Protein AF-0000000069448405 (afdb_homodimer)

Sequence (664 aa):
MTLSTKIITVFGATGRQGSSVVRSLVQNPTFHVRAITRNPSSSKAKELASLGAELVKADGFNRQELQHAFSGSWGAFVNTNSEDPELLSKGLNDADLGSNIIEYAALSGVQHLVYSSGLAITEMTNGAVQCPGLDLKIQVERQAYTTKSFKSVTPIVAAWFMENWLEPDYADLFGGWPTFPDSEGYLTYKTPFWGGKEDFPWISMKDDFGDLVHGVFVNPLRWNRRLIQGSSDIVSSAEVVNTFVSVTGKKARYEVLADPNDMNTKGEYWREQERDVFVYSQFRDGEYFGNGPTEIQTAAALKKAAFKAKGGKGRETLITVREFMEREFAKVMTLSTKIITVFGATGRQGSSVVRSLVQNPTFHVRAITRNPSSSKAKELASLGAELVKADGFNRQELQHAFSGSWGAFVNTNSEDPELLSKGLNDADLGSNIIEYAALSGVQHLVYSSGLAITEMTNGAVQCPGLDLKIQVERQAYTTKSFKSVTPIVAAWFMENWLEPDYADLFGGWPTFPDSEGYLTYKTPFWGGKEDFPWISMKDDFGDLVHGVFVNPLRWNRRLIQGSSDIVSSAEVVNTFVSVTGKKARYEVLADPNDMNTKGEYWREQERDVFVYSQFRDGEYFGNGPTEIQTAAALKKAAFKAKGGKGRETLITVREFMEREFAKV

Structure (mmCIF, N/CA/C/O backbone):
data_AF-0000000069448405-model_v1
#
loop_
_entity.id
_entity.type
_entity.pdbx_description
1 polymer 'Contig An15c0180, genomic contig'
#
loop_
_atom_site.group_PDB
_atom_site.id
_atom_site.type_symbol
_atom_site.label_atom_id
_atom_site.label_alt_id
_atom_site.label_comp_id
_atom_site.label_asym_id
_atom_site.label_entity_id
_atom_site.label_seq_id
_atom_site.pdbx_PDB_ins_code
_atom_site.Cartn_x
_atom_site.Cartn_y
_atom_site.Cartn_z
_atom_site.occupancy
_atom_site.B_iso_or_equiv
_atom_site.auth_seq_id
_atom_site.auth_comp_id
_atom_site.auth_asym_id
_atom_site.auth_atom_id
_atom_site.pdbx_PDB_model_num
ATOM 1 N N . MET A 1 1 ? -36.469 -17.125 -1.478 1 33.19 1 MET A N 1
ATOM 2 C CA . MET A 1 1 ? -36 -16.281 -2.559 1 33.19 1 MET A CA 1
ATOM 3 C C . MET A 1 1 ? -34.75 -16.875 -3.203 1 33.19 1 MET A C 1
ATOM 5 O O . MET A 1 1 ? -33.781 -17.188 -2.514 1 33.19 1 MET A O 1
ATOM 9 N N . THR A 1 2 ? -34.719 -17.734 -4.168 1 43.72 2 THR A N 1
ATOM 10 C CA . THR A 1 2 ? -33.719 -18.578 -4.754 1 43.72 2 THR A CA 1
ATOM 11 C C . THR A 1 2 ? -32.406 -17.812 -4.965 1 43.72 2 THR A C 1
ATOM 13 O O . THR A 1 2 ? -32.406 -16.781 -5.652 1 43.72 2 THR A O 1
ATOM 16 N N . LEU A 1 3 ? -31.562 -17.625 -4.027 1 55.03 3 LEU A N 1
ATOM 17 C CA . LEU A 1 3 ? -30.375 -16.766 -4.062 1 55.03 3 LEU A CA 1
ATOM 18 C C . LEU A 1 3 ? -29.656 -16.891 -5.402 1 55.03 3 LEU A C 1
ATOM 20 O O . LEU A 1 3 ? -29.359 -18 -5.852 1 55.03 3 LEU A O 1
ATOM 24 N N . SER A 1 4 ? -29.859 -16 -6.414 1 74 4 SER A N 1
ATOM 25 C CA . SER A 1 4 ? -29.344 -15.977 -7.773 1 74 4 SER A CA 1
ATOM 26 C C . SER A 1 4 ? -27.844 -16.266 -7.797 1 74 4 SER A C 1
ATOM 28 O O . SER A 1 4 ? -27.078 -15.656 -7.047 1 74 4 SER A O 1
ATOM 30 N N . THR A 1 5 ? -27.391 -17.438 -8.273 1 91.56 5 THR A N 1
ATOM 31 C CA . THR A 1 5 ? -26.016 -17.906 -8.43 1 91.56 5 THR A CA 1
ATOM 32 C C . THR A 1 5 ? -25.219 -16.953 -9.305 1 91.56 5 THR A C 1
ATOM 34 O O . THR A 1 5 ? -25.688 -16.547 -10.367 1 91.56 5 THR A O 1
ATOM 37 N N . LYS A 1 6 ? -24.172 -16.422 -8.797 1 97.25 6 LYS A N 1
ATOM 38 C CA . LYS A 1 6 ? -23.281 -15.523 -9.523 1 97.25 6 LYS A CA 1
ATOM 39 C C . LYS A 1 6 ? -22.25 -16.312 -10.336 1 97.25 6 LYS A C 1
ATOM 41 O O . LYS A 1 6 ? -21.609 -17.234 -9.812 1 97.25 6 LYS A O 1
ATOM 46 N N . ILE A 1 7 ? -22.109 -15.969 -11.578 1 98.56 7 ILE A N 1
ATOM 47 C CA . ILE A 1 7 ? -21.141 -16.641 -12.43 1 98.56 7 ILE A CA 1
ATOM 48 C C . ILE A 1 7 ? -19.781 -15.961 -12.289 1 98.56 7 ILE A C 1
ATOM 50 O O . ILE A 1 7 ? -19.672 -14.75 -12.453 1 98.56 7 ILE A O 1
ATOM 54 N N . ILE A 1 8 ? -18.766 -16.734 -11.945 1 98.88 8 ILE A N 1
ATOM 55 C CA . ILE A 1 8 ? -17.391 -16.25 -11.953 1 98.88 8 ILE A CA 1
ATOM 56 C C . ILE A 1 8 ? -16.594 -16.969 -13.031 1 98.88 8 ILE A C 1
ATOM 58 O O . ILE A 1 8 ? -16.516 -18.203 -13.039 1 98.88 8 ILE A O 1
ATOM 62 N N . THR A 1 9 ? -16.047 -16.234 -13.922 1 98.88 9 THR A N 1
ATOM 63 C CA . THR A 1 9 ? -15.25 -16.781 -15.023 1 98.88 9 THR A CA 1
ATOM 64 C C . THR A 1 9 ? -13.758 -16.672 -14.719 1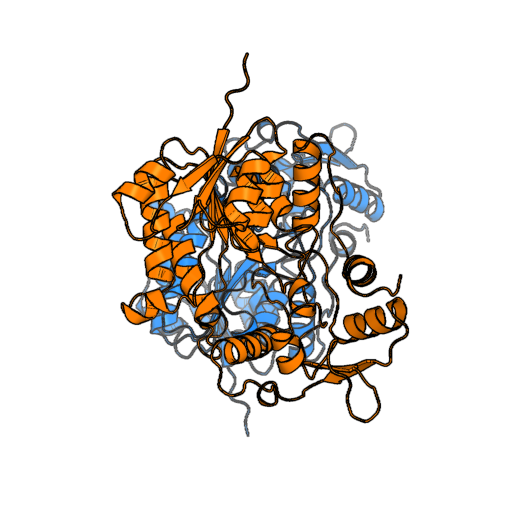 98.88 9 THR A C 1
ATOM 66 O O . THR A 1 9 ? -13.281 -15.609 -14.32 1 98.88 9 THR A O 1
ATOM 69 N N . VAL A 1 10 ? -13.078 -17.766 -14.875 1 98.75 10 VAL A N 1
ATOM 70 C CA . VAL A 1 10 ? -11.641 -17.828 -14.609 1 98.75 10 VAL A CA 1
ATOM 71 C C . VAL A 1 10 ? -10.883 -18 -15.922 1 98.75 10 VAL A C 1
ATOM 73 O O . VAL A 1 10 ? -10.969 -19.031 -16.562 1 98.75 10 VAL A O 1
ATOM 76 N N . PHE A 1 11 ? -10.156 -17 -16.312 1 97.62 11 PHE A N 1
ATOM 77 C CA . PHE A 1 11 ? -9.273 -17.078 -17.469 1 97.62 11 PHE A CA 1
ATOM 78 C C . PHE A 1 11 ? -7.883 -17.547 -17.062 1 97.62 11 PHE A C 1
ATOM 80 O O . PHE A 1 11 ? -7.281 -17 -16.141 1 97.62 11 PHE A O 1
ATOM 87 N N . GLY A 1 12 ? -7.328 -18.438 -17.75 1 93.81 12 GLY A N 1
ATOM 88 C CA . GLY A 1 12 ? -6.117 -19.125 -17.312 1 93.81 12 GLY A CA 1
ATOM 89 C C . GLY A 1 12 ? -6.379 -20.219 -16.297 1 93.81 12 GLY A C 1
ATOM 90 O O . GLY A 1 12 ? -5.582 -20.422 -15.383 1 93.81 12 GLY A O 1
ATOM 91 N N . ALA A 1 13 ? -7.414 -20.953 -16.438 1 95.69 13 ALA A N 1
ATOM 92 C CA . ALA A 1 13 ? -7.988 -21.828 -15.414 1 95.69 13 ALA A CA 1
ATOM 93 C C . ALA A 1 13 ? -7.117 -23.062 -15.188 1 95.69 13 ALA A C 1
ATOM 95 O O . ALA A 1 13 ? -7.121 -23.641 -14.102 1 95.69 13 ALA A O 1
ATOM 96 N N . THR A 1 14 ? -6.398 -23.438 -16.141 1 94.38 14 THR A N 1
ATOM 97 C CA . THR A 1 14 ? -5.664 -24.688 -16 1 94.38 14 THR A CA 1
ATOM 98 C C . THR A 1 14 ? -4.25 -24.438 -15.484 1 94.38 14 THR A C 1
ATOM 100 O O . THR A 1 14 ? -3.514 -25.375 -15.18 1 94.38 14 THR A O 1
ATOM 103 N N . GLY A 1 15 ? -3.863 -23.125 -15.43 1 93.5 15 GLY A N 1
ATOM 104 C CA . GLY A 1 15 ? -2.594 -22.797 -14.805 1 93.5 15 GLY A CA 1
ATOM 105 C C . GLY A 1 15 ? -2.605 -22.969 -13.305 1 93.5 15 GLY A C 1
ATOM 106 O O . GLY A 1 15 ? -3.643 -23.281 -12.719 1 93.5 15 GLY A O 1
ATOM 107 N N . ARG A 1 16 ? -1.48 -22.766 -12.664 1 94.69 16 ARG A N 1
ATOM 108 C CA . ARG A 1 16 ? -1.348 -22.938 -11.219 1 94.69 16 ARG A CA 1
ATOM 109 C C . ARG A 1 16 ? -2.289 -22 -10.469 1 94.69 16 ARG A C 1
ATOM 111 O O . ARG A 1 16 ? -3.029 -22.438 -9.586 1 94.69 16 ARG A O 1
ATOM 118 N N . GLN A 1 17 ? -2.256 -20.719 -10.859 1 97.44 17 GLN A N 1
ATOM 119 C CA . GLN A 1 17 ? -3.121 -19.75 -10.188 1 97.44 17 GLN A CA 1
ATOM 120 C C . GLN A 1 17 ? -4.59 -20.016 -10.508 1 97.44 17 GLN A C 1
ATOM 122 O O . GLN A 1 17 ? -5.418 -20.141 -9.602 1 97.44 17 GLN A O 1
ATOM 127 N N . GLY A 1 18 ? -4.859 -20.203 -11.789 1 97.62 18 GLY A N 1
ATOM 128 C CA . GLY A 1 18 ? -6.238 -20.375 -12.211 1 97.62 18 GLY A CA 1
ATOM 129 C C . GLY A 1 18 ? -6.891 -21.609 -11.633 1 97.62 18 GLY A C 1
ATOM 130 O O . GLY A 1 18 ? -8.039 -21.562 -11.18 1 97.62 18 GLY A O 1
ATOM 131 N N . SER A 1 19 ? -6.176 -22.719 -11.672 1 97.88 19 SER A N 1
ATOM 132 C CA . SER A 1 19 ? -6.746 -23.953 -11.133 1 97.88 19 SER A CA 1
ATOM 133 C C . SER A 1 19 ? -7.004 -23.844 -9.641 1 97.88 19 SER A C 1
ATOM 135 O O . SER A 1 19 ? -7.988 -24.375 -9.133 1 97.88 19 SER A O 1
ATOM 137 N N . SER A 1 20 ? -6.078 -23.156 -8.922 1 98.44 20 SER A N 1
ATOM 138 C CA . SER A 1 20 ? -6.273 -22.891 -7.5 1 98.44 20 SER A CA 1
ATOM 139 C C . SER A 1 20 ? -7.555 -22.109 -7.258 1 98.44 20 SER A C 1
ATOM 141 O O . SER A 1 20 ? -8.32 -22.422 -6.344 1 98.44 20 SER A O 1
ATOM 143 N N . VAL A 1 21 ? -7.801 -21.109 -8.094 1 98.88 21 VAL A N 1
ATOM 144 C CA . VAL A 1 21 ? -8.977 -20.25 -7.977 1 98.88 21 VAL A CA 1
ATOM 145 C C . VAL A 1 21 ? -10.242 -21.062 -8.25 1 98.88 21 VAL A C 1
ATOM 147 O O . VAL A 1 21 ? -11.203 -21 -7.48 1 98.88 21 VAL A O 1
ATOM 150 N N . VAL A 1 22 ? -10.227 -21.875 -9.289 1 98.75 22 VAL A N 1
ATOM 151 C CA . VAL A 1 22 ? -11.383 -22.688 -9.641 1 98.75 22 VAL A CA 1
ATOM 152 C C . VAL A 1 22 ? -11.703 -23.641 -8.492 1 98.75 22 VAL A C 1
ATOM 154 O O . VAL A 1 22 ? -12.859 -23.75 -8.062 1 98.75 22 VAL A O 1
ATOM 157 N N . ARG A 1 23 ? -10.703 -24.281 -7.977 1 98.5 23 ARG A N 1
ATOM 158 C CA . ARG A 1 23 ? -10.891 -25.281 -6.93 1 98.5 23 ARG A CA 1
ATOM 159 C C . ARG A 1 23 ? -11.516 -24.672 -5.688 1 98.5 23 ARG A C 1
ATOM 161 O O . ARG A 1 23 ? -12.305 -25.312 -4.992 1 98.5 23 ARG A O 1
ATOM 168 N N . SER A 1 24 ? -11.148 -23.453 -5.387 1 98.75 24 SER A N 1
ATOM 169 C CA . SER A 1 24 ? -11.719 -22.781 -4.227 1 98.75 24 SER A CA 1
ATOM 170 C C . SER A 1 24 ? -13.156 -22.344 -4.488 1 98.75 24 SER A C 1
ATOM 172 O O . SER A 1 24 ? -14.047 -22.641 -3.691 1 98.75 24 SER A O 1
ATOM 174 N N . LEU A 1 25 ? -13.422 -21.734 -5.641 1 98.75 25 LEU A N 1
ATOM 175 C CA . LEU A 1 25 ? -14.695 -21.094 -5.949 1 98.75 25 LEU A CA 1
ATOM 176 C C . LEU A 1 25 ? -15.805 -22.125 -6.121 1 98.75 25 LEU A C 1
ATOM 178 O O . LEU A 1 25 ? -16.953 -21.875 -5.77 1 98.75 25 LEU A O 1
ATOM 182 N N . VAL A 1 26 ? -15.5 -23.344 -6.633 1 98.38 26 VAL A N 1
ATOM 183 C CA . VAL A 1 26 ? -16.516 -24.344 -6.922 1 98.38 26 VAL A CA 1
ATOM 184 C C . VAL A 1 26 ? -17.109 -24.859 -5.617 1 98.38 26 VAL A C 1
ATOM 186 O O . VAL A 1 26 ? -18.172 -25.484 -5.621 1 98.38 26 VAL A O 1
ATOM 189 N N . GLN A 1 27 ? -16.453 -24.578 -4.527 1 98 27 GLN A N 1
ATOM 190 C CA . GLN A 1 27 ? -16.922 -25.062 -3.234 1 98 27 GLN A CA 1
ATOM 191 C C . GLN A 1 27 ? -17.938 -24.094 -2.635 1 98 27 GLN A C 1
ATOM 193 O O . GLN A 1 27 ? -18.516 -24.375 -1.578 1 98 27 GLN A O 1
ATOM 198 N N . ASN A 1 28 ? -18.141 -22.938 -3.193 1 97.38 28 ASN A N 1
ATOM 199 C CA . ASN A 1 28 ? -19.109 -21.938 -2.768 1 97.38 28 ASN A CA 1
ATOM 200 C C . ASN A 1 28 ? -20.438 -22.109 -3.49 1 97.38 28 ASN A C 1
ATOM 202 O O . ASN A 1 28 ? -20.531 -21.922 -4.703 1 97.38 28 ASN A O 1
ATOM 206 N N . PRO A 1 29 ? -21.516 -22.453 -2.859 1 94.81 29 PRO A N 1
ATOM 207 C CA . PRO A 1 29 ? -22.781 -22.75 -3.514 1 94.81 29 PRO A CA 1
ATOM 208 C C . PRO A 1 29 ? -23.406 -21.516 -4.16 1 94.81 29 PRO A C 1
ATOM 210 O O . PRO A 1 29 ? -24.344 -21.641 -4.965 1 94.81 29 PRO A O 1
ATOM 213 N N . THR A 1 30 ? -22.891 -20.375 -3.809 1 96.5 30 THR A N 1
ATOM 214 C CA . THR A 1 30 ? -23.469 -19.156 -4.371 1 96.5 30 THR A CA 1
ATOM 215 C C . THR A 1 30 ? -22.797 -18.797 -5.691 1 96.5 30 THR A C 1
ATOM 217 O O . THR A 1 30 ? -23.188 -17.844 -6.355 1 96.5 30 THR A O 1
ATOM 220 N N . PHE A 1 31 ? -21.797 -19.609 -6.102 1 98.25 31 PHE A N 1
ATOM 221 C CA . PHE A 1 31 ? -21.078 -19.312 -7.332 1 98.25 31 PHE A CA 1
ATOM 222 C C . PHE A 1 31 ? -21.25 -20.438 -8.344 1 98.25 31 PHE A C 1
ATOM 224 O O . PHE A 1 31 ? -21.297 -21.609 -7.973 1 98.25 31 PHE A O 1
ATOM 231 N N . HIS A 1 32 ? -21.391 -20.094 -9.547 1 98.38 32 HIS A N 1
ATOM 232 C CA . HIS A 1 32 ? -21.172 -20.953 -10.703 1 98.38 32 HIS A CA 1
ATOM 233 C C . HIS A 1 32 ? -19.859 -20.609 -11.398 1 98.38 32 HIS A C 1
ATOM 235 O O . HIS A 1 32 ? -19.688 -19.484 -11.875 1 98.38 32 HIS A O 1
ATOM 241 N N . VAL A 1 33 ? -18.969 -21.578 -11.477 1 98.75 33 VAL A N 1
ATOM 242 C CA . VAL A 1 33 ? -17.625 -21.281 -11.945 1 98.75 33 VAL A CA 1
ATOM 243 C C . VAL A 1 33 ? -17.484 -21.703 -13.406 1 98.75 33 VAL A C 1
ATOM 245 O O . VAL A 1 33 ? -17.781 -22.844 -13.758 1 98.75 33 VAL A O 1
ATOM 248 N N . ARG A 1 34 ? -17.094 -20.828 -14.211 1 98.56 34 ARG A N 1
ATOM 249 C CA . ARG A 1 34 ? -16.75 -21.062 -15.609 1 98.56 34 ARG A CA 1
ATOM 250 C C . ARG A 1 34 ? -15.242 -21 -15.82 1 98.56 34 ARG A C 1
ATOM 252 O O . ARG A 1 34 ? -14.609 -19.984 -15.547 1 98.56 34 ARG A O 1
AT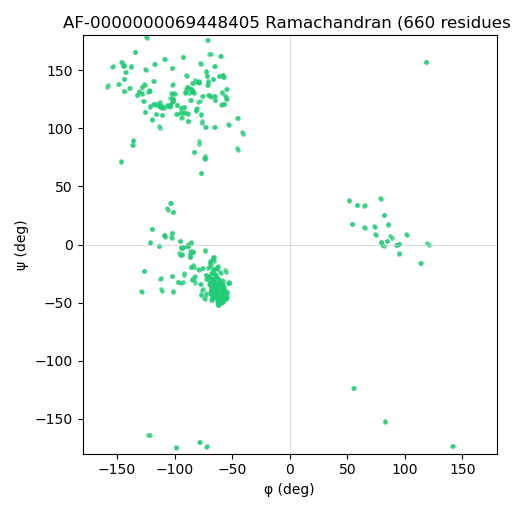OM 259 N N . ALA A 1 35 ? -14.664 -22.047 -16.266 1 98.31 35 ALA A N 1
ATOM 260 C CA . ALA A 1 35 ? -13.227 -22.141 -16.5 1 98.31 35 ALA A CA 1
ATOM 261 C C . ALA A 1 35 ? -12.914 -22.047 -17.984 1 98.31 35 ALA A C 1
ATOM 263 O O . ALA A 1 35 ? -13.352 -22.875 -18.781 1 98.31 35 ALA A O 1
ATOM 264 N N . ILE A 1 36 ? -12.156 -21.031 -18.328 1 96.81 36 ILE A N 1
ATOM 265 C CA . ILE A 1 36 ? -11.75 -20.844 -19.719 1 96.81 36 ILE A CA 1
ATOM 266 C C . ILE A 1 36 ? -10.422 -21.562 -19.969 1 96.81 36 ILE A C 1
ATOM 268 O O . ILE A 1 36 ? -9.477 -21.422 -19.203 1 96.81 36 ILE A O 1
ATOM 272 N N . THR A 1 37 ? -10.375 -22.297 -20.953 1 91.44 37 THR A N 1
ATOM 273 C CA . THR A 1 37 ? -9.172 -23.016 -21.375 1 91.44 37 THR A CA 1
ATOM 274 C C . THR A 1 37 ? -9.086 -23.078 -22.891 1 91.44 37 THR A C 1
ATOM 276 O O . THR A 1 37 ? -10.094 -22.938 -23.594 1 91.44 37 THR A O 1
ATOM 279 N N . ARG A 1 38 ? -7.918 -23.188 -23.453 1 85.88 38 ARG A N 1
ATOM 280 C CA . ARG A 1 38 ? -7.703 -23.359 -24.875 1 85.88 38 ARG A CA 1
ATOM 281 C C . ARG A 1 38 ? -7.949 -24.812 -25.297 1 85.88 38 ARG A C 1
ATOM 283 O O . ARG A 1 38 ? -8.234 -25.078 -26.469 1 85.88 38 ARG A O 1
ATOM 290 N N . ASN A 1 39 ? -7.844 -25.734 -24.234 1 89.19 39 ASN A N 1
ATOM 291 C CA . ASN A 1 39 ? -7.98 -27.156 -24.5 1 89.19 39 ASN A CA 1
ATOM 292 C C . ASN A 1 39 ? -8.859 -27.844 -23.453 1 89.19 39 ASN A C 1
ATOM 294 O O . ASN A 1 39 ? -8.352 -28.469 -22.516 1 89.19 39 ASN A O 1
ATOM 298 N N . PRO A 1 40 ? -10.117 -27.891 -23.688 1 91.38 40 PRO A N 1
ATOM 299 C CA . PRO A 1 40 ? -11.039 -28.484 -22.719 1 91.38 40 PRO A CA 1
ATOM 300 C C . PRO A 1 40 ? -10.836 -30 -22.562 1 91.38 40 PRO A C 1
ATOM 302 O O . PRO A 1 40 ? -11.336 -30.594 -21.594 1 91.38 40 PRO A O 1
ATOM 305 N N . SER A 1 41 ? -10.078 -30.594 -23.438 1 92.25 41 SER A N 1
ATOM 306 C CA . SER A 1 41 ? -9.898 -32.031 -23.391 1 92.25 41 SER A CA 1
ATOM 307 C C . SER A 1 41 ? -8.656 -32.406 -22.609 1 92.25 41 SER A C 1
ATOM 309 O O . SER A 1 41 ? -8.391 -33.594 -22.391 1 92.25 41 SER A O 1
ATOM 311 N N . SER A 1 42 ? -7.941 -31.453 -22.172 1 93.62 42 SER A N 1
ATOM 312 C CA . SER A 1 42 ? -6.746 -31.75 -21.391 1 93.62 42 SER A CA 1
ATOM 313 C C . SER A 1 42 ? -7.109 -32.406 -20.062 1 93.62 42 SER A C 1
ATOM 315 O O . SER A 1 42 ? -8.227 -32.219 -19.562 1 93.62 42 SER A O 1
ATOM 317 N N . SER A 1 43 ? -6.234 -33.188 -19.484 1 95.25 43 SER A N 1
ATOM 318 C CA . SER A 1 43 ? -6.441 -33.844 -18.203 1 95.25 43 SER A CA 1
ATOM 319 C C . SER A 1 43 ? -6.746 -32.812 -17.109 1 95.25 43 SER A C 1
ATOM 321 O O . SER A 1 43 ? -7.637 -33.031 -16.281 1 95.25 43 SER A O 1
ATOM 323 N N . LYS A 1 44 ? -6.062 -31.719 -17.156 1 94.25 44 LYS A N 1
ATOM 324 C CA . LYS A 1 44 ? -6.281 -30.688 -16.141 1 94.25 44 LYS A CA 1
ATOM 325 C C . LYS A 1 44 ? -7.68 -30.078 -16.281 1 94.25 44 LYS A C 1
ATOM 327 O O . LYS A 1 44 ? -8.352 -29.859 -15.273 1 94.25 44 LYS A O 1
ATOM 332 N N . ALA A 1 45 ? -8.047 -29.812 -17.438 1 95.56 45 ALA A N 1
ATOM 333 C CA . ALA A 1 45 ? -9.375 -29.266 -17.688 1 95.56 45 ALA A CA 1
ATOM 334 C C . ALA A 1 45 ? -10.469 -30.219 -17.203 1 95.56 45 ALA A C 1
ATOM 336 O O . ALA A 1 45 ? -11.438 -29.797 -16.562 1 95.56 45 ALA A O 1
ATOM 337 N N . LYS A 1 46 ? -10.281 -31.453 -17.469 1 96.19 46 LYS A N 1
ATOM 338 C CA . LYS A 1 46 ? -11.258 -32.469 -17.078 1 96.19 46 LYS A CA 1
ATOM 339 C C . LYS A 1 46 ? -11.352 -32.594 -15.562 1 96.19 46 LYS A C 1
ATOM 341 O O . LYS A 1 46 ? -12.43 -32.812 -15.016 1 96.19 46 LYS A O 1
ATOM 346 N N . GLU A 1 47 ? -10.219 -32.469 -14.961 1 96.88 47 GLU A N 1
ATOM 347 C CA . GLU A 1 47 ? -10.211 -32.469 -13.508 1 96.88 47 GLU A CA 1
ATOM 348 C C . GLU A 1 47 ? -11.062 -31.328 -12.945 1 96.88 47 GLU A C 1
ATOM 350 O O . GLU A 1 47 ? -11.844 -31.531 -12.016 1 96.88 47 GLU A O 1
ATOM 355 N N . LEU A 1 48 ? -10.906 -30.156 -13.508 1 97.44 48 LEU A N 1
ATOM 356 C CA . LEU A 1 48 ? -11.68 -29.016 -13.047 1 97.44 48 LEU A CA 1
ATOM 357 C C . LEU A 1 48 ? -13.172 -29.219 -13.305 1 97.44 48 LEU A C 1
ATOM 359 O O . LEU A 1 48 ? -14 -28.859 -12.469 1 97.44 48 LEU A O 1
ATOM 363 N N . ALA A 1 49 ? -13.477 -29.844 -14.406 1 97.25 49 ALA A N 1
ATOM 364 C CA . ALA A 1 49 ? -14.867 -30.156 -14.719 1 97.25 49 ALA A CA 1
ATOM 365 C C . ALA A 1 49 ? -15.453 -31.141 -13.703 1 97.25 49 ALA A C 1
ATOM 367 O O . ALA A 1 49 ? -16.609 -31 -13.305 1 97.25 49 ALA A O 1
ATOM 368 N N . SER A 1 50 ? -14.656 -32.062 -13.352 1 97.69 50 SER A N 1
ATOM 369 C CA . SER A 1 50 ? -15.125 -33.094 -12.398 1 97.69 50 SER A CA 1
ATOM 370 C C . SER A 1 50 ? -15.406 -32.469 -11.039 1 97.69 50 SER A C 1
ATOM 372 O O . SER A 1 50 ? -16.188 -33.031 -10.25 1 97.69 50 SER A O 1
ATOM 374 N N . LEU A 1 51 ? -14.812 -31.328 -10.805 1 97.12 51 LEU A N 1
ATOM 375 C CA . LEU A 1 51 ? -15.031 -30.625 -9.539 1 97.12 51 LEU A CA 1
ATOM 376 C C . LEU A 1 51 ? -16.266 -29.734 -9.617 1 97.12 51 LEU A C 1
ATOM 378 O O . LEU A 1 51 ? -16.672 -29.156 -8.609 1 97.12 51 LEU A O 1
ATOM 382 N N . GLY A 1 52 ? -16.828 -29.547 -10.836 1 97.19 52 GLY A N 1
ATOM 383 C CA . GLY A 1 52 ? -18.062 -28.812 -10.961 1 97.19 52 GLY A CA 1
ATOM 384 C C . GLY A 1 52 ? -17.938 -27.562 -11.828 1 97.19 52 GLY A C 1
ATOM 385 O O . GLY A 1 52 ? -18.922 -26.844 -12.039 1 97.19 52 GLY A O 1
ATOM 386 N N . ALA A 1 53 ? -16.797 -27.297 -12.367 1 98.25 53 ALA A N 1
ATOM 387 C CA . ALA A 1 53 ? -16.609 -26.125 -13.203 1 98.25 53 ALA A CA 1
ATOM 388 C C . ALA A 1 53 ? -17.156 -26.359 -14.609 1 98.25 53 ALA A C 1
ATOM 390 O O . ALA A 1 53 ? -17.016 -27.453 -15.164 1 98.25 53 ALA A O 1
ATOM 391 N N . GLU A 1 54 ? -17.766 -25.344 -15.109 1 98.12 54 GLU A N 1
ATOM 392 C CA . GLU A 1 54 ? -18.125 -25.328 -16.531 1 98.12 54 GLU A CA 1
ATOM 393 C C . GLU A 1 54 ? -16.906 -25 -17.391 1 98.12 54 GLU A C 1
ATOM 395 O O . GLU A 1 54 ? -16.281 -23.953 -17.219 1 98.12 54 GLU A O 1
ATOM 400 N N . LEU A 1 55 ? -16.609 -25.875 -18.312 1 97.69 55 LEU A N 1
ATOM 401 C CA . LEU A 1 55 ? -15.484 -25.609 -19.203 1 97.69 55 LEU A CA 1
ATOM 402 C C . LEU A 1 55 ? -15.953 -24.875 -20.453 1 97.69 55 LEU A C 1
ATOM 404 O O . LEU A 1 55 ? -16.953 -25.25 -21.062 1 97.69 55 LEU A O 1
ATOM 408 N N . VAL A 1 56 ? -15.281 -23.844 -20.766 1 97.12 56 VAL A N 1
ATOM 409 C CA . VAL A 1 56 ? -15.555 -23.094 -21.984 1 97.12 56 VAL A CA 1
ATOM 410 C C . VAL A 1 56 ? -14.25 -22.844 -22.75 1 97.12 56 VAL A C 1
ATOM 412 O O . VAL A 1 56 ? -13.242 -22.469 -22.156 1 97.12 56 VAL A O 1
ATOM 415 N N . LYS A 1 57 ? -14.266 -23.109 -23.969 1 95.38 57 LYS A N 1
ATOM 416 C CA . LYS A 1 57 ? -13.102 -22.859 -24.812 1 95.38 57 LYS A CA 1
ATOM 417 C C . LYS A 1 57 ? -13.07 -21.406 -25.297 1 95.38 57 LYS A C 1
ATOM 419 O O . LYS A 1 57 ? -14.086 -20.891 -25.75 1 95.38 57 LYS A O 1
ATOM 424 N N . ALA A 1 58 ? -11.922 -20.797 -25.156 1 93.69 58 ALA A N 1
ATOM 425 C CA . ALA A 1 58 ? -11.727 -19.469 -25.734 1 93.69 58 ALA A CA 1
ATOM 426 C C . ALA A 1 58 ? -10.25 -19.156 -25.938 1 93.69 58 ALA A C 1
ATOM 428 O O . ALA A 1 58 ? -9.43 -19.469 -25.062 1 93.69 58 ALA A O 1
ATOM 429 N N . ASP A 1 59 ? -9.992 -18.609 -27.109 1 89.19 59 ASP A N 1
ATOM 430 C CA . ASP A 1 59 ? -8.688 -18.016 -27.375 1 89.19 59 ASP A CA 1
ATOM 431 C C . ASP A 1 59 ? -8.648 -16.547 -26.953 1 89.19 59 ASP A C 1
ATOM 433 O O . ASP A 1 59 ? -9.578 -15.797 -27.234 1 89.19 59 ASP A O 1
ATOM 437 N N . GLY A 1 60 ? -7.613 -16.141 -26.312 1 88.88 60 GLY A N 1
ATOM 438 C CA . GLY A 1 60 ? -7.492 -14.805 -25.734 1 88.88 60 GLY A CA 1
ATOM 439 C C . GLY A 1 60 ? -7.453 -13.711 -26.781 1 88.88 60 GLY A C 1
ATOM 440 O O . GLY A 1 60 ? -7.605 -12.531 -26.469 1 88.88 60 GLY A O 1
ATOM 441 N N . PHE A 1 61 ? -7.312 -14.062 -28.016 1 89.62 61 PHE A N 1
ATOM 442 C CA . PHE A 1 61 ? -7.27 -13.07 -29.078 1 89.62 61 PHE A CA 1
ATOM 443 C C . PHE A 1 61 ? -8.492 -13.188 -29.984 1 89.62 61 PHE A C 1
ATOM 445 O O . PHE A 1 61 ? -8.641 -12.422 -30.938 1 89.62 61 PHE A O 1
ATOM 452 N N . ASN A 1 62 ? -9.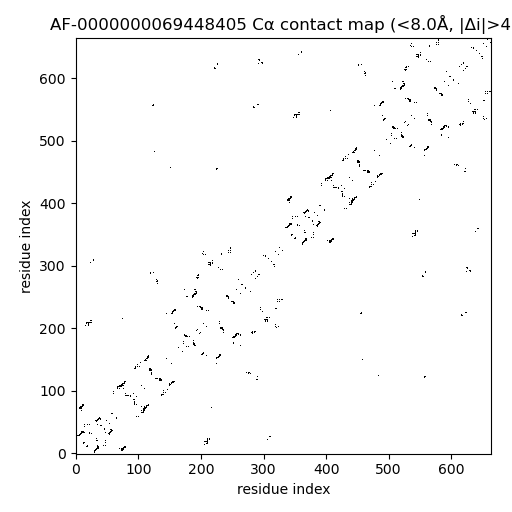328 -14.141 -29.672 1 91.81 62 ASN A N 1
ATOM 453 C CA . ASN A 1 62 ? -10.57 -14.281 -30.422 1 91.81 62 ASN A CA 1
ATOM 454 C C . ASN A 1 62 ? -11.727 -13.555 -29.75 1 91.81 62 ASN A C 1
ATOM 456 O O . ASN A 1 62 ? -12.289 -14.047 -28.766 1 91.81 62 ASN A O 1
ATOM 460 N N . ARG A 1 63 ? -12.062 -12.57 -30.375 1 93.31 63 ARG A N 1
ATOM 461 C CA . ARG A 1 63 ? -13.062 -11.672 -29.797 1 93.31 63 ARG A CA 1
ATOM 462 C C . ARG A 1 63 ? -14.375 -12.406 -29.547 1 93.31 63 ARG A C 1
ATOM 464 O O . ARG A 1 63 ? -14.945 -12.312 -28.453 1 93.31 63 ARG A O 1
ATOM 471 N N . GLN A 1 64 ? -14.867 -13.07 -30.484 1 95 64 GLN A N 1
ATOM 472 C CA . GLN A 1 64 ? -16.156 -13.742 -30.375 1 95 64 GLN A CA 1
ATOM 473 C C . GLN A 1 64 ? -16.125 -14.812 -29.281 1 95 64 GLN A C 1
ATOM 475 O O . GLN A 1 64 ? -17.078 -14.938 -28.516 1 95 64 GLN A O 1
ATOM 480 N N . GLU A 1 65 ? -15.094 -15.516 -29.25 1 95.56 65 GLU A N 1
ATOM 481 C CA . GLU A 1 65 ? -14.953 -16.562 -28.234 1 95.56 65 GLU A CA 1
ATOM 482 C C . GLU A 1 65 ? -14.883 -15.953 -26.844 1 95.56 65 GLU A C 1
ATOM 484 O O . GLU A 1 65 ? -15.5 -16.469 -25.906 1 95.56 65 GLU A O 1
ATOM 489 N N . LEU A 1 66 ? -14.18 -14.906 -26.734 1 96.12 66 LEU A N 1
ATOM 490 C CA . LEU A 1 66 ? -14.055 -14.242 -25.438 1 96.12 66 LEU A CA 1
ATOM 491 C C . LEU A 1 66 ? -15.398 -13.68 -24.984 1 96.12 66 LEU A C 1
ATOM 493 O O . LEU A 1 66 ? -15.773 -13.82 -23.812 1 96.12 66 LEU A O 1
ATOM 497 N N . GLN A 1 67 ? -16.094 -13.055 -25.859 1 96.5 67 GLN A N 1
ATOM 498 C CA . GLN A 1 67 ? -17.391 -12.508 -25.516 1 96.5 67 GLN A CA 1
ATOM 499 C C . GLN A 1 67 ? -18.344 -13.609 -25.062 1 96.5 67 GLN A C 1
ATOM 501 O O . GLN A 1 67 ? -19.078 -13.438 -24.078 1 96.5 67 GLN A O 1
ATOM 506 N N . HIS A 1 68 ? -18.281 -14.688 -25.781 1 96.62 68 HIS A N 1
ATOM 507 C CA . HIS A 1 68 ? -19.109 -15.828 -25.391 1 96.62 68 HIS A CA 1
ATOM 508 C C . HIS A 1 68 ? -18.688 -16.359 -24.016 1 96.62 68 HIS A C 1
ATOM 510 O O . HIS A 1 68 ? -19.531 -16.656 -23.172 1 96.62 68 HIS A O 1
ATOM 516 N N . ALA A 1 69 ? -17.438 -16.469 -23.812 1 97.19 69 ALA A N 1
ATOM 517 C CA . ALA A 1 69 ? -16.906 -17.047 -22.578 1 97.19 69 ALA A CA 1
ATOM 518 C C . ALA A 1 69 ? -17.234 -16.172 -21.375 1 97.19 69 ALA A C 1
ATOM 520 O O . ALA A 1 69 ? -17.469 -16.688 -20.281 1 97.19 69 ALA A O 1
ATOM 521 N N . PHE A 1 70 ? -17.297 -14.883 -21.531 1 98.06 70 PHE A N 1
ATOM 522 C CA . PHE A 1 70 ? -17.5 -13.969 -20.422 1 98.06 70 PHE A CA 1
ATOM 523 C C . PHE A 1 70 ? -18.984 -13.609 -20.281 1 98.06 70 PHE A C 1
ATOM 525 O O . PHE A 1 70 ? -19.375 -12.938 -19.328 1 98.06 70 PHE A O 1
ATOM 532 N N . SER A 1 71 ? -19.781 -14.008 -21.234 1 97.44 71 SER A N 1
ATOM 533 C CA . SER A 1 71 ? -21.188 -13.609 -21.25 1 97.44 71 SER A CA 1
ATOM 534 C C . SER A 1 71 ? -21.891 -13.992 -19.953 1 97.44 71 SER A C 1
ATOM 536 O O . SER A 1 71 ? -21.797 -15.141 -19.5 1 97.44 71 SER A O 1
ATOM 538 N N . GLY A 1 72 ? -22.531 -12.977 -19.344 1 96.94 72 GLY A N 1
ATOM 539 C CA . GLY A 1 72 ? -23.328 -13.219 -18.141 1 96.94 72 GLY A CA 1
ATOM 540 C C . GLY A 1 72 ? -22.484 -13.281 -16.875 1 96.94 72 GLY A C 1
ATOM 541 O O . GLY A 1 72 ? -23.031 -13.438 -15.781 1 96.94 72 GLY A O 1
ATOM 542 N N . SER A 1 73 ? -21.203 -13.148 -16.953 1 98.25 73 SER A N 1
ATOM 543 C CA . SER A 1 73 ? -20.328 -13.258 -15.797 1 98.25 73 SER A CA 1
ATOM 544 C C . SER A 1 73 ? -20.5 -12.07 -14.852 1 98.25 73 SER A C 1
ATOM 546 O O . SER A 1 73 ? -20.484 -10.914 -15.297 1 98.25 73 SER A O 1
ATOM 548 N N . TRP A 1 74 ? -20.703 -12.406 -13.602 1 98.5 74 TRP A N 1
ATOM 549 C CA . TRP A 1 74 ? -20.719 -11.398 -12.539 1 98.5 74 TRP A CA 1
ATOM 550 C C . TRP A 1 74 ? -19.312 -10.969 -12.18 1 98.5 74 TRP A C 1
ATOM 552 O O . TRP A 1 74 ? -19.031 -9.773 -12.031 1 98.5 74 TRP A O 1
ATOM 562 N N . GLY A 1 75 ? -18.422 -11.891 -12.07 1 98.75 75 GLY A N 1
ATOM 563 C CA . GLY A 1 75 ? -17.016 -11.656 -11.766 1 98.75 75 GLY A CA 1
ATOM 564 C C . GLY A 1 75 ? -16.078 -12.445 -12.664 1 98.75 75 GLY A C 1
ATOM 565 O O . GLY A 1 75 ? -16.5 -13.391 -13.328 1 98.75 75 GLY A O 1
ATOM 566 N N . ALA A 1 76 ? -14.789 -12.055 -12.641 1 98.88 76 ALA A N 1
ATOM 567 C CA . ALA A 1 76 ? -13.766 -12.758 -13.414 1 98.88 76 ALA A CA 1
ATOM 568 C C . ALA A 1 76 ? -12.414 -12.703 -12.711 1 98.88 76 ALA A C 1
ATOM 570 O O . ALA A 1 76 ? -12.062 -11.688 -12.102 1 98.88 76 ALA A O 1
ATOM 571 N N . PHE A 1 77 ? -11.742 -13.797 -12.719 1 98.88 77 PHE A N 1
ATOM 572 C CA . PHE A 1 77 ? -10.312 -13.828 -12.445 1 98.88 77 PHE A CA 1
ATOM 573 C C . PHE A 1 77 ? -9.516 -13.992 -13.734 1 98.88 77 PHE A C 1
ATOM 575 O O . PHE A 1 77 ? -9.828 -14.867 -14.555 1 98.88 77 PHE A O 1
ATOM 582 N N . VAL A 1 78 ? -8.5 -13.102 -13.898 1 98.31 78 VAL A N 1
ATOM 583 C CA . VAL A 1 78 ? -7.703 -13.156 -15.125 1 98.31 78 VAL A CA 1
ATOM 584 C C . VAL A 1 78 ? -6.219 -13.258 -14.773 1 98.31 78 VAL A C 1
ATOM 586 O O . VAL A 1 78 ? -5.703 -12.453 -14 1 98.31 78 VAL A O 1
ATOM 589 N N . ASN A 1 79 ? -5.629 -14.234 -15.258 1 96.31 79 ASN A N 1
ATOM 590 C CA . ASN A 1 79 ? -4.18 -14.398 -15.227 1 96.31 79 ASN A CA 1
ATOM 591 C C . ASN A 1 79 ? -3.635 -14.797 -16.594 1 96.31 79 ASN A C 1
ATOM 593 O O . ASN A 1 79 ? -4.188 -15.68 -17.25 1 96.31 79 ASN A O 1
ATOM 597 N N . THR A 1 80 ? -2.635 -14.023 -17 1 90.44 80 THR A N 1
ATOM 598 C CA . THR A 1 80 ? -1.95 -14.367 -18.25 1 90.44 80 THR A CA 1
ATOM 599 C C . THR A 1 80 ? -0.482 -14.688 -17.984 1 90.44 80 THR A C 1
ATOM 601 O O . THR A 1 80 ? 0.054 -14.352 -16.922 1 90.44 80 THR A O 1
ATOM 604 N N . ASN A 1 81 ? 0.08 -15.453 -18.859 1 77.31 81 ASN A N 1
ATOM 605 C CA . ASN A 1 81 ? 1.491 -15.805 -18.75 1 77.31 81 ASN A CA 1
ATOM 606 C C . ASN A 1 81 ? 2.346 -15.023 -19.734 1 77.31 81 ASN A C 1
ATOM 608 O O . ASN A 1 81 ? 2.1 -15.078 -20.938 1 77.31 81 ASN A O 1
ATOM 612 N N . SER A 1 82 ? 3.242 -14.289 -19.281 1 63.97 82 SER A N 1
ATOM 613 C CA . SER A 1 82 ? 4.07 -13.391 -20.078 1 63.97 82 SER A CA 1
ATOM 614 C C . SER A 1 82 ? 4.957 -14.156 -21.047 1 63.97 82 SER A C 1
ATOM 616 O O . SER A 1 82 ? 5.391 -13.617 -22.062 1 63.97 82 SER A O 1
ATOM 618 N N . GLU A 1 83 ? 5.258 -15.32 -20.766 1 65.38 83 GLU A N 1
ATOM 619 C CA . GLU A 1 83 ? 6.297 -15.977 -21.562 1 65.38 83 GLU A CA 1
ATOM 620 C C . GLU A 1 83 ? 5.691 -16.969 -22.547 1 65.38 83 GLU A C 1
ATOM 622 O O . GLU A 1 83 ? 6.359 -17.922 -22.969 1 65.38 83 GLU A O 1
ATOM 627 N N . ASP A 1 84 ? 4.656 -16.547 -22.953 1 65.81 84 ASP A N 1
ATOM 628 C CA . ASP A 1 84 ? 4.082 -17.469 -23.938 1 65.81 84 ASP A CA 1
ATOM 629 C C . ASP A 1 84 ? 4.809 -17.344 -25.281 1 65.81 84 ASP A C 1
ATOM 631 O O . ASP A 1 84 ? 4.75 -16.312 -25.938 1 65.81 84 ASP A O 1
ATOM 635 N N . PRO A 1 85 ? 5.629 -18.344 -25.594 1 64.31 85 PRO A N 1
ATOM 636 C CA . PRO A 1 85 ? 6.395 -18.297 -26.844 1 64.31 85 PRO A CA 1
ATOM 637 C C . PRO A 1 85 ? 5.52 -18.062 -28.062 1 64.31 85 PRO A C 1
ATOM 639 O O . PRO A 1 85 ? 5.957 -17.438 -29.031 1 64.31 85 PRO A O 1
ATOM 642 N N . GLU A 1 86 ? 4.359 -18.562 -28 1 66.38 86 GLU A N 1
ATOM 643 C CA . GLU A 1 86 ? 3.459 -18.375 -29.141 1 66.38 86 GLU A CA 1
ATOM 644 C C . GLU A 1 86 ? 3.123 -16.906 -29.344 1 66.38 86 GLU A C 1
ATOM 646 O O . GLU A 1 86 ? 3.018 -16.438 -30.484 1 66.38 86 GLU A O 1
ATOM 651 N N . LEU A 1 87 ? 2.988 -16.234 -28.266 1 71.56 87 LEU A N 1
ATOM 652 C CA . LEU A 1 87 ? 2.689 -14.805 -28.328 1 71.56 87 LEU A CA 1
ATOM 653 C C . LEU A 1 87 ? 3.869 -14.023 -28.906 1 71.56 87 LEU A C 1
ATOM 655 O O . LEU A 1 87 ? 3.691 -13.172 -29.781 1 71.56 87 LEU A O 1
ATOM 659 N N . LEU A 1 88 ? 4.953 -14.43 -28.516 1 68.56 88 LEU A N 1
ATOM 660 C CA . LEU A 1 88 ? 6.164 -13.734 -28.938 1 68.56 88 LEU A CA 1
ATOM 661 C C . LEU A 1 88 ? 6.387 -13.906 -30.438 1 68.56 88 LEU A C 1
ATOM 663 O O . LEU A 1 88 ? 6.848 -12.984 -31.109 1 68.56 88 LEU A O 1
ATOM 667 N N . SER A 1 89 ? 6.086 -15.102 -30.891 1 71.25 89 SER A N 1
ATOM 668 C CA . SER A 1 89 ? 6.281 -15.391 -32.312 1 71.25 89 SER A CA 1
ATOM 669 C C . SER A 1 89 ? 5.398 -14.508 -33.188 1 71.25 89 SER A C 1
ATOM 671 O O . SER A 1 89 ? 5.699 -14.289 -34.344 1 71.25 89 SER A O 1
ATOM 673 N N . LYS A 1 90 ? 4.379 -13.945 -32.594 1 78.62 90 LYS A N 1
ATOM 674 C CA . LYS A 1 90 ? 3.441 -13.102 -33.344 1 78.62 90 LYS A CA 1
ATOM 675 C C . LYS A 1 90 ? 3.705 -11.625 -33.062 1 78.62 90 LYS A C 1
ATOM 677 O O . LYS A 1 90 ? 2.906 -10.766 -33.438 1 78.62 90 LYS A O 1
ATOM 682 N N . GLY A 1 91 ? 4.766 -11.391 -32.344 1 77.44 91 GLY A N 1
ATOM 683 C CA . GLY A 1 91 ? 5.105 -10.016 -32 1 77.44 91 GLY A CA 1
ATOM 684 C C . GLY A 1 91 ? 4.195 -9.414 -30.953 1 77.44 91 GLY A C 1
ATOM 685 O O . GLY A 1 91 ? 4.074 -8.195 -30.859 1 77.44 91 GLY A O 1
ATOM 686 N N . LEU A 1 92 ? 3.506 -10.203 -30.312 1 82.19 92 LEU A N 1
ATOM 687 C CA . LEU A 1 92 ? 2.604 -9.797 -29.25 1 82.19 92 LEU A CA 1
ATOM 688 C C . LEU A 1 92 ? 3.215 -10.086 -27.875 1 82.19 92 LEU A C 1
ATOM 690 O O . LEU A 1 92 ? 4.141 -10.891 -27.766 1 82.19 92 LEU A O 1
ATOM 694 N N . ASN A 1 93 ? 2.73 -9.219 -26.953 1 83.69 93 ASN A N 1
ATOM 695 C CA . ASN A 1 93 ? 3.227 -9.461 -25.609 1 83.69 93 ASN A CA 1
ATOM 696 C C . ASN A 1 93 ? 2.082 -9.656 -24.609 1 83.69 93 ASN A C 1
ATOM 698 O O . ASN A 1 93 ? 0.915 -9.695 -25 1 83.69 93 ASN A O 1
ATOM 702 N N . ASP A 1 94 ? 2.441 -9.898 -23.406 1 85.19 94 ASP A N 1
ATOM 703 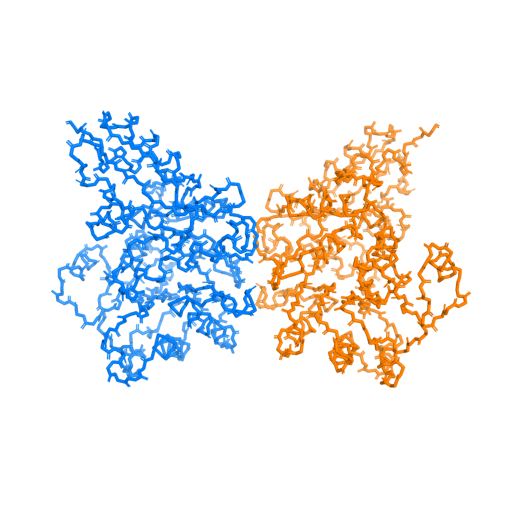C CA . ASP A 1 94 ? 1.488 -10.195 -22.344 1 85.19 94 ASP A CA 1
ATOM 704 C C . ASP A 1 94 ? 0.509 -9.047 -22.156 1 85.19 94 ASP A C 1
ATOM 706 O O . ASP A 1 94 ? -0.663 -9.266 -21.828 1 85.19 94 ASP A O 1
ATOM 710 N N . ALA A 1 95 ? 0.942 -7.871 -22.344 1 90.44 95 ALA A N 1
ATOM 711 C CA . ALA A 1 95 ? 0.064 -6.715 -22.203 1 90.44 95 ALA A CA 1
ATOM 712 C C . ALA A 1 95 ? -1.001 -6.699 -23.297 1 90.44 95 ALA A C 1
ATOM 714 O O . ALA A 1 95 ? -2.15 -6.324 -23.047 1 90.44 95 ALA A O 1
ATOM 715 N N . ASP A 1 96 ? -0.621 -7.09 -24.438 1 91 96 ASP A N 1
ATOM 716 C CA . ASP A 1 96 ? -1.581 -7.172 -25.531 1 91 96 ASP A CA 1
ATOM 717 C C . ASP A 1 96 ? -2.688 -8.18 -25.219 1 91 96 ASP A C 1
ATOM 719 O O . ASP A 1 96 ? -3.871 -7.875 -25.375 1 91 96 ASP A O 1
ATOM 723 N N . LEU A 1 97 ? -2.24 -9.312 -24.828 1 92 97 LEU A N 1
ATOM 724 C CA . LEU A 1 97 ? -3.193 -10.367 -24.5 1 92 97 LEU A CA 1
ATOM 725 C C . LEU A 1 97 ? -4.09 -9.945 -23.328 1 92 97 LEU A C 1
ATOM 727 O O . LEU A 1 97 ? -5.316 -10.008 -23.438 1 92 97 LEU A O 1
ATOM 731 N N . GLY A 1 98 ? -3.471 -9.516 -22.234 1 94.06 98 GLY A N 1
ATOM 732 C CA . GLY A 1 98 ? -4.227 -9.094 -21.078 1 94.06 98 GLY A CA 1
ATOM 733 C C . GLY A 1 98 ? -5.207 -7.973 -21.375 1 94.06 98 GLY A C 1
ATOM 734 O O . GLY A 1 98 ? -6.352 -8.008 -20.922 1 94.06 98 GLY A O 1
ATOM 735 N N . SER A 1 99 ? -4.746 -7.012 -22.156 1 94 99 SER A N 1
ATOM 736 C CA . SER A 1 99 ? -5.586 -5.875 -22.516 1 94 99 SER A CA 1
ATOM 737 C C . SER A 1 99 ? -6.809 -6.32 -23.312 1 94 99 SER A C 1
ATOM 739 O O . SER A 1 99 ? -7.914 -5.82 -23.094 1 94 99 SER A O 1
ATOM 741 N N . ASN A 1 100 ? -6.52 -7.191 -24.188 1 93.75 100 ASN A N 1
ATOM 742 C CA . ASN A 1 100 ? -7.617 -7.727 -24.984 1 93.75 100 ASN A CA 1
ATOM 743 C C . ASN A 1 100 ? -8.641 -8.461 -24.125 1 93.75 100 ASN A C 1
ATOM 745 O O . ASN A 1 100 ? -9.844 -8.242 -24.266 1 93.75 100 ASN A O 1
ATOM 749 N N . ILE A 1 101 ? -8.203 -9.273 -23.266 1 96.25 101 ILE A N 1
ATOM 750 C CA . ILE A 1 101 ? -9.07 -10.055 -22.406 1 96.25 101 ILE A CA 1
ATOM 751 C C . ILE A 1 101 ? -9.883 -9.117 -21.516 1 96.25 101 ILE A C 1
ATOM 753 O O . ILE A 1 101 ? -11.102 -9.289 -21.375 1 96.25 101 ILE A O 1
ATOM 757 N N . ILE A 1 102 ? -9.219 -8.125 -20.969 1 96.56 102 ILE A N 1
ATOM 758 C CA . ILE A 1 102 ? -9.875 -7.172 -20.078 1 96.56 102 ILE A CA 1
ATOM 759 C C . ILE A 1 102 ? -10.945 -6.402 -20.859 1 96.56 102 ILE A C 1
ATOM 761 O O . ILE A 1 102 ? -12.047 -6.18 -20.344 1 96.56 102 ILE A O 1
ATOM 765 N N . GLU A 1 103 ? -10.625 -6.012 -22 1 96.12 103 GLU A N 1
ATOM 766 C CA . GLU A 1 103 ? -11.57 -5.285 -22.844 1 96.12 103 GLU A CA 1
ATOM 767 C C . GLU A 1 103 ? -12.844 -6.094 -23.078 1 96.12 103 GLU A C 1
ATOM 769 O O . GLU A 1 103 ? -13.953 -5.59 -22.891 1 96.12 103 GLU A O 1
ATOM 774 N N . TYR A 1 104 ? -12.695 -7.324 -23.391 1 96.5 104 TYR A N 1
ATOM 775 C CA . TYR A 1 104 ? -13.867 -8.117 -23.766 1 96.5 104 TYR A CA 1
ATOM 776 C C . TYR A 1 104 ? -14.586 -8.633 -22.531 1 96.5 104 TYR A C 1
ATOM 778 O O . TYR A 1 104 ? -15.797 -8.875 -22.562 1 96.5 104 TYR A O 1
ATOM 786 N N . ALA A 1 105 ? -13.836 -8.836 -21.391 1 97.5 105 ALA A N 1
ATOM 787 C CA . ALA A 1 105 ? -14.531 -9.062 -20.125 1 97.5 105 ALA A CA 1
ATOM 788 C C . ALA A 1 105 ? -15.469 -7.906 -19.797 1 97.5 105 ALA A C 1
ATOM 790 O O . ALA A 1 105 ? -16.641 -8.125 -19.438 1 97.5 105 ALA A O 1
ATOM 791 N N . ALA A 1 106 ? -15 -6.711 -20.016 1 97.38 106 ALA A N 1
ATOM 792 C CA . ALA A 1 106 ? -15.773 -5.504 -19.734 1 97.38 106 ALA A CA 1
ATOM 793 C C . ALA A 1 106 ? -16.969 -5.391 -20.672 1 97.38 106 ALA A C 1
ATOM 795 O O . ALA A 1 106 ? -18.094 -5.148 -20.234 1 97.38 106 ALA A O 1
ATOM 796 N N . LEU A 1 107 ? -16.75 -5.613 -21.906 1 96.62 107 LEU A N 1
ATOM 797 C CA . LEU A 1 107 ? -17.797 -5.508 -22.906 1 96.62 107 LEU A CA 1
ATOM 798 C C . LEU A 1 107 ? -18.875 -6.551 -22.672 1 96.62 107 LEU A C 1
ATOM 800 O O . LEU A 1 107 ? -20.031 -6.34 -23.047 1 96.62 107 LEU A O 1
ATOM 804 N N . SER A 1 108 ? -18.484 -7.633 -22.078 1 97.31 108 SER A N 1
ATOM 805 C CA . SER A 1 108 ? -19.422 -8.719 -21.828 1 97.31 108 SER A CA 1
ATOM 806 C C . SER A 1 108 ? -20.203 -8.508 -20.531 1 97.31 108 SER A C 1
ATOM 808 O O . SER A 1 108 ? -21.047 -9.32 -20.156 1 97.31 108 SER A O 1
ATOM 810 N N . GLY A 1 109 ? -19.828 -7.422 -19.766 1 97.06 109 GLY A N 1
ATOM 811 C CA . GLY A 1 109 ? -20.641 -7.035 -18.625 1 97.06 109 GLY A CA 1
ATOM 812 C C . GLY A 1 109 ? -20.062 -7.484 -17.297 1 97.06 109 GLY A C 1
ATOM 813 O O . GLY A 1 109 ? -20.734 -7.414 -16.266 1 97.06 109 GLY A O 1
ATOM 814 N N . VAL A 1 110 ? -18.875 -8 -17.266 1 98.5 110 VAL A N 1
ATOM 815 C CA . VAL A 1 110 ? -18.234 -8.367 -16.016 1 98.5 110 VAL A CA 1
ATOM 816 C C . VAL A 1 110 ? -18.219 -7.16 -15.078 1 98.5 110 VAL A C 1
ATOM 818 O O . VAL A 1 110 ? -17.812 -6.062 -15.484 1 98.5 110 VAL A O 1
ATOM 821 N N . GLN A 1 111 ? -18.578 -7.355 -13.828 1 98.44 111 GLN A N 1
ATOM 822 C CA . GLN A 1 111 ? -18.688 -6.25 -12.883 1 98.44 111 GLN A CA 1
ATOM 823 C C . GLN A 1 111 ? -17.453 -6.191 -11.969 1 98.44 111 GLN A C 1
ATOM 825 O O . GLN A 1 111 ? -16.984 -5.105 -11.633 1 98.44 111 GLN A O 1
ATOM 830 N N . HIS A 1 112 ? -16.984 -7.336 -11.523 1 98.81 112 HIS A N 1
ATOM 831 C CA . HIS A 1 112 ? -15.898 -7.418 -10.555 1 98.81 112 HIS A CA 1
ATOM 832 C C . HIS A 1 112 ? -14.719 -8.211 -11.109 1 98.81 112 HIS A C 1
ATOM 834 O O . HIS A 1 112 ? -14.852 -9.391 -11.422 1 98.81 112 HIS A O 1
ATOM 840 N N . LEU A 1 113 ? -13.578 -7.559 -11.211 1 98.88 113 LEU A N 1
ATOM 841 C CA . LEU A 1 113 ? -12.375 -8.164 -11.773 1 98.88 113 LEU A CA 1
ATOM 842 C C . LEU A 1 113 ? -11.305 -8.352 -10.703 1 98.88 113 LEU A C 1
ATOM 844 O O . LEU A 1 113 ? -10.961 -7.406 -9.992 1 98.88 113 LEU A O 1
ATOM 848 N N . VAL A 1 114 ? -10.922 -9.547 -10.469 1 98.94 114 VAL A N 1
ATOM 849 C CA . VAL A 1 114 ? -9.656 -9.812 -9.781 1 98.94 114 VAL A CA 1
ATOM 850 C C . VAL A 1 114 ? -8.57 -10.133 -10.805 1 98.94 114 VAL A C 1
ATOM 852 O O . VAL A 1 114 ? -8.719 -11.062 -11.609 1 98.94 114 VAL A O 1
ATOM 855 N N . TYR A 1 115 ? -7.52 -9.375 -10.844 1 98.69 115 TYR A N 1
ATOM 856 C CA . TYR A 1 115 ? -6.469 -9.516 -11.844 1 98.69 115 TYR A CA 1
ATOM 857 C C . TYR A 1 115 ? -5.148 -9.906 -11.203 1 98.69 115 TYR A C 1
ATOM 859 O O . TYR A 1 115 ? -4.691 -9.258 -10.258 1 98.69 115 TYR A O 1
ATOM 867 N N . SER A 1 116 ? -4.602 -11.078 -11.617 1 98.25 116 SER A N 1
ATOM 868 C CA . SER A 1 116 ? -3.225 -11.383 -11.242 1 98.25 116 SER A CA 1
ATOM 869 C C . SER A 1 116 ? -2.246 -10.398 -11.883 1 98.25 116 SER A C 1
ATOM 871 O O . SER A 1 116 ? -1.847 -10.57 -13.031 1 98.25 116 SER A O 1
ATOM 873 N N . SER A 1 117 ? -1.822 -9.477 -11.125 1 97.38 117 SER A N 1
ATOM 874 C CA . SER A 1 117 ? -1.132 -8.297 -11.641 1 97.38 117 SER A CA 1
ATOM 875 C C . SER A 1 117 ? 0.381 -8.445 -11.516 1 97.38 117 SER A C 1
ATOM 877 O O . SER A 1 117 ? 0.899 -9.562 -11.445 1 97.38 117 SER A O 1
ATOM 879 N N . GLY A 1 118 ? 1.094 -7.41 -11.828 1 95.75 118 GLY A N 1
ATOM 880 C CA . GLY A 1 118 ? 2.537 -7.297 -11.695 1 95.75 118 GLY A CA 1
ATOM 881 C C . GLY A 1 118 ? 2.967 -6.125 -10.828 1 95.75 118 GLY A C 1
ATOM 882 O O . GLY A 1 118 ? 2.217 -5.691 -9.953 1 95.75 118 GLY A O 1
ATOM 883 N N . LEU A 1 119 ? 4.125 -5.801 -10.93 1 96.38 119 LEU A N 1
ATOM 884 C CA . LEU A 1 119 ? 4.738 -4.68 -10.227 1 96.38 119 LEU A CA 1
ATOM 885 C C . LEU A 1 119 ? 5.434 -3.738 -11.203 1 96.38 119 LEU A C 1
ATOM 887 O O . LEU A 1 119 ? 6.07 -4.188 -12.156 1 96.38 119 LEU A O 1
ATOM 891 N N . ALA A 1 120 ? 5.277 -2.459 -10.992 1 96.06 120 ALA A N 1
ATOM 892 C CA . ALA A 1 120 ? 5.91 -1.467 -11.852 1 96.06 120 ALA A CA 1
ATOM 893 C C . ALA A 1 120 ? 7.395 -1.32 -11.523 1 96.06 120 ALA A C 1
ATOM 895 O O . ALA A 1 120 ? 7.855 -0.226 -11.195 1 96.06 120 ALA A O 1
ATOM 896 N N . ILE A 1 121 ? 8.094 -2.371 -11.68 1 97.31 121 ILE A N 1
ATOM 897 C CA . ILE A 1 121 ? 9.477 -2.471 -11.227 1 97.31 121 ILE A CA 1
ATOM 898 C C . ILE A 1 121 ? 10.328 -1.401 -11.906 1 97.31 121 ILE A C 1
ATOM 900 O O . ILE A 1 121 ? 11.086 -0.685 -11.242 1 97.31 121 ILE A O 1
ATOM 904 N N . THR A 1 122 ? 10.188 -1.266 -13.227 1 96.56 122 THR A N 1
ATOM 905 C CA . THR A 1 122 ? 10.961 -0.279 -13.969 1 96.56 122 THR A CA 1
ATOM 906 C C . THR A 1 122 ? 10.672 1.131 -13.461 1 96.56 122 THR A C 1
ATOM 908 O O . THR A 1 122 ? 11.594 1.907 -13.211 1 96.56 122 THR A O 1
ATOM 911 N N . GLU A 1 123 ? 9.438 1.453 -13.227 1 95.88 123 GLU A N 1
ATOM 912 C CA . GLU A 1 123 ? 9.047 2.773 -12.75 1 95.88 123 GLU A CA 1
ATOM 913 C C . GLU A 1 123 ? 9.523 3.01 -11.32 1 95.88 123 GLU A C 1
ATOM 915 O O . GLU A 1 123 ? 10.031 4.086 -11 1 95.88 123 GLU A O 1
ATOM 920 N N . MET A 1 124 ? 9.367 1.97 -10.469 1 96.75 124 MET A N 1
ATOM 921 C CA . MET A 1 124 ? 9.68 2.098 -9.047 1 96.75 124 MET A CA 1
ATOM 922 C C . MET A 1 124 ? 11.18 2.297 -8.844 1 96.75 124 MET A C 1
ATOM 924 O O . MET A 1 124 ? 11.594 2.908 -7.855 1 96.75 124 MET A O 1
ATOM 928 N N . THR A 1 125 ? 12.008 1.869 -9.789 1 96.69 125 THR A N 1
ATOM 929 C CA . THR A 1 125 ? 13.453 1.938 -9.641 1 96.69 125 THR A CA 1
ATOM 930 C C . THR A 1 125 ? 14.047 3 -10.562 1 96.69 125 THR A C 1
ATOM 932 O O . THR A 1 125 ? 15.266 3.078 -10.727 1 96.69 125 THR A O 1
ATOM 935 N N . ASN A 1 126 ? 13.156 3.758 -11.172 1 95.25 126 ASN A N 1
ATOM 936 C CA . ASN A 1 126 ? 13.578 4.77 -12.141 1 95.25 126 ASN A CA 1
ATOM 937 C C . ASN A 1 126 ? 14.508 4.18 -13.195 1 95.25 126 ASN A C 1
ATOM 939 O O . ASN A 1 126 ? 15.547 4.758 -13.508 1 95.25 126 ASN A O 1
ATOM 943 N N . GLY A 1 127 ? 14.188 2.893 -13.625 1 95.31 127 GLY A N 1
ATOM 944 C CA . GLY A 1 127 ? 14.859 2.254 -14.75 1 95.31 127 GLY A CA 1
ATOM 945 C C . GLY A 1 127 ? 16.062 1.416 -14.328 1 95.31 127 GLY A C 1
ATOM 946 O O . GLY A 1 127 ? 16.672 0.741 -15.156 1 95.31 127 GLY A O 1
ATOM 947 N N . ALA A 1 128 ? 16.422 1.319 -13.07 1 95.94 128 ALA A N 1
ATOM 948 C CA . ALA A 1 128 ? 17.594 0.582 -12.617 1 95.94 128 ALA A CA 1
ATOM 949 C C . ALA A 1 128 ? 17.391 -0.922 -12.781 1 95.94 128 ALA A C 1
ATOM 951 O O . ALA A 1 128 ? 18.359 -1.658 -13.016 1 95.94 128 ALA A O 1
ATOM 952 N N . VAL A 1 129 ? 16.188 -1.394 -12.617 1 96.56 129 VAL A N 1
ATOM 953 C CA . VAL A 1 129 ? 15.836 -2.799 -12.789 1 96.56 129 VAL A CA 1
ATOM 954 C C . VAL A 1 129 ? 14.641 -2.92 -13.734 1 96.56 129 VAL A C 1
ATOM 956 O O . VAL A 1 129 ? 13.703 -2.117 -13.672 1 96.56 129 VAL A O 1
ATOM 959 N N . GLN A 1 130 ? 14.727 -3.846 -14.641 1 94.62 130 GLN A N 1
ATOM 960 C CA . GLN A 1 130 ? 13.617 -4.168 -15.523 1 94.62 130 GLN A CA 1
ATOM 961 C C . GLN A 1 130 ? 13.211 -5.633 -15.391 1 94.62 130 GLN A C 1
ATOM 963 O O . GLN A 1 130 ? 14.07 -6.512 -15.297 1 94.62 130 GLN A O 1
ATOM 968 N N . CYS A 1 131 ? 12 -5.84 -15.258 1 93.81 131 CYS A N 1
ATOM 969 C CA . CYS A 1 131 ? 11.414 -7.176 -15.242 1 93.81 131 CYS A CA 1
ATOM 970 C C . CYS A 1 131 ? 10.141 -7.227 -16.094 1 93.81 131 CYS A C 1
ATOM 972 O O . CYS A 1 131 ? 9.039 -7.105 -15.562 1 93.81 131 CYS A O 1
ATOM 974 N N . PRO A 1 132 ? 10.258 -7.441 -17.344 1 90.25 132 PRO A N 1
ATOM 975 C CA . PRO A 1 132 ? 9.133 -7.332 -18.266 1 90.25 132 PRO A CA 1
ATOM 976 C C . PRO A 1 132 ? 7.941 -8.195 -17.859 1 90.25 132 PRO A C 1
ATOM 978 O O . PRO A 1 132 ? 6.789 -7.785 -18.016 1 90.25 132 PRO A O 1
ATOM 981 N N . GLY A 1 133 ? 8.18 -9.414 -17.391 1 88.38 133 GLY A N 1
ATOM 982 C CA . GLY A 1 133 ? 7.098 -10.289 -16.969 1 88.38 133 GLY A CA 1
ATOM 983 C C . GLY A 1 133 ? 6.16 -9.633 -15.969 1 88.38 133 GLY A C 1
ATOM 984 O O . GLY A 1 133 ? 4.949 -9.875 -15.992 1 88.38 133 GLY A O 1
ATOM 985 N N . LEU A 1 134 ? 6.672 -8.75 -15.102 1 93 134 LEU A N 1
ATOM 986 C CA . LEU A 1 134 ? 5.875 -8.055 -14.094 1 93 134 LEU A CA 1
ATOM 987 C C . LEU A 1 134 ? 5.48 -6.664 -14.586 1 93 134 LEU A C 1
ATOM 989 O O . LEU A 1 134 ? 4.344 -6.227 -14.367 1 93 134 LEU A O 1
ATOM 993 N N . ASP A 1 135 ? 6.312 -6.027 -15.375 1 94.69 135 ASP A N 1
ATOM 994 C CA . ASP A 1 135 ? 6.094 -4.664 -15.844 1 94.69 135 ASP A CA 1
ATOM 995 C C . ASP A 1 135 ? 4.902 -4.598 -16.797 1 94.69 135 ASP A C 1
ATOM 997 O O . ASP A 1 135 ? 4.148 -3.621 -16.797 1 94.69 135 ASP A O 1
ATOM 1001 N N . LEU A 1 136 ? 4.762 -5.617 -17.609 1 93.25 136 LEU A N 1
ATOM 1002 C CA . LEU A 1 136 ? 3.709 -5.598 -18.609 1 93.25 136 LEU A CA 1
ATOM 1003 C C . LEU A 1 136 ? 2.338 -5.777 -17.969 1 93.25 136 LEU A C 1
ATOM 1005 O O . LEU A 1 136 ? 1.341 -5.246 -18.469 1 93.25 136 LEU A O 1
ATOM 1009 N N . LYS A 1 137 ? 2.258 -6.461 -16.875 1 95.75 137 LYS A N 1
ATOM 1010 C CA . LYS A 1 137 ? 0.983 -6.707 -16.203 1 95.75 137 LYS A CA 1
ATOM 1011 C C . LYS A 1 137 ? 0.427 -5.426 -15.586 1 95.75 137 LYS A C 1
ATOM 1013 O O . LYS A 1 137 ? -0.79 -5.258 -15.484 1 95.75 137 LYS A O 1
ATOM 1018 N N . ILE A 1 138 ? 1.33 -4.508 -15.234 1 95.62 138 ILE A N 1
ATOM 1019 C CA . ILE A 1 138 ? 0.902 -3.24 -14.648 1 95.62 138 ILE A CA 1
ATOM 1020 C C . ILE A 1 138 ? 0.132 -2.426 -15.68 1 95.62 138 ILE A C 1
ATOM 1022 O O . ILE A 1 138 ? -0.823 -1.724 -15.344 1 95.62 138 ILE A O 1
ATOM 1026 N N . GLN A 1 139 ? 0.494 -2.547 -16.891 1 94.06 139 GLN A N 1
ATOM 1027 C CA . GLN A 1 139 ? -0.211 -1.844 -17.953 1 94.06 139 GLN A CA 1
ATOM 1028 C C . GLN A 1 139 ? -1.654 -2.326 -18.078 1 94.06 139 GLN A C 1
ATOM 1030 O O . GLN A 1 139 ? -2.572 -1.519 -18.234 1 94.06 139 GLN A O 1
ATOM 1035 N N . VAL A 1 140 ? -1.795 -3.598 -17.969 1 96.25 140 VAL A N 1
ATOM 1036 C CA . VAL A 1 140 ? -3.121 -4.203 -18.047 1 96.25 140 VAL A CA 1
ATOM 1037 C C . VAL A 1 140 ? -3.959 -3.768 -16.844 1 96.25 140 VAL A C 1
ATOM 1039 O O . VAL A 1 140 ? -5.133 -3.42 -16.984 1 96.25 140 VAL A O 1
ATOM 1042 N N . GLU A 1 141 ? -3.371 -3.779 -15.703 1 97.5 141 GLU A N 1
ATOM 1043 C CA . GLU A 1 141 ? -4.043 -3.312 -14.492 1 97.5 141 GLU A CA 1
ATOM 1044 C C . GLU A 1 141 ? -4.547 -1.883 -14.656 1 97.5 141 GLU A C 1
ATOM 1046 O O . GLU A 1 141 ? -5.695 -1.582 -14.328 1 97.5 141 GLU A O 1
ATOM 1051 N N . ARG A 1 142 ? -3.701 -1.019 -15.172 1 95.81 142 ARG A N 1
ATOM 1052 C CA . ARG A 1 142 ? -4.039 0.391 -15.344 1 95.81 142 ARG A CA 1
ATOM 1053 C C . ARG A 1 142 ? -5.168 0.564 -16.344 1 95.81 142 ARG A C 1
ATOM 1055 O O . ARG A 1 142 ? -6.047 1.41 -16.172 1 95.81 142 ARG A O 1
ATOM 1062 N N . GLN A 1 143 ? -5.133 -0.219 -17.344 1 96.5 143 GLN A N 1
ATOM 1063 C CA . GLN A 1 143 ? -6.246 -0.215 -18.297 1 96.5 143 GLN A CA 1
ATOM 1064 C C . GLN A 1 143 ? -7.547 -0.618 -17.609 1 96.5 143 GLN A C 1
ATOM 1066 O O . GLN A 1 143 ? -8.586 0.011 -17.812 1 96.5 143 GLN A O 1
ATOM 1071 N N . ALA A 1 144 ? -7.488 -1.627 -16.812 1 97.94 144 ALA A N 1
ATOM 1072 C CA . ALA A 1 144 ? -8.68 -2.098 -16.109 1 97.94 144 ALA A CA 1
ATOM 1073 C C . ALA A 1 144 ? -9.258 -0.997 -15.227 1 97.94 144 ALA A C 1
ATOM 1075 O O . ALA A 1 144 ? -10.477 -0.852 -15.125 1 97.94 144 ALA A O 1
ATOM 1076 N N . TYR A 1 145 ? -8.438 -0.174 -14.641 1 96.38 145 TYR A N 1
ATOM 1077 C CA . TYR A 1 145 ? -8.867 0.903 -13.758 1 96.38 145 TYR A CA 1
ATOM 1078 C C . TYR A 1 145 ? -9.656 1.956 -14.523 1 96.38 145 TYR A C 1
ATOM 1080 O O . TYR A 1 145 ? -10.523 2.629 -13.953 1 96.38 145 TYR A O 1
ATOM 1088 N N . THR A 1 146 ? -9.328 2.09 -15.758 1 94.44 146 THR A N 1
ATOM 1089 C CA . THR A 1 146 ? -9.961 3.154 -16.531 1 94.44 146 THR A CA 1
ATOM 1090 C C . THR A 1 146 ? -11.188 2.631 -17.266 1 94.44 146 THR A C 1
ATOM 1092 O O . THR A 1 146 ? -11.844 3.379 -17.984 1 94.44 146 THR A O 1
ATOM 1095 N N . THR A 1 147 ? -11.422 1.348 -17.125 1 94.12 147 THR A N 1
ATOM 1096 C CA . THR A 1 147 ? -12.602 0.738 -17.734 1 94.12 147 THR A CA 1
ATOM 1097 C C . THR A 1 147 ? -13.828 0.961 -16.859 1 94.12 147 THR A C 1
ATOM 1099 O O . THR A 1 147 ? -13.93 0.401 -15.758 1 94.12 147 THR A O 1
ATOM 1102 N N . LYS A 1 148 ? -14.805 1.666 -17.25 1 88.62 148 LYS A N 1
ATOM 1103 C CA . LYS A 1 148 ? -15.914 2.154 -16.438 1 88.62 148 LYS A CA 1
ATOM 1104 C C . LYS A 1 148 ? -16.906 1.034 -16.125 1 88.62 148 LYS A C 1
ATOM 1106 O O . LYS A 1 148 ? -17.688 1.141 -15.188 1 88.62 148 LYS A O 1
ATOM 1111 N N . SER A 1 149 ? -16.859 -0.013 -16.938 1 93.81 149 SER A N 1
ATOM 1112 C CA . SER A 1 149 ? -17.828 -1.086 -16.766 1 93.81 149 SER A CA 1
ATOM 1113 C C . SER A 1 149 ? -17.562 -1.869 -15.477 1 93.81 149 SER A C 1
ATOM 1115 O O . SER A 1 149 ? -18.469 -2.451 -14.891 1 93.81 149 SER A O 1
ATOM 1117 N N . PHE A 1 150 ? -16.375 -1.938 -15.031 1 97.81 150 PHE A N 1
ATOM 1118 C CA . PHE A 1 150 ? -16.047 -2.654 -13.805 1 97.81 150 PHE A CA 1
ATOM 1119 C C . PHE A 1 150 ? -16.469 -1.852 -12.578 1 97.81 150 PHE A C 1
ATOM 1121 O O . PHE A 1 150 ? -16.141 -0.668 -12.461 1 97.81 150 PHE A O 1
ATOM 1128 N N . LYS A 1 151 ? -17.188 -2.488 -11.734 1 97.94 151 LYS A N 1
ATOM 1129 C CA . LYS A 1 151 ? -17.516 -1.887 -10.445 1 97.94 151 LYS A CA 1
ATOM 1130 C C . LYS A 1 151 ? -16.328 -1.975 -9.484 1 97.94 151 LYS A C 1
ATOM 1132 O O . LYS A 1 151 ? -16.156 -1.113 -8.617 1 97.94 151 LYS A O 1
ATOM 1137 N N . SER A 1 152 ? -15.562 -3.031 -9.586 1 98.5 152 SER A N 1
ATOM 1138 C CA . SER A 1 152 ? -14.336 -3.17 -8.805 1 98.5 152 SER A CA 1
ATOM 1139 C C . SER A 1 152 ? -13.242 -3.865 -9.609 1 98.5 152 SER A C 1
ATOM 1141 O O . SER A 1 152 ? -13.531 -4.73 -10.445 1 98.5 152 SER A O 1
ATOM 1143 N N . VAL A 1 153 ? -12.055 -3.453 -9.461 1 98.75 153 VAL A N 1
ATOM 1144 C CA . VAL A 1 153 ? -10.828 -4.066 -9.961 1 98.75 153 VAL A CA 1
ATOM 1145 C C . VAL A 1 153 ? -9.852 -4.285 -8.812 1 98.75 153 VAL A C 1
ATOM 1147 O O . VAL A 1 153 ? -9.383 -3.326 -8.195 1 98.75 153 VAL A O 1
ATOM 1150 N N . THR A 1 154 ? -9.586 -5.535 -8.516 1 98.81 154 THR A N 1
ATOM 1151 C CA . THR A 1 154 ? -8.672 -5.852 -7.426 1 98.81 154 THR A CA 1
ATOM 1152 C C . THR A 1 154 ? -7.434 -6.57 -7.953 1 98.81 154 THR A C 1
ATOM 1154 O O . THR A 1 154 ? -7.527 -7.695 -8.453 1 98.81 154 THR A O 1
ATOM 1157 N N . PRO A 1 155 ? -6.316 -5.891 -7.867 1 98.75 155 PRO A N 1
ATOM 1158 C CA . PRO A 1 155 ? -5.074 -6.578 -8.234 1 98.75 155 PRO A CA 1
ATOM 1159 C C . PRO A 1 155 ? -4.559 -7.492 -7.121 1 98.75 155 PRO A C 1
ATOM 1161 O O . PRO A 1 155 ? -4.672 -7.16 -5.941 1 98.75 155 PRO A O 1
ATOM 1164 N N . ILE A 1 156 ? -4.07 -8.625 -7.496 1 98.88 156 ILE A N 1
ATOM 1165 C CA . ILE A 1 156 ? -3.373 -9.523 -6.586 1 98.88 156 ILE A CA 1
ATOM 1166 C C . ILE A 1 156 ? -2.021 -9.922 -7.176 1 98.88 156 ILE A C 1
ATOM 1168 O O . ILE A 1 156 ? -1.922 -10.211 -8.367 1 98.88 156 ILE A O 1
ATOM 1172 N N . VAL A 1 157 ? -0.978 -9.797 -6.414 1 98.56 157 VAL A N 1
ATOM 1173 C CA . VAL A 1 157 ? 0.354 -10.25 -6.805 1 98.56 157 VAL A CA 1
ATOM 1174 C C . VAL A 1 157 ? 0.769 -11.445 -5.953 1 98.56 157 VAL A C 1
ATOM 1176 O O . VAL A 1 157 ? 0.843 -11.344 -4.727 1 98.56 157 VAL A O 1
ATOM 1179 N N . ALA A 1 158 ? 0.991 -12.523 -6.59 1 98.38 158 ALA A N 1
ATOM 1180 C CA . ALA A 1 158 ? 1.416 -13.734 -5.887 1 98.38 158 ALA A CA 1
ATOM 1181 C C . ALA A 1 158 ? 2.854 -13.602 -5.391 1 98.38 158 ALA A C 1
ATOM 1183 O O . ALA A 1 158 ? 3.713 -13.062 -6.094 1 98.38 158 ALA A O 1
ATOM 1184 N N . ALA A 1 159 ? 3.07 -14.055 -4.164 1 98.56 159 ALA A N 1
ATOM 1185 C CA . ALA A 1 159 ? 4.434 -14.195 -3.66 1 98.56 159 ALA A CA 1
ATOM 1186 C C . ALA A 1 159 ? 5.141 -15.375 -4.32 1 98.56 159 ALA A C 1
ATOM 1188 O O . ALA A 1 159 ? 4.676 -15.898 -5.336 1 98.56 159 ALA A O 1
ATOM 1189 N N . TRP A 1 160 ? 6.34 -15.68 -3.859 1 98.12 160 TRP A N 1
ATOM 1190 C CA . TRP A 1 160 ? 7.105 -16.797 -4.406 1 98.12 160 TRP A CA 1
ATOM 1191 C C . TRP A 1 160 ? 6.414 -18.125 -4.129 1 98.12 160 TRP A C 1
ATOM 1193 O O . TRP A 1 160 ? 6.078 -18.422 -2.98 1 98.12 160 TRP A O 1
ATOM 1203 N N . PHE A 1 161 ? 6.219 -18.906 -5.172 1 98.56 161 PHE A N 1
ATOM 1204 C CA . PHE A 1 161 ? 5.496 -20.172 -5.023 1 98.56 161 PHE A CA 1
ATOM 1205 C C . PHE A 1 161 ? 6.305 -21.172 -4.211 1 98.56 161 PHE A C 1
ATOM 1207 O O . PHE A 1 161 ? 7.449 -21.484 -4.559 1 98.56 161 PHE A O 1
ATOM 1214 N N . MET A 1 162 ? 5.703 -21.688 -3.223 1 98.62 162 MET A N 1
ATOM 1215 C CA . MET A 1 162 ? 6.336 -22.797 -2.51 1 98.62 162 MET A CA 1
ATOM 1216 C C . MET A 1 162 ? 6.543 -23.984 -3.436 1 98.62 162 MET A C 1
ATOM 1218 O O . MET A 1 162 ? 7.543 -24.703 -3.32 1 98.62 162 MET A O 1
ATOM 1222 N N . GLU A 1 163 ? 5.676 -24.141 -4.379 1 98.19 163 GLU A N 1
ATOM 1223 C CA . GLU A 1 163 ? 5.699 -25.25 -5.32 1 98.19 163 GLU A CA 1
ATOM 1224 C C . GLU A 1 163 ? 6.961 -25.219 -6.18 1 98.19 163 GLU A C 1
ATOM 1226 O O . GLU A 1 163 ? 7.324 -26.234 -6.793 1 98.19 163 GLU A O 1
ATOM 1231 N N . ASN A 1 164 ? 7.609 -24.062 -6.262 1 97.19 164 ASN A N 1
ATOM 1232 C CA . ASN A 1 164 ? 8.867 -23.984 -7.004 1 97.19 164 ASN A CA 1
ATOM 1233 C C . ASN A 1 164 ? 9.922 -24.922 -6.414 1 97.19 164 ASN A C 1
ATOM 1235 O O . ASN A 1 164 ? 10.812 -25.375 -7.129 1 97.19 164 ASN A O 1
ATOM 1239 N N . TRP A 1 165 ? 9.82 -25.266 -5.145 1 97.38 165 TRP A N 1
ATOM 1240 C CA . TRP A 1 165 ? 10.773 -26.156 -4.492 1 97.38 165 TRP A CA 1
ATOM 1241 C C . TRP A 1 165 ? 10.664 -27.578 -5.039 1 97.38 165 TRP A C 1
ATOM 1243 O O . TRP A 1 165 ? 11.562 -28.406 -4.836 1 97.38 165 TRP A O 1
ATOM 1253 N N . LEU A 1 166 ? 9.555 -27.875 -5.707 1 97.25 166 LEU A N 1
ATOM 1254 C CA . LEU A 1 166 ? 9.312 -29.203 -6.238 1 97.25 166 LEU A CA 1
ATOM 1255 C C . LEU A 1 166 ? 9.789 -29.312 -7.684 1 97.25 166 LEU A C 1
ATOM 1257 O O . LEU A 1 166 ? 9.703 -30.375 -8.297 1 97.25 166 LEU A O 1
ATOM 1261 N N . GLU A 1 167 ? 10.297 -28.234 -8.242 1 96.62 167 GLU A N 1
ATOM 1262 C CA . GLU A 1 167 ? 10.688 -28.172 -9.648 1 96.62 167 GLU A CA 1
ATOM 1263 C C . GLU A 1 167 ? 12.195 -28.281 -9.805 1 96.62 167 GLU A C 1
ATOM 1265 O O . GLU A 1 167 ? 12.945 -27.438 -9.32 1 96.62 167 GLU A O 1
ATOM 1270 N N . PRO A 1 168 ? 12.688 -29.266 -10.57 1 96.25 168 PRO A N 1
ATOM 1271 C CA . PRO A 1 168 ? 14.125 -29.469 -10.727 1 96.25 168 PRO A CA 1
ATOM 1272 C C . PRO A 1 168 ? 14.836 -28.25 -11.312 1 96.25 168 PRO A C 1
ATOM 1274 O O . PRO A 1 168 ? 15.984 -27.969 -10.961 1 96.25 168 PRO A O 1
ATOM 1277 N N . ASP A 1 169 ? 14.211 -27.531 -12.188 1 95.69 169 ASP A N 1
ATOM 1278 C CA . ASP A 1 169 ? 14.836 -26.375 -12.805 1 95.69 169 ASP A CA 1
ATOM 1279 C C . ASP A 1 169 ? 15.102 -25.281 -11.773 1 95.69 169 ASP A C 1
ATOM 1281 O O . ASP A 1 169 ? 16.109 -24.578 -11.844 1 95.69 169 ASP A O 1
ATOM 1285 N N . TYR A 1 170 ? 14.141 -25.141 -10.914 1 96.69 170 TYR A N 1
ATOM 1286 C CA . TYR A 1 170 ? 14.352 -24.172 -9.844 1 96.69 170 TYR A CA 1
ATOM 1287 C C . TYR A 1 170 ? 15.445 -24.641 -8.891 1 96.69 170 TYR A C 1
ATOM 1289 O O . TYR A 1 170 ? 16.25 -23.828 -8.422 1 96.69 170 TYR A O 1
ATOM 1297 N N . ALA A 1 171 ? 15.453 -25.906 -8.578 1 96.75 171 ALA A N 1
ATOM 1298 C CA . ALA A 1 171 ? 16.547 -26.453 -7.77 1 96.75 171 ALA A CA 1
ATOM 1299 C C . ALA A 1 171 ? 17.891 -26.156 -8.406 1 96.75 171 ALA A C 1
ATOM 1301 O O . ALA A 1 171 ? 18.844 -25.75 -7.719 1 96.75 171 ALA A O 1
ATOM 1302 N N . ASP A 1 172 ? 17.969 -26.328 -9.664 1 96.44 172 ASP A N 1
ATOM 1303 C CA . ASP A 1 172 ? 19.203 -26.078 -10.391 1 96.44 172 ASP A CA 1
ATOM 1304 C C . ASP A 1 172 ? 19.594 -24.594 -10.297 1 96.44 172 ASP A C 1
ATOM 1306 O O . ASP A 1 172 ? 20.75 -24.266 -10.078 1 96.44 172 ASP A O 1
ATOM 1310 N N . LEU A 1 173 ? 18.641 -23.703 -10.445 1 97.06 173 LEU A N 1
ATOM 1311 C CA . LEU A 1 173 ? 18.875 -22.266 -10.398 1 97.06 173 LEU A CA 1
ATOM 1312 C C . LEU A 1 173 ? 19.422 -21.844 -9.031 1 97.06 173 LEU A C 1
ATOM 1314 O O . LEU A 1 173 ? 20.281 -20.969 -8.938 1 97.06 173 LEU A O 1
ATOM 1318 N N . PHE A 1 174 ? 18.906 -22.516 -8.008 1 97.06 174 PHE A N 1
ATOM 1319 C CA . PHE A 1 174 ? 19.203 -22.047 -6.652 1 97.06 174 PHE A CA 1
ATOM 1320 C C . PHE A 1 174 ? 20.203 -22.969 -5.969 1 97.06 174 PHE A C 1
ATOM 1322 O O . PHE A 1 174 ? 20.156 -23.156 -4.75 1 97.06 174 PHE A O 1
ATOM 1329 N N . GLY A 1 175 ? 21.078 -23.594 -6.723 1 94.94 175 GLY A N 1
ATOM 1330 C CA . GLY A 1 175 ? 22.25 -24.266 -6.176 1 94.94 175 GLY A CA 1
ATOM 1331 C C . GLY A 1 175 ? 22.031 -25.75 -5.938 1 94.94 175 GLY A C 1
ATOM 1332 O O . GLY A 1 175 ? 22.906 -26.438 -5.406 1 94.94 175 GLY A O 1
ATOM 1333 N N . GLY A 1 176 ? 20.875 -26.25 -6.246 1 95.44 176 GLY A N 1
ATOM 1334 C CA . GLY A 1 176 ? 20.625 -27.688 -6.203 1 95.44 176 GLY A CA 1
ATOM 1335 C C . GLY A 1 176 ? 19.625 -28.094 -5.141 1 95.44 176 GLY A C 1
ATOM 1336 O O . GLY A 1 176 ? 19.078 -29.203 -5.176 1 95.44 176 GLY A O 1
ATOM 1337 N N . TRP A 1 177 ? 19.375 -27.156 -4.18 1 95.44 177 TRP A N 1
ATOM 1338 C CA . TRP A 1 177 ? 18.406 -27.422 -3.123 1 95.44 177 TRP A CA 1
ATOM 1339 C C . TRP A 1 177 ? 16.984 -27.406 -3.678 1 95.44 177 TRP A C 1
ATOM 1341 O O . TRP A 1 177 ? 16.656 -26.609 -4.551 1 95.44 177 TRP A O 1
ATOM 1351 N N . PRO A 1 178 ? 16.141 -28.312 -3.242 1 96 178 PRO A N 1
ATOM 1352 C CA . PRO A 1 178 ? 16.375 -29.391 -2.287 1 96 178 PRO A CA 1
ATOM 1353 C C . PRO A 1 178 ? 16.562 -30.75 -2.965 1 96 178 PRO A C 1
ATOM 1355 O O . PRO A 1 178 ? 16.234 -31.797 -2.379 1 96 178 PRO A O 1
ATOM 1358 N N . THR A 1 179 ? 17.047 -30.828 -4.211 1 94.12 179 THR A N 1
ATOM 1359 C CA . THR A 1 179 ? 16.953 -32.031 -5.023 1 94.12 179 THR A CA 1
ATOM 1360 C C . THR A 1 179 ? 18.328 -32.656 -5.246 1 94.12 179 THR A C 1
ATOM 1362 O O . THR A 1 179 ? 18.5 -33.875 -5.203 1 94.12 179 THR A O 1
ATOM 1365 N N . PHE A 1 180 ? 19.312 -31.812 -5.434 1 95.25 180 PHE A N 1
ATOM 1366 C CA . PHE A 1 180 ? 20.594 -32.281 -5.91 1 95.25 180 PHE A CA 1
ATOM 1367 C C . PHE A 1 180 ? 21.672 -32.125 -4.84 1 95.25 180 PHE A C 1
ATOM 1369 O O . PHE A 1 180 ? 22.25 -31.031 -4.715 1 95.25 180 PHE A O 1
ATOM 1376 N N . PRO A 1 181 ? 21.984 -33.125 -4.188 1 94 181 PRO A N 1
ATOM 1377 C CA . PRO A 1 181 ? 23.094 -33 -3.236 1 94 181 PRO A CA 1
ATOM 1378 C C . PRO A 1 181 ? 24.453 -32.906 -3.924 1 94 181 PRO A C 1
ATOM 1380 O O . PRO A 1 181 ? 24.625 -33.406 -5.039 1 94 181 PRO A O 1
ATOM 1383 N N . ASP A 1 182 ? 25.344 -32.219 -3.314 1 91.44 182 ASP A N 1
ATOM 1384 C CA . ASP A 1 182 ? 26.703 -32.188 -3.844 1 91.44 182 ASP A CA 1
ATOM 1385 C C . ASP A 1 182 ? 27.469 -33.438 -3.473 1 91.44 182 ASP A C 1
ATOM 1387 O O . ASP A 1 182 ? 26.875 -34.438 -3.02 1 91.44 182 ASP A O 1
ATOM 1391 N N . SER A 1 183 ? 28.844 -33.312 -3.781 1 92.12 183 SER A N 1
ATOM 1392 C CA . SER A 1 183 ? 29.656 -34.5 -3.586 1 92.12 183 SER A CA 1
ATOM 1393 C C . SER A 1 183 ? 29.766 -34.875 -2.107 1 92.12 183 SER A C 1
ATOM 1395 O O . SER A 1 183 ? 30.031 -36.031 -1.765 1 92.12 183 SER A O 1
ATOM 1397 N N . GLU A 1 184 ? 29.531 -33.906 -1.241 1 93.31 184 GLU A N 1
ATOM 1398 C CA . GLU A 1 184 ? 29.594 -34.156 0.199 1 93.31 184 GLU A CA 1
ATOM 1399 C C . GLU A 1 184 ? 28.203 -34.469 0.763 1 93.31 184 GLU A C 1
ATOM 1401 O O . GLU A 1 184 ? 28.047 -34.625 1.973 1 93.31 184 GLU A O 1
ATOM 1406 N N . GLY A 1 185 ? 27.219 -34.531 -0.089 1 94 185 GLY A N 1
ATOM 1407 C CA . GLY A 1 185 ? 25.875 -34.906 0.307 1 94 185 GLY A CA 1
ATOM 1408 C C . GLY A 1 185 ? 25.031 -33.719 0.751 1 94 185 GLY A C 1
ATOM 1409 O O . GLY A 1 185 ? 23.891 -33.906 1.18 1 94 185 GLY A O 1
ATOM 1410 N N . TYR A 1 186 ? 25.547 -32.5 0.631 1 96.19 186 TYR A N 1
ATOM 1411 C CA . TYR A 1 186 ? 24.797 -31.328 1.074 1 96.19 186 TYR A CA 1
ATOM 1412 C C . TYR A 1 186 ? 23.859 -30.844 -0.013 1 96.19 186 TYR A C 1
ATOM 1414 O O . TYR A 1 186 ? 24.219 -30.797 -1.191 1 96.19 186 TYR A O 1
ATOM 1422 N N . LEU A 1 187 ? 22.672 -30.594 0.426 1 97.5 187 LEU A N 1
ATOM 1423 C CA . LEU A 1 187 ? 21.734 -29.828 -0.384 1 97.5 187 LEU A CA 1
ATOM 1424 C C . LEU A 1 187 ? 21.891 -28.344 -0.116 1 97.5 187 LEU A C 1
ATOM 1426 O O . LEU A 1 187 ? 21.453 -27.844 0.932 1 97.5 187 LEU A O 1
ATOM 1430 N N . THR A 1 188 ? 22.484 -27.672 -1.096 1 97.62 188 THR A N 1
ATOM 1431 C CA . THR A 1 188 ? 22.828 -26.266 -0.87 1 97.62 188 THR A CA 1
ATOM 1432 C C . THR A 1 188 ? 21.812 -25.344 -1.529 1 97.62 188 THR A C 1
ATOM 1434 O O . THR A 1 188 ? 21.5 -25.516 -2.709 1 97.62 188 THR A O 1
ATOM 1437 N N . TYR A 1 189 ? 21.219 -24.469 -0.744 1 97.94 189 TYR A N 1
ATOM 1438 C CA . TYR A 1 189 ? 20.359 -23.422 -1.242 1 97.94 189 TYR A CA 1
ATOM 1439 C C . TYR A 1 189 ? 21.125 -22.109 -1.424 1 97.94 189 TYR A C 1
ATOM 1441 O O . TYR A 1 189 ? 21.625 -21.531 -0.451 1 97.94 189 TYR A O 1
ATOM 1449 N N . LYS A 1 190 ? 21.297 -21.656 -2.666 1 97.69 190 LYS A N 1
ATOM 1450 C CA . LYS A 1 190 ? 22.031 -20.438 -2.973 1 97.69 190 LYS A CA 1
ATOM 1451 C C . LYS A 1 190 ? 21.109 -19.328 -3.453 1 97.69 190 LYS A C 1
ATOM 1453 O O . LYS A 1 190 ? 20.438 -19.469 -4.473 1 97.69 190 LYS A O 1
ATOM 1458 N N . THR A 1 191 ? 21 -18.234 -2.791 1 97.5 191 THR A N 1
ATOM 1459 C CA . THR A 1 191 ? 20.219 -17.078 -3.221 1 97.5 191 THR A CA 1
ATOM 1460 C C . THR A 1 191 ? 20.922 -15.789 -2.836 1 97.5 191 THR A C 1
ATOM 1462 O O . THR A 1 191 ? 21.672 -15.742 -1.852 1 97.5 191 THR A O 1
ATOM 1465 N N . PRO A 1 192 ? 20.781 -14.703 -3.627 1 98.19 192 PRO A N 1
ATOM 1466 C CA . PRO A 1 192 ? 21.141 -13.391 -3.08 1 98.19 192 PRO A CA 1
ATOM 1467 C C . PRO A 1 192 ? 20.297 -13.023 -1.853 1 98.19 192 PRO A C 1
ATOM 1469 O O . PRO A 1 192 ? 19.281 -13.664 -1.575 1 98.19 192 PRO A O 1
ATOM 1472 N N . PHE A 1 193 ? 20.812 -12.055 -1.122 1 97.81 193 PHE A N 1
ATOM 1473 C CA . PHE A 1 193 ? 19.969 -11.492 -0.073 1 97.81 193 PHE A CA 1
ATOM 1474 C C . PHE A 1 193 ? 18.672 -10.953 -0.658 1 97.81 193 PHE A C 1
ATOM 1476 O O . PHE A 1 193 ? 18.656 -10.469 -1.792 1 97.81 193 PHE A O 1
ATOM 1483 N N . TRP A 1 194 ? 17.641 -11.109 0.101 1 97.88 194 TRP A N 1
ATOM 1484 C CA . TRP A 1 194 ? 16.344 -10.547 -0.295 1 97.88 194 TRP A CA 1
ATOM 1485 C C . TRP A 1 194 ? 16.328 -9.039 -0.07 1 97.88 194 TRP A C 1
ATOM 1487 O O . TRP A 1 194 ? 15.797 -8.289 -0.898 1 97.88 194 TRP A O 1
ATOM 1497 N N . GLY A 1 195 ? 16.922 -8.555 1.012 1 97.12 195 GLY A N 1
ATOM 1498 C CA . GLY A 1 195 ? 16.969 -7.148 1.39 1 97.12 195 GLY A CA 1
ATOM 1499 C C . GLY A 1 195 ? 16.297 -6.863 2.721 1 97.12 195 GLY A C 1
ATOM 1500 O O . GLY A 1 195 ? 15.477 -7.656 3.186 1 97.12 195 GLY A O 1
ATOM 1501 N N . GLY A 1 196 ? 16.734 -5.734 3.295 1 96.06 196 GLY A N 1
ATOM 1502 C CA . GLY A 1 196 ? 16.125 -5.301 4.543 1 96.06 196 GLY A CA 1
ATOM 1503 C C . GLY A 1 196 ? 16.172 -6.359 5.633 1 96.06 196 GLY A C 1
ATOM 1504 O O . GLY A 1 196 ? 17.25 -6.879 5.941 1 96.06 196 GLY A O 1
ATOM 1505 N N . LYS A 1 197 ? 15.031 -6.727 6.168 1 96.06 197 LYS A N 1
ATOM 1506 C CA . LYS A 1 197 ? 14.922 -7.68 7.27 1 96.06 197 LYS A CA 1
ATOM 1507 C C . LYS A 1 197 ? 14.883 -9.117 6.75 1 96.06 197 LYS A C 1
ATOM 1509 O O . LYS A 1 197 ? 14.734 -10.055 7.527 1 96.06 197 LYS A O 1
ATOM 1514 N N . GLU A 1 198 ? 14.992 -9.305 5.484 1 98.12 198 GLU A N 1
ATOM 1515 C CA . GLU A 1 198 ? 14.898 -10.617 4.848 1 98.12 198 GLU A CA 1
ATOM 1516 C C . GLU A 1 198 ? 13.508 -11.219 5.023 1 98.12 198 GLU A C 1
ATOM 1518 O O . GLU A 1 198 ? 13.367 -12.414 5.277 1 98.12 198 GLU A O 1
ATOM 1523 N N . ASP A 1 199 ? 12.516 -10.32 5.043 1 98.19 199 ASP A N 1
ATOM 1524 C CA . ASP A 1 199 ? 11.117 -10.766 5.051 1 98.19 199 ASP A CA 1
ATOM 1525 C C . ASP A 1 199 ? 10.703 -11.297 3.684 1 98.19 199 ASP A C 1
ATOM 1527 O O . ASP A 1 199 ? 10 -10.625 2.936 1 98.19 199 ASP A O 1
ATOM 1531 N N . PHE A 1 200 ? 11.133 -12.469 3.373 1 98.62 200 PHE A N 1
ATOM 1532 C CA . PHE A 1 200 ? 10.891 -13.102 2.086 1 98.62 200 PHE A CA 1
ATOM 1533 C C . PHE A 1 200 ? 9.508 -13.742 2.051 1 98.62 200 PHE A C 1
ATOM 1535 O O . PHE A 1 200 ? 9.211 -14.648 2.832 1 98.62 200 PHE A O 1
ATOM 1542 N N . PRO A 1 201 ? 8.578 -13.25 1.138 1 98.81 201 PRO A N 1
ATOM 1543 C CA . PRO A 1 201 ? 7.199 -13.734 1.113 1 98.81 201 PRO A CA 1
ATOM 1544 C C . PRO A 1 201 ? 7.039 -15.016 0.293 1 98.81 201 PRO A C 1
ATOM 1546 O O . PRO A 1 201 ? 7.613 -15.133 -0.79 1 98.81 201 PRO A O 1
ATOM 1549 N N . TRP A 1 202 ? 6.234 -15.977 0.793 1 98.88 202 TRP A N 1
ATOM 1550 C CA . TRP A 1 202 ? 5.941 -17.25 0.145 1 98.88 202 TRP A CA 1
ATOM 1551 C C . TRP A 1 202 ? 4.438 -17.453 -0.005 1 98.88 202 TRP A C 1
ATOM 1553 O O . TRP A 1 202 ? 3.656 -16.969 0.814 1 98.88 202 TRP A O 1
ATOM 1563 N N . ILE A 1 203 ? 4.039 -18.172 -1.026 1 98.88 203 ILE A N 1
ATOM 1564 C CA . ILE A 1 203 ? 2.627 -18.484 -1.235 1 98.88 203 ILE A CA 1
ATOM 1565 C C . ILE A 1 203 ? 2.48 -19.938 -1.691 1 98.88 203 ILE A C 1
ATOM 1567 O O . ILE A 1 203 ? 3.275 -20.422 -2.498 1 98.88 203 ILE A O 1
ATOM 1571 N N . SER A 1 204 ? 1.561 -20.625 -1.122 1 98.81 204 SER A N 1
ATOM 1572 C CA . SER A 1 204 ? 1.136 -21.922 -1.656 1 98.81 204 SER A CA 1
ATOM 1573 C C . SER A 1 204 ? -0.036 -21.766 -2.619 1 98.81 204 SER A C 1
ATOM 1575 O O . SER A 1 204 ? -1.108 -21.297 -2.229 1 98.81 204 SER A O 1
ATOM 1577 N N . MET A 1 205 ? 0.182 -22.141 -3.818 1 98.19 205 MET A N 1
ATOM 1578 C CA . MET A 1 205 ? -0.89 -22.078 -4.809 1 98.19 205 MET A CA 1
ATOM 1579 C C . MET A 1 205 ? -1.995 -23.078 -4.488 1 98.19 205 MET A C 1
ATOM 1581 O O . MET A 1 205 ? -3.178 -22.719 -4.5 1 98.19 205 MET A O 1
ATOM 1585 N N . LYS A 1 206 ? -1.613 -24.172 -4.109 1 96.56 206 LYS A N 1
ATOM 1586 C CA . LYS A 1 206 ? -2.551 -25.266 -3.848 1 96.56 206 LYS A CA 1
ATOM 1587 C C . LYS A 1 206 ? -3.422 -24.953 -2.635 1 96.56 206 LYS A C 1
ATOM 1589 O O . LYS A 1 206 ? -4.629 -25.203 -2.652 1 96.56 206 LYS A O 1
ATOM 1594 N N . ASP A 1 207 ? -2.848 -24.344 -1.636 1 98.19 207 ASP A N 1
ATOM 1595 C CA . ASP A 1 207 ? -3.518 -24.297 -0.34 1 98.19 207 ASP A CA 1
ATOM 1596 C C . ASP A 1 207 ? -4.156 -22.938 -0.094 1 98.19 207 ASP A C 1
ATOM 1598 O O . ASP A 1 207 ? -5.102 -22.828 0.691 1 98.19 207 ASP A O 1
ATOM 1602 N N . ASP A 1 208 ? -3.557 -21.938 -0.726 1 98.88 208 ASP A N 1
ATOM 1603 C CA . ASP A 1 208 ? -3.936 -20.641 -0.176 1 98.88 208 ASP A CA 1
ATOM 1604 C C . ASP A 1 208 ? -4.395 -19.688 -1.28 1 98.88 208 ASP A C 1
ATOM 1606 O O . ASP A 1 208 ? -5.367 -18.953 -1.105 1 98.88 208 ASP A O 1
ATOM 1610 N N . PHE A 1 209 ? -3.75 -19.656 -2.449 1 98.88 209 PHE A N 1
ATOM 1611 C CA . PHE A 1 209 ? -3.928 -18.562 -3.408 1 98.88 209 PHE A CA 1
ATOM 1612 C C . PHE A 1 209 ? -5.383 -18.469 -3.855 1 98.88 209 PHE A C 1
ATOM 1614 O O . PHE A 1 209 ? -5.965 -17.391 -3.867 1 98.88 209 PHE A O 1
ATOM 1621 N N . GLY A 1 210 ? -6.004 -19.609 -4.234 1 98.88 210 GLY A N 1
ATOM 1622 C CA . GLY A 1 210 ? -7.391 -19.609 -4.672 1 98.88 210 GLY A CA 1
ATOM 1623 C C . GLY A 1 210 ? -8.344 -19.047 -3.635 1 98.88 210 GLY A C 1
ATOM 1624 O O . GLY A 1 210 ? -9.297 -18.344 -3.977 1 98.88 210 GLY A O 1
ATOM 1625 N N . ASP A 1 211 ? -8.055 -19.328 -2.387 1 98.94 211 ASP A N 1
ATOM 1626 C CA . ASP A 1 211 ? -8.891 -18.828 -1.298 1 98.94 211 ASP A CA 1
ATOM 1627 C C . ASP A 1 211 ? -8.773 -17.312 -1.163 1 98.94 211 ASP A C 1
ATOM 1629 O O . ASP A 1 211 ? -9.734 -16.641 -0.784 1 98.94 211 ASP A O 1
ATOM 1633 N N . LEU A 1 212 ? -7.602 -16.781 -1.42 1 98.94 212 LEU A N 1
ATOM 1634 C CA . LEU A 1 212 ? -7.457 -15.328 -1.37 1 98.94 212 LEU A CA 1
ATOM 1635 C C . LEU A 1 212 ? -8.344 -14.656 -2.414 1 98.94 212 LEU A C 1
ATOM 1637 O O . LEU A 1 212 ? -9.078 -13.719 -2.1 1 98.94 212 LEU A O 1
ATOM 1641 N N . VAL A 1 213 ? -8.297 -15.188 -3.662 1 98.94 213 VAL A N 1
ATOM 1642 C CA . VAL A 1 213 ? -9.125 -14.656 -4.738 1 98.94 213 VAL A CA 1
ATOM 1643 C C . VAL A 1 213 ? -10.602 -14.828 -4.383 1 98.94 213 VAL A C 1
ATOM 1645 O O . VAL A 1 213 ? -11.398 -13.898 -4.559 1 98.94 213 VAL A O 1
ATOM 1648 N N . HIS A 1 214 ? -10.961 -16.016 -3.861 1 98.94 214 HIS A N 1
ATOM 1649 C CA . HIS A 1 214 ? -12.312 -16.281 -3.387 1 98.94 214 HIS A CA 1
ATOM 1650 C C . HIS A 1 214 ? -12.758 -15.266 -2.35 1 98.94 214 HIS A C 1
ATOM 1652 O O . HIS A 1 214 ? -13.867 -14.727 -2.434 1 98.94 214 HIS A O 1
ATOM 1658 N N . GLY A 1 215 ? -11.875 -15 -1.386 1 98.94 215 GLY A N 1
ATOM 1659 C CA . GLY A 1 215 ? -12.18 -14.016 -0.353 1 98.94 215 GLY A CA 1
ATOM 1660 C C . GLY A 1 215 ? -12.477 -12.641 -0.907 1 98.94 215 GLY A C 1
ATOM 1661 O O . GLY A 1 215 ? -13.336 -11.922 -0.384 1 98.94 215 GLY A O 1
ATOM 1662 N N . VAL A 1 216 ? -11.781 -12.242 -1.952 1 98.94 216 VAL A N 1
ATOM 1663 C CA . VAL A 1 216 ? -12.031 -10.961 -2.594 1 98.94 216 VAL A CA 1
ATOM 1664 C C . VAL A 1 216 ? -13.445 -10.938 -3.172 1 98.94 216 VAL A C 1
ATOM 1666 O O . VAL A 1 216 ? -14.18 -9.961 -3.002 1 98.94 216 VAL A O 1
ATOM 1669 N N . PHE A 1 217 ? -13.898 -12.016 -3.812 1 98.88 217 PHE A N 1
ATOM 1670 C CA . PHE A 1 217 ? -15.203 -12.07 -4.469 1 98.88 217 PHE A CA 1
ATOM 1671 C C . PHE A 1 217 ? -16.328 -12.086 -3.438 1 98.88 217 PHE A C 1
ATOM 1673 O O . PHE A 1 217 ? -17.484 -11.797 -3.764 1 98.88 217 PHE A O 1
ATOM 1680 N N . VAL A 1 218 ? -16.016 -12.461 -2.156 1 98.56 218 VAL A N 1
ATOM 1681 C CA . VAL A 1 218 ? -17.031 -12.422 -1.101 1 98.56 218 VAL A CA 1
ATOM 1682 C C . VAL A 1 218 ? -17.484 -10.984 -0.869 1 98.56 218 VAL A C 1
ATOM 1684 O O . VAL A 1 218 ? -18.656 -10.727 -0.619 1 98.56 218 VAL A O 1
ATOM 1687 N N . ASN A 1 219 ? -16.625 -10.039 -0.961 1 97.94 219 ASN A N 1
ATOM 1688 C CA . ASN A 1 219 ? -16.906 -8.617 -0.803 1 97.94 219 ASN A CA 1
ATOM 1689 C C . ASN A 1 219 ? -16.016 -7.766 -1.714 1 97.94 219 ASN A C 1
ATOM 1691 O O . ASN A 1 219 ? -15.195 -6.984 -1.235 1 97.94 219 ASN A O 1
ATOM 1695 N N . PRO A 1 220 ? -16.312 -7.832 -3.01 1 98.44 220 PRO A N 1
ATOM 1696 C CA . PRO A 1 220 ? -15.359 -7.266 -3.973 1 98.44 220 PRO A CA 1
ATOM 1697 C C . PRO A 1 220 ? -15.211 -5.75 -3.83 1 98.44 220 PRO A C 1
ATOM 1699 O O . PRO A 1 220 ? -14.109 -5.219 -4.02 1 98.44 220 PRO A O 1
ATOM 1702 N N . LEU A 1 221 ? -16.234 -4.969 -3.459 1 97.81 221 LEU A N 1
ATOM 1703 C CA . LEU A 1 221 ? -16.141 -3.516 -3.363 1 97.81 221 LEU A CA 1
ATOM 1704 C C . LEU A 1 221 ? -15.188 -3.104 -2.248 1 97.81 221 LEU A C 1
ATOM 1706 O O . LEU A 1 221 ? -14.484 -2.1 -2.369 1 97.81 221 LEU A O 1
ATOM 1710 N N . ARG A 1 222 ? -15.07 -3.906 -1.202 1 97.31 222 ARG A N 1
ATOM 1711 C CA . ARG A 1 222 ? -14.156 -3.631 -0.094 1 97.31 222 ARG A CA 1
ATOM 1712 C C . ARG A 1 222 ? -12.711 -3.602 -0.569 1 97.31 222 ARG A C 1
ATOM 1714 O O . ARG A 1 222 ? -11.891 -2.848 -0.037 1 97.31 222 ARG A O 1
ATOM 1721 N N . TRP A 1 223 ? -12.484 -4.34 -1.576 1 98.25 223 TRP A N 1
ATOM 1722 C CA . TRP A 1 223 ? -11.102 -4.57 -1.971 1 98.25 223 TRP A CA 1
ATOM 1723 C C . TRP A 1 223 ? -10.766 -3.828 -3.262 1 98.25 223 TRP A C 1
ATOM 1725 O O . TRP A 1 223 ? -9.68 -3.982 -3.812 1 98.25 223 TRP A O 1
ATOM 1735 N N . ASN A 1 224 ? -11.719 -3.002 -3.725 1 98.31 224 ASN A N 1
ATOM 1736 C CA . ASN A 1 224 ? -11.531 -2.264 -4.969 1 98.31 224 ASN A CA 1
ATOM 1737 C C . ASN A 1 224 ? -10.25 -1.438 -4.938 1 98.31 224 ASN A C 1
ATOM 1739 O O . ASN A 1 224 ? -9.992 -0.715 -3.975 1 98.31 224 ASN A O 1
ATOM 1743 N N . ARG A 1 225 ? -9.375 -1.671 -5.969 1 97.38 225 ARG A N 1
ATOM 1744 C CA . ARG A 1 225 ? -8.141 -0.935 -6.242 1 97.38 225 ARG A CA 1
ATOM 1745 C C . ARG A 1 225 ? -7.125 -1.135 -5.125 1 97.38 225 ARG A C 1
ATOM 1747 O O . ARG A 1 225 ? -6.168 -0.365 -5 1 97.38 225 ARG A O 1
ATOM 1754 N N . ARG A 1 226 ? -7.328 -2.098 -4.277 1 97.56 226 ARG A N 1
ATOM 1755 C CA . ARG A 1 226 ? -6.426 -2.461 -3.189 1 97.56 226 ARG A CA 1
ATOM 1756 C C . ARG A 1 226 ? -5.539 -3.639 -3.582 1 97.56 226 ARG A C 1
ATOM 1758 O O . ARG A 1 226 ? -6.023 -4.762 -3.738 1 97.56 226 ARG A O 1
ATOM 1765 N N . LEU A 1 227 ? -4.227 -3.342 -3.715 1 98.06 227 LEU A N 1
ATOM 1766 C CA . LEU A 1 227 ? -3.303 -4.414 -4.066 1 98.06 227 LEU A CA 1
ATOM 1767 C C . LEU A 1 227 ? -3.238 -5.461 -2.959 1 98.06 227 LEU A C 1
ATOM 1769 O O . LEU A 1 227 ? -2.977 -5.133 -1.801 1 98.06 227 LEU A O 1
ATOM 1773 N N . ILE A 1 228 ? -3.502 -6.691 -3.311 1 98.81 228 ILE A N 1
ATOM 1774 C CA . ILE A 1 228 ? -3.418 -7.816 -2.387 1 98.81 228 ILE A CA 1
ATOM 1775 C C . ILE A 1 228 ? -2.047 -8.477 -2.504 1 98.81 228 ILE A C 1
ATOM 1777 O O . ILE A 1 228 ? -1.64 -8.891 -3.592 1 98.81 228 ILE A O 1
ATOM 1781 N N . GLN A 1 229 ? -1.264 -8.445 -1.377 1 98.88 229 GLN A N 1
ATOM 1782 C CA . GLN A 1 229 ? -0.066 -9.273 -1.301 1 98.88 229 GLN A CA 1
ATOM 1783 C C . GLN A 1 229 ? -0.426 -10.742 -1.11 1 98.88 229 GLN A C 1
ATOM 1785 O O . GLN A 1 229 ? -0.862 -11.148 -0.03 1 98.88 229 GLN A O 1
ATOM 1790 N N . GLY A 1 230 ? -0.373 -11.516 -2.189 1 98.81 230 GLY A N 1
ATOM 1791 C CA . GLY A 1 230 ? -0.694 -12.93 -2.111 1 98.81 230 GLY A CA 1
ATOM 1792 C C . GLY A 1 230 ? 0.386 -13.75 -1.433 1 98.81 230 GLY A C 1
ATOM 1793 O O . GLY A 1 230 ? 1.1 -14.516 -2.088 1 98.81 230 GLY A O 1
ATOM 1794 N N . SER A 1 231 ? 0.491 -13.641 -0.126 1 98.81 231 SER A N 1
ATOM 1795 C CA . SER A 1 231 ? 1.535 -14.273 0.674 1 98.81 231 SER A CA 1
ATOM 1796 C C . SER A 1 231 ? 0.938 -15.164 1.759 1 98.81 231 SER A C 1
ATOM 1798 O O . SER A 1 231 ? 0.038 -14.742 2.49 1 98.81 231 SER A O 1
ATOM 1800 N N . SER A 1 232 ? 1.436 -16.406 1.866 1 98.75 232 SER A N 1
ATOM 1801 C CA . SER A 1 232 ? 0.984 -17.344 2.885 1 98.75 232 SER A CA 1
ATOM 1802 C C . SER A 1 232 ? 1.859 -17.281 4.133 1 98.75 232 SER A C 1
ATOM 1804 O O . SER A 1 232 ? 1.396 -17.547 5.238 1 98.75 232 SER A O 1
ATOM 1806 N N . ASP A 1 233 ? 3.117 -17 3.918 1 98.81 233 ASP A N 1
ATOM 1807 C CA . ASP A 1 233 ? 4.105 -16.984 4.992 1 98.81 233 ASP A CA 1
ATOM 1808 C C . ASP A 1 233 ? 5.27 -16.062 4.656 1 98.81 233 ASP A C 1
ATOM 1810 O O . ASP A 1 233 ? 5.473 -15.711 3.49 1 98.81 233 ASP A O 1
ATOM 1814 N N . ILE A 1 234 ? 5.918 -15.531 5.621 1 98.88 234 ILE A N 1
ATOM 1815 C CA . ILE A 1 234 ? 7.113 -14.711 5.484 1 98.88 234 ILE A CA 1
ATOM 1816 C C . ILE A 1 234 ? 8.281 -15.367 6.223 1 98.88 234 ILE A C 1
ATOM 1818 O O . ILE A 1 234 ? 8.289 -15.414 7.457 1 98.88 234 ILE A O 1
ATOM 1822 N N . VAL A 1 235 ? 9.203 -15.898 5.48 1 98.69 235 VAL A N 1
ATOM 1823 C CA . VAL A 1 235 ? 10.32 -16.672 6.023 1 98.69 235 VAL A CA 1
ATOM 1824 C C . VAL A 1 235 ? 11.578 -16.406 5.199 1 98.69 235 VAL A C 1
ATOM 1826 O O . VAL A 1 235 ? 11.547 -16.516 3.969 1 98.69 235 VAL A O 1
ATOM 1829 N N . SER A 1 236 ? 12.664 -16.141 5.82 1 98.62 236 SER A N 1
ATOM 1830 C CA . SER A 1 236 ? 13.914 -15.883 5.102 1 98.62 236 SER A CA 1
ATOM 1831 C C . SER A 1 236 ? 14.445 -17.156 4.449 1 98.62 236 SER A C 1
ATOM 1833 O O . SER A 1 236 ? 14.055 -18.266 4.828 1 98.62 236 SER A O 1
ATOM 1835 N N . SER A 1 237 ? 15.359 -16.969 3.525 1 98.19 237 SER A N 1
ATOM 1836 C CA . SER A 1 237 ? 16 -18.109 2.879 1 98.19 237 SER A CA 1
ATOM 1837 C C . SER A 1 237 ? 16.734 -18.984 3.891 1 98.19 237 SER A C 1
ATOM 1839 O O . SER A 1 237 ? 16.688 -20.219 3.816 1 98.19 237 SER A O 1
ATOM 1841 N N . ALA A 1 238 ? 17.406 -18.375 4.82 1 98.31 238 ALA A N 1
ATOM 1842 C CA . ALA A 1 238 ? 18.109 -19.109 5.863 1 98.31 238 ALA A CA 1
ATOM 1843 C C . ALA A 1 238 ? 17.141 -19.953 6.688 1 98.31 238 ALA A C 1
ATOM 1845 O O . ALA A 1 238 ? 17.406 -21.125 6.973 1 98.31 238 ALA A O 1
ATOM 1846 N N . GLU A 1 239 ? 16.062 -19.359 7.105 1 98.56 239 GLU A N 1
ATOM 1847 C CA . GLU A 1 239 ? 15.078 -20.062 7.91 1 98.56 239 GLU A CA 1
ATOM 1848 C C . GLU A 1 239 ? 14.414 -21.188 7.109 1 98.56 239 GLU A C 1
ATOM 1850 O O . GLU A 1 239 ? 14.07 -22.234 7.664 1 98.56 239 GLU A O 1
ATOM 1855 N N . VAL A 1 240 ? 14.227 -20.984 5.785 1 98.5 240 VAL A N 1
ATOM 1856 C CA . VAL A 1 240 ? 13.695 -22.031 4.906 1 98.5 240 VAL A CA 1
ATOM 1857 C C . VAL A 1 240 ? 14.586 -23.266 4.969 1 98.5 240 VAL A C 1
ATOM 1859 O O . VAL A 1 240 ? 14.102 -24.391 5.137 1 98.5 240 VAL A O 1
ATOM 1862 N N . VAL A 1 241 ? 15.875 -23.062 4.859 1 98.31 241 VAL A N 1
ATOM 1863 C CA . VAL A 1 241 ? 16.812 -24.188 4.891 1 98.31 241 VAL A CA 1
ATOM 1864 C C . VAL A 1 241 ? 16.812 -24.828 6.273 1 98.31 241 VAL A C 1
ATOM 1866 O O . VAL A 1 241 ? 16.797 -26.062 6.395 1 98.31 241 VAL A O 1
ATOM 1869 N N . ASN A 1 242 ? 16.797 -23.969 7.305 1 98.5 242 ASN A N 1
ATOM 1870 C CA . ASN A 1 242 ? 16.734 -24.5 8.664 1 98.5 242 ASN A CA 1
ATOM 1871 C C . ASN A 1 242 ? 15.484 -25.344 8.875 1 98.5 242 ASN A C 1
ATOM 1873 O O . ASN A 1 242 ? 15.547 -26.406 9.5 1 98.5 242 ASN A O 1
ATOM 1877 N N . THR A 1 243 ? 14.398 -24.875 8.383 1 98.5 243 THR A N 1
ATOM 1878 C CA . THR A 1 243 ? 13.141 -25.625 8.469 1 98.5 243 THR A CA 1
ATOM 1879 C C . THR A 1 243 ? 13.25 -26.953 7.719 1 98.5 243 THR A C 1
ATOM 1881 O O . THR A 1 243 ? 12.82 -27.984 8.227 1 98.5 243 THR A O 1
ATOM 1884 N N . PHE A 1 244 ? 13.82 -26.938 6.574 1 98.25 244 PHE A N 1
ATOM 1885 C CA . PHE A 1 244 ? 14 -28.141 5.766 1 98.25 244 PHE A CA 1
ATOM 1886 C C . PHE A 1 244 ? 14.82 -29.188 6.52 1 98.25 244 PHE A C 1
ATOM 1888 O O . PHE A 1 244 ? 14.445 -30.359 6.559 1 98.25 244 PHE A O 1
ATOM 1895 N N . VAL A 1 245 ? 15.891 -28.719 7.109 1 97.88 245 VAL A N 1
ATOM 1896 C CA . VAL A 1 245 ? 16.75 -29.609 7.875 1 97.88 245 VAL A CA 1
ATOM 1897 C C . VAL A 1 245 ? 15.984 -30.203 9.047 1 97.88 245 VAL A C 1
ATOM 1899 O O . VAL A 1 245 ? 16.031 -31.406 9.289 1 97.88 245 VAL A O 1
ATOM 1902 N N . SER A 1 246 ? 15.305 -29.359 9.688 1 97.94 246 SER A N 1
ATOM 1903 C CA . SER A 1 246 ? 14.555 -29.781 10.867 1 97.94 246 SER A CA 1
ATOM 1904 C C . SER A 1 246 ? 13.484 -30.812 10.5 1 97.94 246 SER A C 1
ATOM 1906 O O . SER A 1 246 ? 13.242 -31.766 11.234 1 97.94 246 SER A O 1
ATOM 1908 N N . VAL A 1 247 ? 12.859 -30.672 9.352 1 98 247 VAL A N 1
ATOM 1909 C CA . VAL A 1 247 ? 11.727 -31.484 8.922 1 98 247 VAL A CA 1
ATOM 1910 C C . VAL A 1 247 ? 12.227 -32.781 8.32 1 98 247 VAL A C 1
ATOM 1912 O O . VAL A 1 247 ? 11.609 -33.844 8.508 1 98 247 VAL A O 1
ATOM 1915 N N . THR A 1 248 ? 13.383 -32.844 7.695 1 97.25 248 THR A N 1
ATOM 1916 C CA . THR A 1 248 ? 13.781 -33.969 6.883 1 97.25 248 THR A CA 1
ATOM 1917 C C . THR A 1 248 ? 14.945 -34.719 7.523 1 97.25 248 THR A C 1
ATOM 1919 O O . THR A 1 248 ? 15.18 -35.906 7.234 1 97.25 248 THR A O 1
ATOM 1922 N N . GLY A 1 249 ? 15.75 -33.969 8.25 1 96 249 GLY A N 1
ATOM 1923 C CA . GLY A 1 249 ? 17 -34.531 8.773 1 96 249 GLY A CA 1
ATOM 1924 C C . GLY A 1 249 ? 18.109 -34.594 7.746 1 96 249 GLY A C 1
ATOM 1925 O O . GLY A 1 249 ? 19.203 -35.031 8.039 1 96 249 GLY A O 1
ATOM 1926 N N . LYS A 1 250 ? 17.859 -34.125 6.594 1 96.38 250 LYS A N 1
ATOM 1927 C CA . LYS A 1 250 ? 18.859 -34.156 5.531 1 96.38 250 LYS A CA 1
ATOM 1928 C C . LYS A 1 250 ? 19.906 -33.062 5.73 1 96.38 250 LYS A C 1
ATOM 1930 O O . LYS A 1 250 ? 19.625 -32.031 6.344 1 96.38 250 LYS A O 1
ATOM 1935 N N . LYS A 1 251 ? 21.031 -33.344 5.172 1 96.44 251 LYS A N 1
ATOM 1936 C CA . LYS A 1 251 ? 22.094 -32.344 5.219 1 96.44 251 LYS A CA 1
ATOM 1937 C C . LYS A 1 251 ? 21.844 -31.234 4.215 1 96.44 251 LYS A C 1
ATOM 1939 O O . LYS A 1 251 ? 21.891 -31.453 3.004 1 96.44 251 LYS A O 1
ATOM 1944 N N . ALA A 1 252 ? 21.562 -30.047 4.707 1 97.94 252 ALA A N 1
ATOM 1945 C CA . ALA A 1 252 ? 21.359 -28.891 3.838 1 97.94 252 ALA A CA 1
ATOM 1946 C C . ALA A 1 252 ? 22.031 -27.641 4.41 1 97.94 252 ALA A C 1
ATOM 1948 O O . ALA A 1 252 ? 22.297 -27.578 5.613 1 97.94 252 ALA A O 1
ATOM 1949 N N . ARG A 1 253 ? 22.375 -26.75 3.564 1 97.81 253 ARG A N 1
ATOM 1950 C CA . ARG A 1 253 ? 22.984 -25.484 3.996 1 97.81 253 ARG A CA 1
ATOM 1951 C C . ARG A 1 253 ? 22.547 -24.328 3.105 1 97.81 253 ARG A C 1
ATOM 1953 O O . ARG A 1 253 ? 22.094 -24.547 1.98 1 9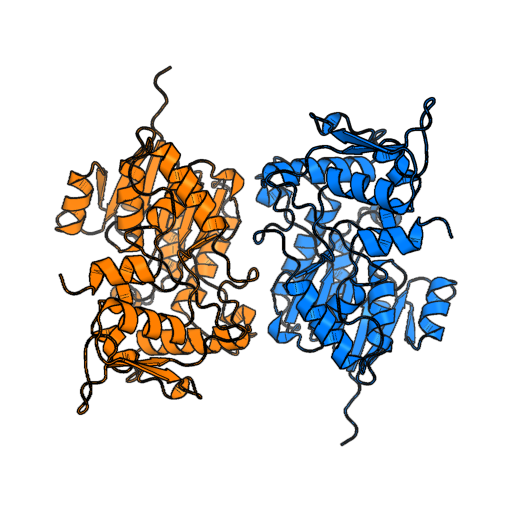7.81 253 ARG A O 1
ATOM 1960 N N . TYR A 1 254 ? 22.594 -23.203 3.678 1 98 254 TYR A N 1
ATOM 1961 C CA . TYR A 1 254 ? 22.281 -21.953 2.977 1 98 254 TYR A CA 1
ATOM 1962 C C . TYR A 1 254 ? 23.547 -21.188 2.637 1 98 254 TYR A C 1
ATOM 1964 O O . TYR A 1 254 ? 24.406 -20.984 3.5 1 98 254 TYR A O 1
ATOM 1972 N N . GLU A 1 255 ? 23.734 -20.844 1.419 1 97.38 255 GLU A N 1
ATOM 1973 C CA . GLU A 1 255 ? 24.828 -20 0.955 1 97.38 255 GLU A CA 1
ATOM 1974 C C . GLU A 1 255 ? 24.312 -18.703 0.322 1 97.38 255 GLU A C 1
ATOM 1976 O O . GLU A 1 255 ? 23.609 -18.75 -0.693 1 97.38 255 GLU A O 1
ATOM 1981 N N . VAL A 1 256 ? 24.703 -17.625 0.857 1 97.38 256 VAL A N 1
ATOM 1982 C CA . VAL A 1 256 ? 24.266 -16.344 0.329 1 97.38 256 VAL A CA 1
ATOM 1983 C C . VAL A 1 256 ? 25.188 -15.914 -0.813 1 97.38 256 VAL A C 1
ATOM 1985 O O . VAL A 1 256 ? 26.406 -16.062 -0.723 1 97.38 256 VAL A O 1
ATOM 1988 N N . LEU A 1 257 ? 24.578 -15.5 -1.843 1 97.69 257 LEU A N 1
ATOM 1989 C CA . LEU A 1 257 ? 25.312 -14.867 -2.936 1 97.69 257 LEU A CA 1
ATOM 1990 C C . LEU A 1 257 ? 25.422 -13.359 -2.723 1 97.69 257 LEU A C 1
ATOM 1992 O O . LEU A 1 257 ? 24.422 -12.648 -2.805 1 97.69 257 LEU A O 1
ATOM 1996 N N . ALA A 1 258 ? 26.594 -12.891 -2.498 1 95.62 258 ALA A N 1
ATOM 1997 C CA . ALA A 1 258 ? 26.797 -11.469 -2.244 1 95.62 258 ALA A CA 1
ATOM 1998 C C . ALA A 1 258 ? 26.391 -10.633 -3.453 1 95.62 258 ALA A C 1
ATOM 2000 O O . ALA A 1 258 ? 25.844 -9.531 -3.303 1 95.62 258 ALA A O 1
ATOM 2001 N N . ASP A 1 259 ? 26.625 -11.172 -4.602 1 96.56 259 ASP A N 1
ATOM 2002 C CA . ASP A 1 259 ? 26.25 -10.531 -5.867 1 96.56 259 ASP A CA 1
ATOM 2003 C C . ASP A 1 259 ? 25.156 -11.328 -6.582 1 96.56 259 ASP A C 1
ATOM 2005 O O . ASP A 1 259 ? 25.375 -12.469 -6.98 1 96.56 259 ASP A O 1
ATOM 2009 N N . PRO A 1 260 ? 24.031 -10.648 -6.762 1 96.88 260 PRO A N 1
ATOM 2010 C CA . PRO A 1 260 ? 22.969 -11.359 -7.477 1 96.88 260 PRO A CA 1
ATOM 2011 C C . PRO A 1 260 ? 23.406 -11.875 -8.844 1 96.88 260 PRO A C 1
ATOM 2013 O O . PRO A 1 260 ? 22.891 -12.883 -9.328 1 96.88 260 PRO A O 1
ATOM 2016 N N . ASN A 1 261 ? 24.422 -11.305 -9.422 1 95.5 261 ASN A N 1
ATOM 2017 C CA . ASN A 1 261 ? 24.891 -11.719 -10.734 1 95.5 261 ASN A CA 1
ATOM 2018 C C . ASN A 1 261 ? 25.625 -13.055 -10.68 1 95.5 261 ASN A C 1
ATOM 2020 O O . ASN A 1 261 ? 25.906 -13.656 -11.711 1 95.5 261 ASN A O 1
ATOM 2024 N N . ASP A 1 262 ? 25.828 -13.578 -9.5 1 96.94 262 ASP A N 1
ATOM 2025 C CA . ASP A 1 262 ? 26.453 -14.891 -9.328 1 96.94 262 ASP A CA 1
ATOM 2026 C C . ASP A 1 262 ? 25.422 -16.016 -9.453 1 96.94 262 ASP A C 1
ATOM 2028 O O . ASP A 1 262 ? 25.781 -17.188 -9.461 1 96.94 262 ASP A O 1
ATOM 2032 N N . MET A 1 263 ? 24.141 -15.688 -9.562 1 96.81 263 MET A N 1
ATOM 2033 C CA . MET A 1 263 ? 23.141 -16.719 -9.805 1 96.81 263 MET A CA 1
ATOM 2034 C C . MET A 1 263 ? 23.391 -17.422 -11.133 1 96.81 263 MET A C 1
ATOM 2036 O O . MET A 1 263 ? 23.781 -16.781 -12.109 1 96.81 263 MET A O 1
ATOM 2040 N N . ASN A 1 264 ? 23.094 -18.672 -11.141 1 95 264 ASN A N 1
ATOM 2041 C CA . ASN A 1 264 ? 23.312 -19.484 -12.344 1 95 264 ASN A CA 1
ATOM 2042 C C . ASN A 1 264 ? 22.156 -19.344 -13.328 1 95 264 ASN A C 1
ATOM 2044 O O . ASN A 1 264 ? 21.375 -20.281 -13.516 1 95 264 ASN A O 1
ATOM 2048 N N . THR A 1 265 ? 22.078 -18.297 -14.102 1 96.62 265 THR A N 1
ATOM 2049 C CA . THR A 1 265 ? 20.938 -18.031 -14.977 1 96.62 265 THR A CA 1
ATOM 2050 C C . THR A 1 265 ? 21.062 -18.781 -16.297 1 96.62 265 THR A C 1
ATOM 2052 O O . THR A 1 265 ? 20.094 -18.953 -17.016 1 96.62 265 THR A O 1
ATOM 2055 N N . LYS A 1 266 ? 22.297 -19.266 -16.641 1 96.06 266 LYS A N 1
ATOM 2056 C CA . LYS A 1 266 ? 22.562 -19.984 -17.891 1 96.06 266 LYS A CA 1
ATOM 2057 C C . LYS A 1 266 ? 22.094 -19.172 -19.109 1 96.06 266 LYS A C 1
ATOM 2059 O O . LYS A 1 266 ? 21.75 -19.75 -20.141 1 96.06 266 LYS A O 1
ATOM 2064 N N . GLY A 1 267 ? 21.891 -17.875 -18.906 1 94.31 267 GLY A N 1
ATOM 2065 C CA . GLY A 1 267 ? 21.453 -17.016 -19.984 1 94.31 267 GLY A CA 1
ATOM 2066 C C . GLY A 1 267 ? 19.984 -17.203 -20.344 1 94.31 267 GLY A C 1
ATOM 2067 O O . GLY A 1 267 ? 19.531 -16.703 -21.375 1 94.31 267 GLY A O 1
ATOM 2068 N N . GLU A 1 268 ? 19.312 -17.953 -19.547 1 94.19 268 GLU A N 1
ATOM 2069 C CA . GLU A 1 268 ? 17.891 -18.188 -19.797 1 94.19 268 GLU A CA 1
ATOM 2070 C C . GLU A 1 268 ? 17.047 -17.031 -19.281 1 94.19 268 GLU A C 1
ATOM 2072 O O . GLU A 1 268 ? 17.25 -16.562 -18.156 1 94.19 268 GLU A O 1
ATOM 2077 N N . TYR A 1 269 ? 16.078 -16.703 -20.062 1 90.19 269 TYR A N 1
ATOM 2078 C CA . TYR A 1 269 ? 15.281 -15.492 -19.828 1 90.19 269 TYR A CA 1
ATOM 2079 C C . TYR A 1 269 ? 14.57 -15.57 -18.484 1 90.19 269 TYR A C 1
ATOM 2081 O O . TYR A 1 269 ? 14.633 -14.625 -17.688 1 90.19 269 TYR A O 1
ATOM 2089 N N . TRP A 1 270 ? 13.867 -16.656 -18.25 1 91.38 270 TRP A N 1
ATOM 2090 C CA . TRP A 1 270 ? 13.102 -16.75 -17.016 1 91.38 270 TRP A CA 1
ATOM 2091 C C . TRP A 1 270 ? 14.016 -16.734 -15.797 1 91.38 270 TRP A C 1
ATOM 2093 O O . TRP A 1 270 ? 13.672 -16.172 -14.766 1 91.38 270 TRP A O 1
ATOM 2103 N N . ARG A 1 271 ? 15.227 -17.281 -15.836 1 95.5 271 ARG A N 1
ATOM 2104 C CA . ARG A 1 271 ? 16.203 -17.281 -14.742 1 95.5 271 ARG A CA 1
ATOM 2105 C C . ARG A 1 271 ? 16.719 -15.867 -14.484 1 95.5 271 ARG A C 1
ATOM 2107 O O . ARG A 1 271 ? 16.906 -15.469 -13.328 1 95.5 271 ARG A O 1
ATOM 2114 N N . GLU A 1 272 ? 16.953 -15.188 -15.602 1 95.31 272 GLU A N 1
ATOM 2115 C CA . GLU A 1 272 ? 17.406 -13.805 -15.477 1 95.31 272 GLU A CA 1
ATOM 2116 C C . GLU A 1 272 ? 16.359 -12.945 -14.789 1 95.31 272 GLU A C 1
ATOM 2118 O O . GLU A 1 272 ? 16.703 -12.062 -13.992 1 95.31 272 GLU A O 1
ATOM 2123 N N . GLN A 1 273 ? 15.125 -13.203 -15.07 1 93.88 273 GLN A N 1
ATOM 2124 C CA . GLN A 1 273 ? 14.055 -12.461 -14.406 1 93.88 273 GLN A CA 1
ATOM 2125 C C . GLN A 1 273 ? 14.031 -12.766 -12.906 1 93.88 273 GLN A C 1
ATOM 2127 O O . GLN A 1 273 ? 13.789 -11.875 -12.094 1 93.88 273 GLN A O 1
ATOM 2132 N N . GLU A 1 274 ? 14.273 -14.016 -12.562 1 96 274 GLU A N 1
ATOM 2133 C CA . GLU A 1 274 ? 14.359 -14.359 -11.148 1 96 274 GLU A CA 1
ATOM 2134 C C . GLU A 1 274 ? 15.469 -13.578 -10.453 1 96 274 GLU A C 1
ATOM 2136 O O . GLU A 1 274 ? 15.289 -13.078 -9.344 1 96 274 GLU A O 1
ATOM 2141 N N . ARG A 1 275 ? 16.625 -13.516 -11.125 1 97.38 275 ARG A N 1
ATOM 2142 C CA . ARG A 1 275 ? 17.734 -12.711 -10.617 1 97.38 275 ARG A CA 1
ATOM 2143 C C . ARG A 1 275 ? 17.312 -11.258 -10.43 1 97.38 275 ARG A C 1
ATOM 2145 O O . ARG A 1 275 ? 17.578 -10.664 -9.383 1 97.38 275 ARG A O 1
ATOM 2152 N N . ASP A 1 276 ? 16.641 -10.711 -11.383 1 97.19 276 ASP A N 1
ATOM 2153 C CA . ASP A 1 276 ? 16.281 -9.289 -11.383 1 97.19 276 ASP A CA 1
ATOM 2154 C C . ASP A 1 276 ? 15.281 -8.977 -10.273 1 97.19 276 ASP A C 1
ATOM 2156 O O . ASP A 1 276 ? 15.289 -7.871 -9.719 1 97.19 276 ASP A O 1
ATOM 2160 N N . VAL A 1 277 ? 14.461 -9.953 -9.93 1 97.25 277 VAL A N 1
ATOM 2161 C CA . VAL A 1 277 ? 13.539 -9.781 -8.812 1 97.25 277 VAL A CA 1
ATOM 2162 C C . VAL A 1 277 ? 14.328 -9.609 -7.516 1 97.25 277 VAL A C 1
ATOM 2164 O O . VAL A 1 277 ? 13.961 -8.805 -6.656 1 97.25 277 VAL A O 1
ATOM 2167 N N . PHE A 1 278 ? 15.438 -10.32 -7.312 1 97.88 278 PHE A N 1
ATOM 2168 C CA . PHE A 1 278 ? 16.281 -10.141 -6.133 1 97.88 278 PHE A CA 1
ATOM 2169 C C . PHE A 1 278 ? 16.906 -8.758 -6.125 1 97.88 278 PHE A C 1
ATOM 2171 O O . PHE A 1 278 ? 16.984 -8.109 -5.078 1 97.88 278 PHE A O 1
ATOM 2178 N N . VAL A 1 279 ? 17.375 -8.305 -7.297 1 98.12 279 VAL A N 1
ATOM 2179 C CA . VAL A 1 279 ? 17.969 -6.98 -7.395 1 98.12 279 VAL A CA 1
ATOM 2180 C C . VAL A 1 279 ? 16.938 -5.918 -7.031 1 98.12 279 VAL A C 1
ATOM 2182 O O . VAL A 1 279 ? 17.219 -5.012 -6.242 1 98.12 279 VAL A O 1
ATOM 2185 N N . TYR A 1 280 ? 15.766 -6.074 -7.578 1 98.25 280 TYR A N 1
ATOM 2186 C CA . TYR A 1 280 ? 14.664 -5.168 -7.273 1 98.25 280 TYR A CA 1
ATOM 2187 C C . TYR A 1 280 ? 14.352 -5.164 -5.781 1 98.25 280 TYR A C 1
ATOM 2189 O O . TYR A 1 280 ? 14.195 -4.102 -5.18 1 98.25 280 TYR A O 1
ATOM 2197 N N . SER A 1 281 ? 14.211 -6.352 -5.23 1 97.62 281 SER A N 1
ATOM 2198 C CA . SER A 1 281 ? 13.891 -6.449 -3.811 1 97.62 281 SER A CA 1
ATOM 2199 C C . SER A 1 281 ? 14.93 -5.742 -2.955 1 97.62 281 SER A C 1
ATOM 2201 O O . SER A 1 281 ? 14.594 -5.082 -1.972 1 97.62 281 SER A O 1
ATOM 2203 N N . GLN A 1 282 ? 16.234 -5.859 -3.275 1 97.38 282 GLN A N 1
ATOM 2204 C CA . GLN A 1 282 ? 17.297 -5.164 -2.553 1 97.38 282 GLN A CA 1
ATOM 2205 C C . GLN A 1 282 ? 17.172 -3.65 -2.711 1 97.38 282 GLN A C 1
ATOM 2207 O O . GLN A 1 282 ? 17.344 -2.904 -1.747 1 97.38 282 GLN A O 1
ATOM 2212 N N . PHE A 1 283 ? 16.812 -3.295 -3.936 1 96.88 283 PHE A N 1
ATOM 2213 C CA . PHE A 1 283 ? 16.594 -1.88 -4.223 1 96.88 283 PHE A CA 1
ATOM 2214 C C . PHE A 1 283 ? 15.523 -1.297 -3.316 1 96.88 283 PHE A C 1
ATOM 2216 O O . PHE A 1 283 ? 15.602 -0.137 -2.908 1 96.88 283 PHE A O 1
ATOM 2223 N N . ARG A 1 284 ? 14.594 -2.1 -2.951 1 97.31 284 ARG A N 1
ATOM 2224 C CA . ARG A 1 284 ? 13.438 -1.667 -2.172 1 97.31 284 ARG A CA 1
ATOM 2225 C C . ARG A 1 284 ? 13.586 -2.064 -0.707 1 97.31 284 ARG A C 1
ATOM 2227 O O . ARG A 1 284 ? 12.617 -2.039 0.05 1 97.31 284 ARG A O 1
ATOM 2234 N N . ASP A 1 285 ? 14.75 -2.533 -0.263 1 96.88 285 ASP A N 1
ATOM 2235 C CA . ASP A 1 285 ? 15.039 -2.971 1.1 1 96.88 285 ASP A CA 1
ATOM 2236 C C . ASP A 1 285 ? 14.102 -4.105 1.522 1 96.88 285 ASP A C 1
ATOM 2238 O O . ASP A 1 285 ? 13.586 -4.105 2.641 1 96.88 285 ASP A O 1
ATOM 2242 N N . GLY A 1 286 ? 13.75 -4.934 0.589 1 97.62 286 GLY A N 1
ATOM 2243 C CA . GLY A 1 286 ? 13.008 -6.148 0.882 1 97.62 286 GLY A CA 1
ATOM 2244 C C . GLY A 1 286 ? 11.508 -5.984 0.713 1 97.62 286 GLY A C 1
ATOM 2245 O O . GLY A 1 286 ? 10.758 -6.953 0.823 1 97.62 286 GLY A O 1
ATOM 2246 N N . GLU A 1 287 ? 10.992 -4.793 0.487 1 97.5 287 GLU A N 1
ATOM 2247 C CA . GLU A 1 287 ? 9.57 -4.566 0.237 1 97.5 287 GLU A CA 1
ATOM 2248 C C . GLU A 1 287 ? 9.203 -4.918 -1.201 1 97.5 287 GLU A C 1
ATOM 2250 O O . GLU A 1 287 ? 9.109 -4.039 -2.059 1 97.5 287 GLU A O 1
ATOM 2255 N N . TYR A 1 288 ? 8.914 -6.09 -1.404 1 97.31 288 TYR A N 1
ATOM 2256 C CA . TYR A 1 288 ? 8.734 -6.664 -2.732 1 97.31 288 TYR A CA 1
ATOM 2257 C C . TYR A 1 288 ? 7.504 -6.082 -3.42 1 97.31 288 TYR A C 1
ATOM 2259 O O . TYR A 1 288 ? 7.566 -5.691 -4.586 1 97.31 288 TYR A O 1
ATOM 2267 N N . PHE A 1 289 ? 6.395 -5.875 -2.803 1 98 289 PHE A N 1
ATOM 2268 C CA . PHE A 1 289 ? 5.113 -5.598 -3.434 1 98 289 PHE A CA 1
ATOM 2269 C C . PHE A 1 289 ? 4.965 -4.109 -3.729 1 98 289 PHE A C 1
ATOM 2271 O O . PHE A 1 289 ? 4.086 -3.703 -4.492 1 98 289 PHE A O 1
ATOM 2278 N N . GLY A 1 290 ? 5.785 -3.307 -3.031 1 94.94 290 GLY A N 1
ATOM 2279 C CA . GLY A 1 290 ? 5.859 -1.895 -3.375 1 94.94 290 GLY A CA 1
ATOM 2280 C C . GLY A 1 290 ? 4.777 -1.062 -2.717 1 94.94 290 GLY A C 1
ATOM 2281 O O . GLY A 1 290 ? 4.703 0.15 -2.932 1 94.94 290 GLY A O 1
ATOM 2282 N N . ASN A 1 291 ? 3.918 -1.6 -1.872 1 96.38 291 ASN A N 1
ATOM 2283 C CA . ASN A 1 291 ? 2.832 -0.835 -1.27 1 96.38 291 ASN A CA 1
ATOM 2284 C C . ASN A 1 291 ? 2.945 -0.805 0.252 1 96.38 291 ASN A C 1
ATOM 2286 O O . ASN A 1 291 ? 1.99 -0.443 0.943 1 96.38 291 ASN A O 1
ATOM 2290 N N . GLY A 1 292 ? 4.078 -1.192 0.752 1 96.94 292 GLY A N 1
ATOM 2291 C CA . GLY A 1 292 ? 4.32 -1.217 2.186 1 96.94 292 GLY A CA 1
ATOM 2292 C C . GLY A 1 292 ? 5.117 -2.428 2.635 1 96.94 292 GLY A C 1
ATOM 2293 O O . GLY A 1 292 ? 5.613 -3.193 1.807 1 96.94 292 GLY A O 1
ATOM 2294 N N . PRO A 1 293 ? 5.254 -2.572 3.938 1 97.75 293 PRO A N 1
ATOM 2295 C CA . PRO A 1 293 ? 5.938 -3.766 4.445 1 97.75 293 PRO A CA 1
ATOM 2296 C C . PRO A 1 293 ? 5.266 -5.062 4.004 1 97.75 293 PRO A C 1
ATOM 2298 O O . PRO A 1 293 ? 4.047 -5.094 3.797 1 97.75 293 PRO A O 1
ATOM 2301 N N . THR A 1 294 ? 6.09 -6.082 3.781 1 98.5 294 THR A N 1
ATOM 2302 C CA . THR A 1 294 ? 5.527 -7.398 3.504 1 98.5 294 THR A CA 1
ATOM 2303 C C . THR A 1 294 ? 4.648 -7.867 4.66 1 98.5 294 THR A C 1
ATOM 2305 O O . THR A 1 294 ? 5.031 -7.742 5.828 1 98.5 294 THR A O 1
ATOM 2308 N N . GLU A 1 295 ? 3.436 -8.312 4.324 1 98.31 295 GLU A N 1
ATOM 2309 C CA . GLU A 1 295 ? 2.498 -8.711 5.371 1 98.31 295 GLU A CA 1
ATOM 2310 C C . GLU A 1 295 ? 1.626 -9.875 4.918 1 98.31 295 GLU A C 1
ATOM 2312 O O . GLU A 1 295 ? 1.471 -10.109 3.719 1 98.31 295 GLU A O 1
ATOM 2317 N N . ILE A 1 296 ? 1.082 -10.633 5.875 1 98.62 296 ILE A N 1
ATOM 2318 C CA . ILE A 1 296 ? 0.196 -11.734 5.527 1 98.62 296 ILE A CA 1
ATOM 2319 C C . ILE A 1 296 ? -1.17 -11.523 6.176 1 98.62 296 ILE A C 1
ATOM 2321 O O . ILE A 1 296 ? -2.062 -12.367 6.047 1 98.62 296 ILE A O 1
ATOM 2325 N N . GLN A 1 297 ? -1.361 -10.422 6.887 1 97.81 297 GLN A N 1
ATOM 2326 C CA . GLN A 1 297 ? -2.627 -10.148 7.562 1 97.81 297 GLN A CA 1
ATOM 2327 C C . GLN A 1 297 ? -3.783 -10.117 6.566 1 97.81 297 GLN A C 1
ATOM 2329 O O . GLN A 1 297 ? -4.859 -10.656 6.84 1 97.81 297 GLN A O 1
ATOM 2334 N N . THR A 1 298 ? -3.572 -9.469 5.441 1 98.56 298 THR A N 1
ATOM 2335 C CA . THR A 1 298 ? -4.602 -9.375 4.41 1 98.56 298 THR A CA 1
ATOM 2336 C C . THR A 1 298 ? -4.957 -10.75 3.871 1 98.56 298 THR A C 1
ATOM 2338 O O . THR A 1 298 ? -6.133 -11.117 3.803 1 98.56 298 THR A O 1
ATOM 2341 N N . ALA A 1 299 ? -3.93 -11.492 3.551 1 98.88 299 ALA A N 1
ATOM 2342 C CA . ALA A 1 299 ? -4.148 -12.844 3.043 1 98.88 299 ALA A CA 1
ATOM 2343 C C . ALA A 1 299 ? -4.887 -13.695 4.066 1 98.88 299 ALA A C 1
ATOM 2345 O O . ALA A 1 299 ? -5.789 -14.461 3.713 1 98.88 299 ALA A O 1
ATOM 2346 N N . ALA A 1 300 ? -4.516 -13.578 5.293 1 98.81 300 ALA A N 1
ATOM 2347 C CA . ALA A 1 300 ? -5.168 -14.336 6.355 1 98.81 300 ALA A CA 1
ATOM 2348 C C . ALA A 1 300 ? -6.652 -14 6.438 1 98.81 300 ALA A C 1
ATOM 2350 O O . ALA A 1 300 ? -7.492 -14.891 6.586 1 98.81 300 ALA A O 1
ATOM 2351 N N . ALA A 1 301 ? -6.984 -12.734 6.355 1 98.38 301 ALA A N 1
ATOM 2352 C CA . ALA A 1 301 ? -8.383 -12.297 6.406 1 98.38 301 ALA A CA 1
ATOM 2353 C C . ALA A 1 301 ? -9.164 -12.844 5.215 1 98.38 301 ALA A C 1
ATOM 2355 O O . ALA A 1 301 ? -10.305 -13.289 5.367 1 98.38 301 ALA A O 1
ATOM 2356 N N . LEU A 1 302 ? -8.586 -12.789 4.062 1 98.88 302 LEU A N 1
ATOM 2357 C CA . LEU A 1 302 ? -9.242 -13.273 2.855 1 98.88 302 LEU A CA 1
ATOM 2358 C C . LEU A 1 302 ? -9.453 -14.781 2.92 1 98.88 302 LEU A C 1
ATOM 2360 O O . LEU A 1 302 ? -10.508 -15.281 2.512 1 98.88 302 LEU A O 1
ATOM 2364 N N . LYS A 1 303 ? -8.43 -15.477 3.402 1 98.88 303 LYS A N 1
ATOM 2365 C CA . LYS A 1 303 ? -8.555 -16.922 3.562 1 98.88 303 LYS A CA 1
ATOM 2366 C C . LYS A 1 303 ? -9.695 -17.281 4.512 1 98.88 303 LYS A C 1
ATOM 2368 O O . LYS A 1 303 ? -10.469 -18.203 4.246 1 98.88 303 LYS A O 1
ATOM 2373 N N . LYS A 1 304 ? -9.766 -16.594 5.57 1 98.69 304 LYS A N 1
ATOM 2374 C CA . LYS A 1 304 ? -10.844 -16.812 6.535 1 98.69 304 LYS A CA 1
ATOM 2375 C C . LYS A 1 304 ? -12.211 -16.547 5.902 1 98.69 304 LYS A C 1
ATOM 2377 O O . LYS A 1 304 ? -13.164 -17.297 6.145 1 98.69 304 LYS A O 1
ATOM 2382 N N . ALA A 1 305 ? -12.359 -15.508 5.137 1 98.62 305 ALA A N 1
ATOM 2383 C CA . ALA A 1 305 ? -13.609 -15.188 4.449 1 98.62 305 ALA A CA 1
ATOM 2384 C C . ALA A 1 305 ? -14.008 -16.297 3.488 1 98.62 305 ALA A C 1
ATOM 2386 O O . ALA A 1 305 ? -15.18 -16.688 3.424 1 98.62 305 ALA A O 1
ATOM 2387 N N . ALA A 1 306 ? -13.055 -16.797 2.766 1 98.81 306 ALA A N 1
ATOM 2388 C CA . ALA A 1 306 ? -13.328 -17.906 1.848 1 98.81 306 ALA A CA 1
ATOM 2389 C C . ALA A 1 306 ? -13.773 -19.141 2.605 1 98.81 306 ALA A C 1
ATOM 2391 O O . ALA A 1 306 ? -14.711 -19.828 2.184 1 98.81 306 ALA A O 1
ATOM 2392 N N . PHE A 1 307 ? -13.07 -19.438 3.727 1 98.75 307 PHE A N 1
ATOM 2393 C CA . PHE A 1 307 ? -13.414 -20.594 4.559 1 98.75 307 PHE A CA 1
ATOM 2394 C C . PHE A 1 307 ? -14.875 -20.531 4.992 1 98.75 307 PHE A C 1
ATOM 2396 O O . PHE A 1 307 ? -15.609 -21.516 4.875 1 98.75 307 PHE A O 1
ATOM 2403 N N . LYS A 1 308 ? -15.289 -19.375 5.43 1 98.5 308 LYS A N 1
ATOM 2404 C CA . LYS A 1 308 ? -16.672 -19.188 5.844 1 98.5 308 LYS A CA 1
ATOM 2405 C C . LYS A 1 308 ? -17.641 -19.344 4.664 1 98.5 308 LYS A C 1
ATOM 2407 O O . LYS A 1 308 ? -18.688 -19.984 4.789 1 98.5 308 LYS A O 1
ATOM 2412 N N . ALA A 1 309 ? -17.297 -18.812 3.512 1 98.31 309 ALA A N 1
ATOM 2413 C CA . ALA A 1 309 ? -18.141 -18.844 2.326 1 98.31 309 ALA A CA 1
ATOM 2414 C C . ALA A 1 309 ? -18.297 -20.25 1.786 1 98.31 309 ALA A C 1
ATOM 2416 O O . ALA A 1 309 ? -19.297 -20.578 1.146 1 98.31 309 ALA A O 1
ATOM 2417 N N . LYS A 1 310 ? -17.328 -21.094 2.092 1 97.88 310 LYS A N 1
ATOM 2418 C CA . LYS A 1 310 ? -17.344 -22.484 1.645 1 97.88 310 LYS A CA 1
ATOM 2419 C C . LYS A 1 310 ? -18.094 -23.375 2.646 1 97.88 310 LYS A C 1
ATOM 2421 O O . LYS A 1 310 ? -18.156 -24.594 2.471 1 97.88 310 LYS A O 1
ATOM 2426 N N . GLY A 1 311 ? -18.578 -22.844 3.727 1 97.44 311 GLY A N 1
ATOM 2427 C CA . GLY A 1 311 ? -19.281 -23.609 4.742 1 97.44 311 GLY A CA 1
ATOM 2428 C C . GLY A 1 311 ? -18.359 -24.328 5.711 1 97.44 311 GLY A C 1
ATOM 2429 O O . GLY A 1 311 ? -18.672 -25.406 6.199 1 97.44 311 GLY A O 1
ATOM 2430 N N . GLY A 1 312 ? -17.203 -23.75 5.82 1 97.06 312 GLY A N 1
ATOM 2431 C CA . GLY A 1 312 ? -16.25 -24.297 6.773 1 97.06 312 GLY A CA 1
ATOM 2432 C C . GLY A 1 312 ? -15.43 -25.422 6.207 1 97.06 312 GLY A C 1
ATOM 2433 O O . GLY A 1 312 ? -14.844 -26.219 6.957 1 97.06 312 GLY A O 1
ATOM 2434 N N . LYS A 1 313 ? -15.398 -25.547 4.926 1 95.38 313 LYS A N 1
ATOM 2435 C CA . LYS A 1 313 ? -14.594 -26.578 4.281 1 95.38 313 LYS A CA 1
ATOM 2436 C C . LYS A 1 313 ? -13.18 -26.078 4.004 1 95.38 313 LYS A C 1
ATOM 2438 O O . LYS A 1 313 ? -12.977 -24.922 3.652 1 95.38 313 LYS A O 1
ATOM 2443 N N . GLY A 1 314 ? -12.234 -27.031 4.129 1 95.38 314 GLY A N 1
ATOM 2444 C CA . GLY A 1 314 ? -10.844 -26.688 3.895 1 95.38 314 GLY A CA 1
ATOM 2445 C C . GLY A 1 314 ? -10.172 -26.062 5.102 1 95.38 314 GLY A C 1
ATOM 2446 O O . GLY A 1 314 ? -10.539 -26.344 6.242 1 95.38 314 GLY A O 1
ATOM 2447 N N . ARG A 1 315 ? -9.211 -25.281 4.801 1 96.44 315 ARG A N 1
ATOM 2448 C CA . ARG A 1 315 ? -8.406 -24.688 5.855 1 96.44 315 ARG A CA 1
ATOM 2449 C C . ARG A 1 315 ? -8.82 -23.234 6.102 1 96.44 315 ARG A C 1
ATOM 2451 O O . ARG A 1 315 ? -9.023 -22.469 5.156 1 96.44 315 ARG A O 1
ATOM 2458 N N . GLU A 1 316 ? -8.898 -22.859 7.375 1 98.25 316 GLU A N 1
ATOM 2459 C CA . GLU A 1 316 ? -9.234 -21.484 7.746 1 98.25 316 GLU A CA 1
ATOM 2460 C C . GLU A 1 316 ? -7.992 -20.594 7.746 1 98.25 316 GLU A C 1
ATOM 2462 O O . GLU A 1 316 ? -8.078 -19.406 7.461 1 98.25 316 GLU A O 1
ATOM 2467 N N . THR A 1 317 ? -6.816 -21.203 8.047 1 98.75 317 THR A N 1
ATOM 2468 C CA . THR A 1 317 ? -5.586 -20.438 8.211 1 98.75 317 THR A CA 1
ATOM 2469 C C . THR A 1 317 ? -4.641 -20.672 7.035 1 98.75 317 THR A C 1
ATOM 2471 O O . THR A 1 317 ? -4.77 -21.672 6.32 1 98.75 317 THR A O 1
ATOM 2474 N N . LEU A 1 318 ? -3.732 -19.797 6.82 1 98.88 318 LEU A N 1
ATOM 2475 C CA . LEU A 1 318 ? -2.705 -19.922 5.793 1 98.88 318 LEU A CA 1
ATOM 2476 C C . LEU A 1 318 ? -1.757 -21.078 6.117 1 98.88 318 LEU A C 1
ATOM 2478 O O . LEU A 1 318 ? -1.471 -21.344 7.289 1 98.88 318 LEU A O 1
ATOM 2482 N N . ILE A 1 319 ? -1.347 -21.766 5.129 1 98.81 319 ILE A N 1
ATOM 2483 C CA . ILE A 1 319 ? -0.334 -22.781 5.363 1 98.81 319 ILE A CA 1
ATOM 2484 C C . ILE A 1 319 ? 1.014 -22.125 5.641 1 98.81 319 ILE A C 1
ATOM 2486 O O . ILE A 1 319 ? 1.336 -21.094 5.055 1 98.81 319 ILE A O 1
ATOM 2490 N N . THR A 1 320 ? 1.8 -22.672 6.473 1 98.81 320 THR A N 1
ATOM 2491 C CA . THR A 1 320 ? 3.15 -22.203 6.734 1 98.81 320 THR A CA 1
ATOM 2492 C C . THR A 1 320 ? 4.164 -22.922 5.855 1 98.81 320 THR A C 1
ATOM 2494 O O . THR A 1 320 ? 3.873 -23.984 5.312 1 98.81 320 THR A O 1
ATOM 2497 N N . VAL A 1 321 ? 5.328 -22.344 5.711 1 98.75 321 VAL A N 1
ATOM 2498 C CA . VAL A 1 321 ? 6.434 -23 5.02 1 98.75 321 VAL A CA 1
ATOM 2499 C C . VAL A 1 321 ? 6.727 -24.359 5.672 1 98.75 321 VAL A C 1
ATOM 2501 O O . VAL A 1 321 ? 6.922 -25.359 4.98 1 98.75 321 VAL A O 1
ATOM 2504 N N . ARG A 1 322 ? 6.734 -24.422 7.016 1 98.69 322 ARG A N 1
ATOM 2505 C CA . ARG A 1 322 ? 6.992 -25.672 7.723 1 98.69 322 ARG A CA 1
ATOM 2506 C C . ARG A 1 322 ? 5.957 -26.719 7.359 1 98.69 322 ARG A C 1
ATOM 2508 O O . ARG A 1 322 ? 6.309 -27.859 7.027 1 98.69 322 ARG A O 1
ATOM 2515 N N . GLU A 1 323 ? 4.676 -26.359 7.43 1 98.69 323 GLU A N 1
ATOM 2516 C CA . GLU A 1 323 ? 3.615 -27.312 7.105 1 98.69 323 GLU A CA 1
ATOM 2517 C C . GLU A 1 323 ? 3.742 -27.812 5.668 1 98.69 323 GLU A C 1
ATOM 2519 O O . GLU A 1 323 ? 3.543 -29 5.398 1 98.69 323 GLU A O 1
ATOM 2524 N N . PHE A 1 324 ? 4 -26.922 4.754 1 98.62 324 PHE A N 1
ATOM 2525 C CA . PHE A 1 324 ? 4.191 -27.297 3.357 1 98.62 324 PHE A CA 1
ATOM 2526 C C . PHE A 1 324 ? 5.324 -28.312 3.221 1 98.62 324 PHE A C 1
ATOM 2528 O O . PHE A 1 324 ? 5.184 -29.312 2.527 1 98.62 324 PHE A O 1
ATOM 2535 N N . MET A 1 325 ? 6.449 -28.047 3.891 1 98 325 MET A N 1
ATOM 2536 C CA . MET A 1 325 ? 7.617 -28.922 3.781 1 98 325 MET A CA 1
ATOM 2537 C C . MET A 1 325 ? 7.355 -30.266 4.434 1 98 325 MET A C 1
ATOM 2539 O O . MET A 1 325 ? 7.824 -31.297 3.947 1 98 325 MET A O 1
ATOM 2543 N N . GLU A 1 326 ? 6.66 -30.25 5.566 1 98.31 326 GLU A N 1
ATOM 2544 C CA . GLU A 1 326 ? 6.285 -31.516 6.195 1 98.31 326 GLU A CA 1
ATOM 2545 C C . GLU A 1 326 ? 5.48 -32.375 5.242 1 98.31 326 GLU A C 1
ATOM 2547 O O . GLU A 1 326 ? 5.695 -33.594 5.176 1 98.31 326 GLU A O 1
ATOM 2552 N N . ARG A 1 327 ? 4.641 -31.766 4.52 1 97.56 327 ARG A N 1
ATOM 2553 C CA . ARG A 1 327 ? 3.787 -32.5 3.59 1 97.56 327 ARG A CA 1
ATOM 2554 C C . ARG A 1 327 ? 4.586 -33 2.391 1 97.56 327 ARG A C 1
ATOM 2556 O O . ARG A 1 327 ? 4.426 -34.156 1.967 1 97.56 327 ARG A O 1
ATOM 2563 N N . GLU A 1 328 ? 5.457 -32.125 1.862 1 97.31 328 GLU A N 1
ATOM 2564 C CA . GLU A 1 328 ? 6.062 -32.438 0.566 1 97.31 328 GLU A CA 1
ATOM 2565 C C . GLU A 1 328 ? 7.375 -33.188 0.729 1 97.31 328 GLU A C 1
ATOM 2567 O O . GLU A 1 328 ? 7.789 -33.938 -0.174 1 97.31 328 GLU A O 1
ATOM 2572 N N . PHE A 1 329 ? 8.055 -33.031 1.907 1 95.88 329 PHE A N 1
ATOM 2573 C CA . PHE A 1 329 ? 9.43 -33.531 1.967 1 95.88 329 PHE A CA 1
ATOM 2574 C C . PHE A 1 329 ? 9.617 -34.469 3.156 1 95.88 329 PHE A C 1
ATOM 2576 O O . PHE A 1 329 ? 10.625 -35.156 3.252 1 95.88 329 PHE A O 1
ATOM 2583 N N . ALA A 1 330 ? 8.664 -34.219 4.137 1 88.94 330 ALA A N 1
ATOM 2584 C CA . ALA A 1 330 ? 8.883 -35.062 5.312 1 88.94 330 ALA A CA 1
ATOM 2585 C C . ALA A 1 330 ? 8.828 -36.531 4.949 1 88.94 330 ALA A C 1
ATOM 2587 O O . ALA A 1 330 ? 8.047 -36.938 4.078 1 88.94 330 ALA A O 1
ATOM 2588 N N . LYS A 1 331 ? 10.016 -37.219 5.25 1 68.31 331 LYS A N 1
ATOM 2589 C CA . LYS A 1 331 ? 10.078 -38.688 5.121 1 68.31 331 LYS A CA 1
ATOM 2590 C C . LYS A 1 331 ? 8.945 -39.344 5.887 1 68.31 331 LYS A C 1
ATOM 2592 O O . LYS A 1 331 ? 8.688 -39.031 7.047 1 68.31 331 LYS A O 1
ATOM 2597 N N . VAL A 1 332 ? 7.781 -39.844 5.043 1 48.31 332 VAL A N 1
ATOM 2598 C CA . VAL A 1 332 ? 6.953 -40.812 5.734 1 48.31 332 VAL A CA 1
ATOM 2599 C C . VAL A 1 332 ? 7.828 -41.938 6.254 1 48.31 332 VAL A C 1
ATOM 2601 O O . VAL A 1 332 ? 8.789 -42.344 5.598 1 48.31 332 VAL A O 1
ATOM 2604 N N . MET B 1 1 ? 36.688 17.219 -0.538 1 33.12 1 MET B N 1
ATOM 2605 C CA . MET B 1 1 ? 35.781 17.453 -1.639 1 33.12 1 MET B CA 1
ATOM 2606 C C . MET B 1 1 ? 34.5 18.125 -1.138 1 33.12 1 MET B C 1
ATOM 2608 O O . MET B 1 1 ? 33.875 17.656 -0.194 1 33.12 1 MET B O 1
ATOM 2612 N N . THR B 1 2 ? 34.312 19.406 -1.035 1 43.56 2 THR B N 1
ATOM 2613 C CA . THR B 1 2 ? 33.312 20.219 -0.371 1 43.56 2 THR B CA 1
ATOM 2614 C C . THR B 1 2 ? 31.906 19.672 -0.646 1 43.56 2 THR B C 1
ATOM 2616 O O . THR B 1 2 ? 31.5 19.547 -1.804 1 43.56 2 THR B O 1
ATOM 2619 N N . LEU B 1 3 ? 31.391 18.719 0.022 1 54.88 3 LEU B N 1
ATOM 2620 C CA . LEU B 1 3 ? 30.125 18.016 -0.246 1 54.88 3 LEU B CA 1
ATOM 2621 C C . LEU B 1 3 ? 29.047 18.984 -0.691 1 54.88 3 LEU B C 1
ATOM 2623 O O . LEU B 1 3 ? 28.797 19.984 -0.015 1 54.88 3 LEU B O 1
ATOM 2627 N N . SER B 1 4 ? 28.781 19.219 -2.023 1 73.81 4 SER B N 1
ATOM 2628 C CA . SER B 1 4 ? 27.844 20.156 -2.652 1 73.81 4 SER B CA 1
ATOM 2629 C C . SER B 1 4 ? 26.484 20.125 -1.961 1 73.81 4 SER B C 1
ATOM 2631 O O . SER B 1 4 ? 25.922 19.047 -1.738 1 73.81 4 SER B O 1
ATOM 2633 N N . THR B 1 5 ? 26.094 21.156 -1.218 1 91.38 5 THR B N 1
ATOM 2634 C CA . THR B 1 5 ? 24.828 21.359 -0.507 1 91.38 5 THR B CA 1
ATOM 2635 C C . THR B 1 5 ? 23.656 21.281 -1.466 1 91.38 5 THR B C 1
ATOM 2637 O O . THR B 1 5 ? 23.672 21.875 -2.539 1 91.38 5 THR B O 1
ATOM 2640 N N . LYS B 1 6 ? 22.766 20.375 -1.233 1 97.25 6 LYS B N 1
ATOM 2641 C CA . LYS B 1 6 ? 21.547 20.203 -2.023 1 97.25 6 LYS B CA 1
ATOM 2642 C C . LYS B 1 6 ? 20.438 21.156 -1.566 1 97.25 6 LYS B C 1
ATOM 2644 O O . LYS B 1 6 ? 20.156 21.266 -0.371 1 97.25 6 LYS B O 1
ATOM 2649 N N . ILE B 1 7 ? 19.859 21.844 -2.5 1 98.56 7 ILE B N 1
ATOM 2650 C CA . ILE B 1 7 ? 18.766 22.75 -2.164 1 98.56 7 ILE B CA 1
ATOM 2651 C C . ILE B 1 7 ? 17.438 22 -2.143 1 98.56 7 ILE B C 1
ATOM 2653 O O . ILE B 1 7 ? 17.094 21.312 -3.105 1 98.56 7 ILE B O 1
ATOM 2657 N N . ILE B 1 8 ? 16.734 22.078 -1.044 1 98.88 8 ILE B N 1
ATOM 2658 C CA . ILE B 1 8 ? 15.375 21.562 -0.947 1 98.88 8 ILE B CA 1
ATOM 2659 C C . ILE B 1 8 ? 14.391 22.719 -0.774 1 98.88 8 ILE B C 1
ATOM 2661 O O . ILE B 1 8 ? 14.508 23.5 0.17 1 98.88 8 ILE B O 1
ATOM 2665 N N . THR B 1 9 ? 13.461 22.812 -1.659 1 98.88 9 THR B N 1
ATOM 2666 C CA . THR B 1 9 ? 12.453 23.859 -1.625 1 98.88 9 THR B CA 1
ATOM 2667 C C . THR B 1 9 ? 11.148 23.328 -1.041 1 98.88 9 THR B C 1
ATOM 2669 O O . THR B 1 9 ? 10.656 22.281 -1.449 1 98.88 9 THR B O 1
ATOM 2672 N N . VAL B 1 10 ? 10.625 24.062 -0.088 1 98.75 10 VAL B N 1
ATOM 2673 C CA . VAL B 1 10 ? 9.391 23.672 0.582 1 98.75 10 VAL B CA 1
ATOM 2674 C C . VAL B 1 10 ? 8.273 24.641 0.202 1 98.75 10 VAL B C 1
ATOM 2676 O O . VAL B 1 10 ? 8.312 25.812 0.571 1 98.75 10 VAL B O 1
ATOM 2679 N N . PHE B 1 11 ? 7.312 24.188 -0.531 1 97.62 11 PHE B N 1
ATOM 2680 C CA . PHE B 1 11 ? 6.121 24.953 -0.85 1 97.62 11 PHE B CA 1
ATOM 2681 C C . PHE B 1 11 ? 5.039 24.75 0.201 1 97.62 11 PHE B C 1
ATOM 2683 O O . PHE B 1 11 ? 4.699 23.609 0.527 1 97.62 11 PHE B O 1
ATOM 2690 N N . GLY B 1 12 ? 4.43 25.75 0.637 1 93.75 12 GLY B N 1
ATOM 2691 C CA . GLY B 1 12 ? 3.549 25.688 1.792 1 93.75 12 GLY B CA 1
ATOM 2692 C C . GLY B 1 12 ? 4.293 25.672 3.111 1 93.75 12 GLY B C 1
ATOM 2693 O O . GLY B 1 12 ? 3.883 25 4.059 1 93.75 12 GLY B O 1
ATOM 2694 N N . ALA B 1 13 ? 5.332 26.422 3.254 1 95.69 13 ALA B N 1
ATOM 2695 C CA . ALA B 1 13 ? 6.34 26.312 4.305 1 95.69 13 ALA B CA 1
ATOM 2696 C C . ALA B 1 13 ? 5.793 26.797 5.645 1 95.69 13 ALA B C 1
ATOM 2698 O O . ALA B 1 13 ? 6.25 26.359 6.703 1 95.69 13 ALA B O 1
ATOM 2699 N N . THR B 1 14 ? 4.867 27.641 5.621 1 94.44 14 THR B N 1
ATOM 2700 C CA . THR B 1 14 ? 4.422 28.219 6.879 1 94.44 14 THR B CA 1
ATOM 2701 C C . THR B 1 14 ? 3.236 27.453 7.449 1 94.44 14 THR B C 1
ATOM 2703 O O . THR B 1 14 ? 2.799 27.719 8.57 1 94.44 14 THR B O 1
ATOM 2706 N N . GLY B 1 15 ? 2.691 26.5 6.633 1 93.44 15 GLY B N 1
ATOM 2707 C CA . GLY B 1 15 ? 1.664 25.625 7.164 1 93.44 15 GLY B CA 1
ATOM 2708 C C . GLY B 1 15 ? 2.199 24.609 8.156 1 93.44 15 GLY B C 1
ATOM 2709 O O . GLY B 1 15 ? 3.41 24.531 8.383 1 93.44 15 GLY B O 1
ATOM 2710 N N . ARG B 1 16 ? 1.34 23.844 8.742 1 94.69 16 ARG B N 1
ATOM 2711 C CA . ARG B 1 16 ? 1.721 22.859 9.75 1 94.69 16 ARG B CA 1
ATOM 2712 C C . ARG B 1 16 ? 2.701 21.844 9.18 1 94.69 16 ARG B C 1
ATOM 2714 O O . ARG B 1 16 ? 3.746 21.578 9.773 1 94.69 16 ARG B O 1
ATOM 2721 N N . GLN B 1 17 ? 2.332 21.297 8.016 1 97.44 17 GLN B N 1
ATOM 2722 C CA . GLN B 1 17 ? 3.211 20.297 7.402 1 97.44 17 GLN B CA 1
ATOM 2723 C C . GLN B 1 17 ? 4.516 20.938 6.93 1 97.44 17 GLN B C 1
ATOM 2725 O O . GLN B 1 17 ? 5.602 20.469 7.273 1 97.44 17 GLN B O 1
ATOM 2730 N N . GLY B 1 18 ? 4.363 22.047 6.227 1 97.62 18 GLY B N 1
ATOM 2731 C CA . GLY B 1 18 ? 5.535 22.688 5.656 1 97.62 18 GLY B CA 1
ATOM 2732 C C . GLY B 1 18 ? 6.527 23.156 6.699 1 97.62 18 GLY B C 1
ATOM 2733 O O . GLY B 1 18 ? 7.738 22.969 6.547 1 97.62 18 GLY B O 1
ATOM 2734 N N . SER B 1 19 ? 6.023 23.797 7.746 1 97.94 19 SER B N 1
ATOM 2735 C CA . SER B 1 19 ? 6.922 24.297 8.789 1 97.94 19 SER B CA 1
ATOM 2736 C C . SER B 1 19 ? 7.637 23.141 9.484 1 97.94 19 SER B C 1
ATOM 2738 O O . SER B 1 19 ? 8.812 23.266 9.852 1 97.94 19 SER B O 1
ATOM 2740 N N . SER B 1 20 ? 6.906 22.016 9.695 1 98.44 20 SER B N 1
ATOM 2741 C CA . SER B 1 20 ? 7.52 20.812 10.258 1 98.44 20 SER B CA 1
ATOM 2742 C C . SER B 1 20 ? 8.672 20.328 9.383 1 98.44 20 SER B C 1
ATOM 2744 O O . SER B 1 20 ? 9.734 19.969 9.898 1 98.44 20 SER B O 1
ATOM 2746 N N . VAL B 1 21 ? 8.461 20.344 8.07 1 98.88 21 VAL B N 1
ATOM 2747 C CA . VAL B 1 21 ? 9.461 19.875 7.109 1 98.88 21 VAL B CA 1
ATOM 2748 C C . VAL B 1 21 ? 10.672 20.812 7.137 1 98.88 21 VAL B C 1
ATOM 2750 O O . VAL B 1 21 ? 11.812 20.344 7.227 1 98.88 21 VAL B O 1
ATOM 2753 N N . VAL B 1 22 ? 10.453 22.109 7.156 1 98.75 22 VAL B N 1
ATOM 2754 C CA . VAL B 1 22 ? 11.539 23.078 7.184 1 98.75 22 VAL B CA 1
ATOM 2755 C C . VAL B 1 22 ? 12.367 22.891 8.453 1 98.75 22 VAL B C 1
ATOM 2757 O O . VAL B 1 22 ? 13.602 22.812 8.391 1 98.75 22 VAL B O 1
ATOM 2760 N N . ARG B 1 23 ? 11.695 22.75 9.555 1 98.5 23 ARG B N 1
ATOM 2761 C CA . ARG B 1 23 ? 12.375 22.656 10.852 1 98.5 23 ARG B CA 1
ATOM 2762 C C . ARG B 1 23 ? 13.273 21.422 10.898 1 98.5 23 ARG B C 1
ATOM 2764 O O . ARG B 1 23 ? 14.336 21.453 11.531 1 98.5 23 ARG B O 1
ATOM 2771 N N . SER B 1 24 ? 12.844 20.359 10.289 1 98.75 24 SER B N 1
ATOM 2772 C CA . SER B 1 24 ? 13.648 19.156 10.266 1 98.75 24 SER B CA 1
ATOM 2773 C C . SER B 1 24 ? 14.836 19.297 9.32 1 98.75 24 SER B C 1
ATOM 2775 O O . SER B 1 24 ? 15.977 19.016 9.703 1 98.75 24 SER B O 1
ATOM 2777 N N . LEU B 1 25 ? 14.609 19.797 8.102 1 98.81 25 LEU B N 1
ATOM 2778 C CA . LEU B 1 25 ? 15.594 19.812 7.023 1 98.81 25 LEU B CA 1
ATOM 2779 C C . LEU B 1 25 ? 16.719 20.781 7.332 1 98.81 25 LEU B C 1
ATOM 2781 O O . LEU B 1 25 ? 17.875 20.531 6.965 1 98.81 25 LEU B O 1
ATOM 2785 N N . VAL B 1 26 ? 16.469 21.891 8.047 1 98.38 26 VAL B N 1
ATOM 2786 C CA . VAL B 1 26 ? 17.469 22.922 8.297 1 98.38 26 VAL B CA 1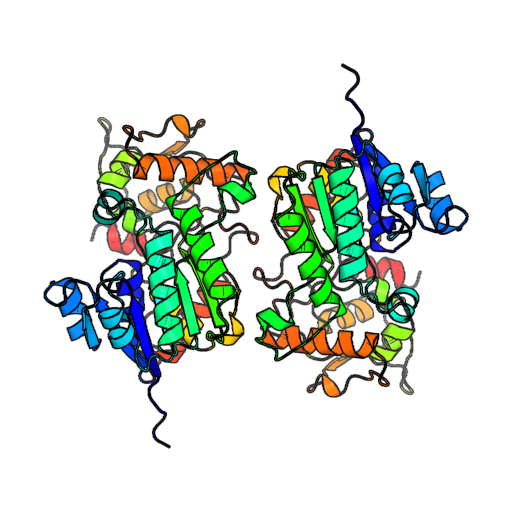
ATOM 2787 C C . VAL B 1 26 ? 18.547 22.375 9.234 1 98.38 26 VAL B C 1
ATOM 2789 O O . VAL B 1 26 ? 19.625 22.953 9.359 1 98.38 26 VAL B O 1
ATOM 2792 N N . GLN B 1 27 ? 18.25 21.281 9.867 1 98 27 GLN B N 1
ATOM 2793 C CA . GLN B 1 27 ? 19.188 20.703 10.82 1 98 27 GLN B CA 1
ATOM 2794 C C . GLN B 1 27 ? 20.188 19.781 10.117 1 98 27 GLN B C 1
ATOM 2796 O O . GLN B 1 27 ? 21.109 19.25 10.742 1 98 27 GLN B O 1
ATOM 2801 N N . ASN B 1 28 ? 20 19.5 8.867 1 97.38 28 ASN B N 1
ATOM 2802 C CA . ASN B 1 28 ? 20.891 18.688 8.047 1 97.38 28 ASN B CA 1
ATOM 2803 C C . ASN B 1 28 ? 21.922 19.531 7.316 1 97.38 28 ASN B C 1
ATOM 2805 O O . ASN B 1 28 ? 21.578 20.328 6.445 1 97.38 28 ASN B O 1
ATOM 2809 N N . PRO B 1 29 ? 23.172 19.453 7.59 1 94.69 29 PRO B N 1
ATOM 2810 C CA . PRO B 1 29 ? 24.203 20.312 7.008 1 94.69 29 PRO B CA 1
ATOM 2811 C C . PRO B 1 29 ? 24.375 20.094 5.504 1 94.69 29 PRO B C 1
ATOM 2813 O O . PRO B 1 29 ? 24.984 20.922 4.824 1 94.69 29 PRO B O 1
ATOM 2816 N N . THR B 1 30 ? 23.828 19.031 5.031 1 96.44 30 THR B N 1
ATOM 2817 C CA . THR B 1 30 ? 23.984 18.75 3.609 1 96.44 30 THR B CA 1
ATOM 2818 C C . THR B 1 30 ? 22.875 19.391 2.801 1 96.44 30 THR B C 1
ATOM 2820 O O . THR B 1 30 ? 22.859 19.328 1.569 1 96.44 30 THR B O 1
ATOM 2823 N N . PHE B 1 31 ? 21.938 20.062 3.494 1 98.25 31 PHE B N 1
ATOM 2824 C CA . PHE B 1 31 ? 20.812 20.688 2.795 1 98.25 31 PHE B CA 1
ATOM 2825 C C . PHE B 1 31 ? 20.812 22.188 2.99 1 98.25 31 PHE B C 1
ATOM 2827 O O . PHE B 1 31 ? 21.172 22.688 4.059 1 98.25 31 PHE B O 1
ATOM 2834 N N . HIS B 1 32 ? 20.5 22.891 1.987 1 98.38 32 HIS B N 1
ATOM 2835 C CA . HIS B 1 32 ? 20.047 24.266 2.031 1 98.38 32 HIS B CA 1
ATOM 2836 C C . HIS B 1 32 ? 18.547 24.359 1.805 1 98.38 32 HIS B C 1
ATOM 2838 O O . HIS B 1 32 ? 18.047 23.969 0.75 1 98.38 32 HIS B O 1
ATOM 2844 N N . VAL B 1 33 ? 17.828 24.906 2.783 1 98.75 33 VAL B N 1
ATOM 2845 C CA . VAL B 1 33 ? 16.375 24.844 2.734 1 98.75 33 VAL B CA 1
ATOM 2846 C C . VAL B 1 33 ? 15.828 26.188 2.258 1 98.75 33 VAL B C 1
ATOM 2848 O O . VAL B 1 33 ? 16.172 27.25 2.803 1 98.75 33 VAL B O 1
ATOM 2851 N N . ARG B 1 34 ? 15.062 26.156 1.251 1 98.56 34 ARG B N 1
ATOM 2852 C CA . ARG B 1 34 ? 14.32 27.312 0.738 1 98.56 34 ARG B CA 1
ATOM 2853 C C . ARG B 1 34 ? 12.836 27.188 1.062 1 98.56 34 ARG B C 1
ATOM 2855 O O . ARG B 1 34 ? 12.188 26.219 0.671 1 98.56 34 ARG B O 1
ATOM 2862 N N . ALA B 1 35 ? 12.32 28.109 1.771 1 98.38 35 ALA B N 1
ATOM 2863 C CA . ALA B 1 35 ? 10.914 28.125 2.186 1 98.38 35 ALA B CA 1
ATOM 2864 C C . ALA B 1 35 ? 10.109 29.125 1.357 1 98.38 35 ALA B C 1
ATOM 2866 O O . ALA B 1 35 ? 10.383 30.312 1.381 1 98.38 35 ALA B O 1
ATOM 2867 N N . ILE B 1 36 ? 9.141 28.594 0.648 1 96.88 36 ILE B N 1
ATOM 2868 C CA . ILE B 1 36 ? 8.273 29.453 -0.156 1 96.88 36 ILE B CA 1
ATOM 2869 C C . ILE B 1 36 ? 7.066 29.891 0.671 1 96.88 36 ILE B C 1
ATOM 2871 O O . ILE B 1 36 ? 6.414 29.062 1.311 1 96.88 36 ILE B O 1
ATOM 2875 N N . THR B 1 37 ? 6.809 31.078 0.653 1 91.69 37 THR B N 1
ATOM 2876 C CA . THR B 1 37 ? 5.66 31.672 1.338 1 91.69 37 THR B CA 1
ATOM 2877 C C . THR B 1 37 ? 5.082 32.812 0.535 1 91.69 37 THR B C 1
ATOM 2879 O O . THR B 1 37 ? 5.773 33.406 -0.304 1 91.69 37 THR B O 1
ATOM 2882 N N . ARG B 1 38 ? 3.826 33.125 0.688 1 86 38 ARG B N 1
ATOM 2883 C CA . ARG B 1 38 ? 3.184 34.281 0.059 1 86 38 ARG B CA 1
ATOM 2884 C C . ARG B 1 38 ? 3.498 35.562 0.817 1 86 38 ARG B C 1
ATOM 2886 O O . ARG B 1 38 ? 3.42 36.656 0.253 1 86 38 ARG B O 1
ATOM 2893 N N . ASN B 1 39 ? 3.895 35.344 2.152 1 89.31 39 ASN B N 1
ATOM 2894 C CA . ASN B 1 39 ? 4.152 36.5 3.02 1 89.31 39 ASN B CA 1
ATOM 2895 C C . ASN B 1 39 ? 5.422 36.312 3.846 1 89.31 39 ASN B C 1
ATOM 2897 O O . ASN B 1 39 ? 5.352 35.938 5.02 1 89.31 39 ASN B O 1
ATOM 2901 N N . PRO B 1 40 ? 6.523 36.719 3.324 1 91.5 40 PRO B N 1
ATOM 2902 C CA . PRO B 1 40 ? 7.793 36.531 4.027 1 91.5 40 PRO B CA 1
ATOM 2903 C C . PRO B 1 40 ? 7.891 37.344 5.309 1 91.5 40 PRO B C 1
ATOM 2905 O O . PRO B 1 40 ? 8.766 37.094 6.145 1 91.5 40 PRO B O 1
ATOM 2908 N N . SER B 1 41 ? 6.984 38.281 5.488 1 92.38 41 SER B N 1
ATOM 2909 C CA . SER B 1 41 ? 7.066 39.156 6.648 1 92.38 41 SER B CA 1
ATOM 2910 C C . SER B 1 41 ? 6.23 38.625 7.809 1 92.38 41 SER B C 1
ATOM 2912 O O . SER B 1 41 ? 6.246 39.188 8.906 1 92.38 41 SER B O 1
ATOM 2914 N N . SER B 1 42 ? 5.559 37.562 7.57 1 93.75 42 SER B N 1
ATOM 2915 C CA . SER B 1 42 ? 4.758 36.969 8.641 1 93.75 42 SER B CA 1
ATOM 2916 C C . SER B 1 42 ? 5.637 36.469 9.773 1 93.75 42 SER B C 1
ATOM 2918 O O . SER B 1 42 ? 6.816 36.156 9.562 1 93.75 42 SER B O 1
ATOM 2920 N N . SER B 1 43 ? 5.129 36.406 10.984 1 95.38 43 SER B N 1
ATOM 2921 C CA . SER B 1 43 ? 5.852 35.906 12.148 1 95.38 43 SER B CA 1
ATOM 2922 C C . SER B 1 43 ? 6.34 34.5 11.938 1 95.38 43 SER B C 1
ATOM 2924 O O . SER B 1 43 ? 7.473 34.156 12.281 1 95.38 43 SER B O 1
ATOM 2926 N N . LYS B 1 44 ? 5.516 33.719 11.312 1 94.31 44 LYS B N 1
ATOM 2927 C CA . LYS B 1 44 ? 5.887 32.312 11.055 1 94.31 44 LYS B CA 1
ATOM 2928 C C . LYS B 1 44 ? 7.051 32.25 10.07 1 94.31 44 LYS B C 1
ATOM 2930 O O . LYS B 1 44 ? 7.973 31.438 10.258 1 94.31 44 LYS B O 1
ATOM 2935 N N . ALA B 1 45 ? 6.973 32.969 9.07 1 95.69 45 ALA B N 1
ATOM 2936 C CA . ALA B 1 45 ? 8.039 33 8.078 1 95.69 45 ALA B CA 1
ATOM 2937 C C . ALA B 1 45 ? 9.359 33.438 8.711 1 95.69 45 ALA B C 1
ATOM 2939 O O . ALA B 1 45 ? 10.406 32.844 8.453 1 95.69 45 ALA B O 1
ATOM 2940 N N . LYS B 1 46 ? 9.297 34.438 9.539 1 96.25 46 LYS B N 1
ATOM 2941 C CA . LYS B 1 46 ? 10.5 34.938 10.195 1 96.25 46 LYS B CA 1
ATOM 2942 C C . LYS B 1 46 ? 11.102 33.875 11.125 1 96.25 46 LYS B C 1
ATOM 2944 O O . LYS B 1 46 ? 12.32 33.812 11.266 1 96.25 46 LYS B O 1
ATOM 2949 N N . GLU B 1 47 ? 10.227 33.188 11.758 1 96.94 47 GLU B N 1
ATOM 2950 C CA . GLU B 1 47 ? 10.703 32.094 12.609 1 96.94 47 GLU B CA 1
ATOM 2951 C C . GLU B 1 47 ? 11.5 31.078 11.805 1 96.94 47 GLU B C 1
ATOM 2953 O O . GLU B 1 47 ? 12.57 30.641 12.234 1 96.94 47 GLU B O 1
ATOM 2958 N N . LEU B 1 48 ? 10.977 30.719 10.664 1 97.5 48 LEU B N 1
ATOM 2959 C CA . LEU B 1 48 ? 11.672 29.75 9.82 1 97.5 48 LEU B CA 1
ATOM 2960 C C . LEU B 1 48 ? 13.008 30.312 9.344 1 97.5 48 LEU B C 1
ATOM 2962 O O . LEU B 1 48 ? 14 29.578 9.281 1 97.5 48 LEU B O 1
ATOM 2966 N N . ALA B 1 49 ? 13.031 31.578 9.062 1 97.31 49 ALA B N 1
ATOM 2967 C CA . ALA B 1 49 ? 14.273 32.25 8.656 1 97.31 49 ALA B CA 1
ATOM 2968 C C . ALA B 1 49 ? 15.312 32.188 9.773 1 97.31 49 ALA B C 1
ATOM 2970 O O . ALA B 1 49 ? 16.5 32 9.523 1 97.31 49 ALA B O 1
ATOM 2971 N N . SER B 1 50 ? 14.828 32.438 10.945 1 97.69 50 SER B N 1
ATOM 2972 C CA . SER B 1 50 ? 15.727 32.438 12.094 1 97.69 50 SER B CA 1
ATOM 2973 C C . SER B 1 50 ? 16.344 31.062 12.328 1 97.69 50 SER B C 1
ATOM 2975 O O . SER B 1 50 ? 17.422 30.953 12.938 1 97.69 50 SER B O 1
ATOM 2977 N N . LEU B 1 51 ? 15.695 30.062 11.812 1 97.12 51 LEU B N 1
ATOM 2978 C CA . LEU B 1 51 ? 16.203 28.703 11.953 1 97.12 51 LEU B CA 1
ATOM 2979 C C . LEU B 1 51 ? 17.188 28.375 10.844 1 97.12 51 LEU B C 1
ATOM 2981 O O . LEU B 1 51 ? 17.812 27.312 10.859 1 97.12 51 LEU B O 1
ATOM 2985 N N . GLY B 1 52 ? 17.281 29.25 9.812 1 97.25 52 GLY B N 1
ATOM 2986 C CA . GLY B 1 52 ? 18.281 29.047 8.773 1 97.25 52 GLY B CA 1
ATOM 2987 C C . GLY B 1 52 ? 17.688 28.891 7.391 1 97.25 52 GLY B C 1
ATOM 2988 O O . GLY B 1 52 ? 18.422 28.734 6.41 1 97.25 52 GLY B O 1
ATOM 2989 N N . ALA B 1 53 ? 16.406 28.938 7.262 1 98.31 53 ALA B N 1
ATOM 2990 C CA . ALA B 1 53 ? 15.766 28.766 5.953 1 98.31 53 ALA B CA 1
ATOM 2991 C C . ALA B 1 53 ? 15.859 30.062 5.137 1 98.31 53 ALA B C 1
ATOM 2993 O O . ALA B 1 53 ? 15.719 31.156 5.676 1 98.31 53 ALA B O 1
ATOM 2994 N N . GLU B 1 54 ? 16.094 29.859 3.887 1 98.12 54 GLU B N 1
ATOM 2995 C CA . GLU B 1 54 ? 15.961 30.969 2.938 1 98.12 54 GLU B CA 1
ATOM 2996 C C . GLU B 1 54 ? 14.5 31.203 2.582 1 98.12 54 GLU B C 1
ATOM 2998 O O . GLU B 1 54 ? 13.812 30.312 2.104 1 98.12 54 GLU B O 1
ATOM 3003 N N . LEU B 1 55 ? 14.039 32.406 2.822 1 97.69 55 LEU B N 1
ATOM 3004 C CA . LEU B 1 55 ? 12.664 32.75 2.467 1 97.69 55 LEU B CA 1
ATOM 3005 C C . LEU B 1 55 ? 12.578 33.25 1.038 1 97.69 55 LEU B C 1
ATOM 3007 O O . LEU B 1 55 ? 13.367 34.125 0.636 1 97.69 55 LEU B O 1
ATOM 3011 N N . VAL B 1 56 ? 11.68 32.719 0.315 1 97.12 56 VAL B N 1
ATOM 3012 C CA . VAL B 1 56 ? 11.414 33.188 -1.04 1 97.12 56 VAL B CA 1
ATOM 3013 C C . VAL B 1 56 ? 9.914 33.406 -1.231 1 97.12 56 VAL B C 1
ATOM 3015 O O . VAL B 1 56 ? 9.109 32.531 -0.845 1 97.12 56 VAL B O 1
ATOM 3018 N N . LYS B 1 57 ? 9.562 34.469 -1.746 1 95.38 57 LYS B N 1
ATOM 3019 C CA . LYS B 1 57 ? 8.156 34.781 -2.033 1 95.38 57 LYS B CA 1
ATOM 3020 C C . LYS B 1 57 ? 7.742 34.188 -3.381 1 95.38 57 LYS B C 1
ATOM 3022 O O . LYS B 1 57 ? 8.453 34.344 -4.375 1 95.38 57 LYS B O 1
ATOM 3027 N N . ALA B 1 58 ? 6.617 33.5 -3.375 1 93.75 58 ALA B N 1
ATOM 3028 C CA . ALA B 1 58 ? 6.035 33.062 -4.641 1 93.75 58 ALA B CA 1
ATOM 3029 C C . ALA B 1 58 ? 4.543 32.781 -4.488 1 93.75 58 ALA B C 1
ATOM 3031 O O . ALA B 1 58 ? 4.113 32.188 -3.48 1 93.75 58 ALA B O 1
ATOM 3032 N N . ASP B 1 59 ? 3.842 33.25 -5.5 1 89.38 59 ASP B N 1
ATOM 3033 C CA . ASP B 1 59 ? 2.443 32.875 -5.668 1 89.38 59 ASP B CA 1
ATOM 3034 C C . ASP B 1 59 ? 2.324 31.594 -6.508 1 89.38 59 ASP B C 1
ATOM 3036 O O . ASP B 1 59 ? 2.977 31.453 -7.543 1 89.38 59 ASP B O 1
ATOM 3040 N N . GLY B 1 60 ? 1.502 30.688 -6.098 1 88.88 60 GLY B N 1
ATOM 3041 C CA . GLY B 1 60 ? 1.376 29.375 -6.723 1 88.88 60 GLY B CA 1
ATOM 3042 C C . GLY B 1 60 ? 0.823 29.438 -8.133 1 88.88 60 GLY B C 1
ATOM 3043 O O . GLY B 1 60 ? 0.898 28.469 -8.883 1 88.88 60 GLY B O 1
ATOM 3044 N N . PHE B 1 61 ? 0.34 30.562 -8.531 1 89.75 61 PHE B N 1
ATOM 3045 C CA . PHE B 1 61 ? -0.209 30.688 -9.875 1 89.75 61 PHE B CA 1
ATOM 3046 C C . PHE B 1 61 ? 0.652 31.625 -10.719 1 89.75 61 PHE B C 1
ATOM 3048 O O . PHE B 1 61 ? 0.361 31.859 -11.891 1 89.75 61 PHE B O 1
ATOM 3055 N N . ASN B 1 62 ? 1.678 32.156 -10.102 1 91.94 62 ASN B N 1
ATOM 3056 C CA . ASN B 1 62 ? 2.598 33 -10.844 1 91.94 62 ASN B CA 1
ATOM 3057 C C . ASN B 1 62 ? 3.789 32.219 -11.375 1 91.94 62 ASN B C 1
ATOM 3059 O O . ASN B 1 62 ? 4.711 31.891 -10.625 1 91.94 62 ASN B O 1
ATOM 3063 N N . ARG B 1 63 ? 3.748 32.094 -12.594 1 93.31 63 ARG B N 1
ATOM 3064 C CA . ARG B 1 63 ? 4.727 31.234 -13.258 1 93.31 63 ARG B CA 1
ATOM 3065 C C . ARG B 1 63 ? 6.145 31.734 -13 1 93.31 63 ARG B C 1
ATOM 3067 O O . ARG B 1 63 ? 7.023 30.953 -12.625 1 93.31 63 ARG B O 1
ATOM 3074 N N . GLN B 1 64 ? 6.391 32.938 -13.211 1 95.06 64 GLN B N 1
ATOM 3075 C CA . GLN B 1 64 ? 7.73 33.5 -13.07 1 95.06 64 GLN B CA 1
ATOM 3076 C C . GLN B 1 64 ? 8.234 33.375 -11.633 1 95.06 64 GLN B C 1
ATOM 3078 O O . GLN B 1 64 ? 9.391 33.031 -11.406 1 95.06 64 GLN B O 1
ATOM 3083 N N . GLU B 1 65 ? 7.395 33.656 -10.734 1 95.56 65 GLU B N 1
ATOM 3084 C CA . GLU B 1 65 ? 7.77 33.531 -9.328 1 95.56 65 GLU B CA 1
ATOM 3085 C C . GLU B 1 65 ? 8.07 32.094 -8.953 1 95.56 65 GLU B C 1
ATOM 3087 O O . GLU B 1 65 ? 9.031 31.812 -8.227 1 95.56 65 GLU B O 1
ATOM 3092 N N . LEU B 1 66 ? 7.297 31.219 -9.438 1 96.12 66 LEU B N 1
ATOM 3093 C CA . LEU B 1 66 ? 7.504 29.812 -9.148 1 96.12 66 LEU B CA 1
ATOM 3094 C C . LEU B 1 66 ? 8.82 29.312 -9.742 1 96.12 66 LEU B C 1
ATOM 3096 O O . LEU B 1 66 ? 9.57 28.594 -9.086 1 96.12 66 LEU B O 1
ATOM 3100 N N . GLN B 1 67 ? 9.055 29.672 -10.953 1 96.5 67 GLN B N 1
ATOM 3101 C CA . GLN B 1 67 ? 10.297 29.266 -11.586 1 96.5 67 GLN B CA 1
ATOM 3102 C C . GLN B 1 67 ? 11.508 29.781 -10.82 1 96.5 67 GLN B C 1
ATOM 3104 O O . GLN B 1 67 ? 12.484 29.062 -10.625 1 96.5 67 GLN B O 1
ATOM 3109 N N . HIS B 1 68 ? 11.391 31 -10.414 1 96.62 68 HIS B N 1
ATOM 3110 C CA . HIS B 1 68 ? 12.461 31.578 -9.602 1 96.62 68 HIS B CA 1
ATOM 3111 C C . HIS B 1 68 ? 12.609 30.844 -8.273 1 96.62 68 HIS B C 1
ATOM 3113 O O . HIS B 1 68 ? 13.727 30.531 -7.852 1 96.62 68 HIS B O 1
ATOM 3119 N N . ALA B 1 69 ? 11.539 30.562 -7.672 1 97.19 69 ALA B N 1
ATOM 3120 C CA . ALA B 1 69 ? 11.531 29.938 -6.348 1 97.19 69 ALA B CA 1
ATOM 3121 C C . ALA B 1 69 ? 12.094 28.516 -6.402 1 97.19 69 ALA B C 1
ATOM 3123 O O . ALA B 1 69 ? 12.766 28.078 -5.469 1 97.19 69 ALA B O 1
ATOM 3124 N N . PHE B 1 70 ? 11.906 27.812 -7.48 1 98.06 70 PHE B N 1
ATOM 3125 C CA . PHE B 1 70 ? 12.328 26.422 -7.578 1 98.06 70 PHE B CA 1
ATOM 3126 C C . PHE B 1 70 ? 13.688 26.312 -8.258 1 98.06 70 PHE B C 1
ATOM 3128 O O . PHE B 1 70 ? 14.258 25.234 -8.336 1 98.06 70 PHE B O 1
ATOM 3135 N N . SER B 1 71 ? 14.188 27.422 -8.781 1 97.44 71 SER B N 1
ATOM 3136 C CA . SER B 1 71 ? 15.43 27.391 -9.547 1 97.44 71 SER B CA 1
ATOM 3137 C C . SER B 1 71 ? 16.562 26.781 -8.734 1 97.44 71 SER B C 1
ATOM 3139 O O . SER B 1 71 ? 16.797 27.172 -7.594 1 97.44 71 SER B O 1
ATOM 3141 N N . GLY B 1 72 ? 17.219 25.766 -9.359 1 96.94 72 GLY B N 1
ATOM 3142 C CA . GLY B 1 72 ? 18.375 25.141 -8.75 1 96.94 72 GLY B CA 1
ATOM 3143 C C . GLY B 1 72 ? 18.031 24.109 -7.695 1 96.94 72 GLY B C 1
ATOM 3144 O O . GLY B 1 72 ? 18.922 23.484 -7.125 1 96.94 72 GLY B O 1
ATOM 3145 N N . SER B 1 73 ? 16.797 23.875 -7.414 1 98.25 73 SER B N 1
ATOM 3146 C CA . SER B 1 73 ? 16.375 22.953 -6.371 1 98.25 73 SER B CA 1
ATOM 3147 C C . SER B 1 73 ? 16.656 21.5 -6.77 1 98.25 73 SER B C 1
ATOM 3149 O O . SER B 1 73 ? 16.328 21.094 -7.887 1 98.25 73 SER B O 1
ATOM 3151 N N . TRP B 1 74 ? 17.312 20.828 -5.867 1 98.5 74 TRP B N 1
ATOM 3152 C CA . TRP B 1 74 ? 17.531 19.391 -6.008 1 98.5 74 TRP B CA 1
ATOM 3153 C C . TRP B 1 74 ? 16.266 18.609 -5.648 1 98.5 74 TRP B C 1
ATOM 3155 O O . TRP B 1 74 ? 15.867 17.688 -6.363 1 98.5 74 TRP B O 1
ATOM 3165 N N . GLY B 1 75 ? 15.617 18.984 -4.617 1 98.75 75 GLY B N 1
ATOM 3166 C CA . GLY B 1 75 ? 14.375 18.391 -4.152 1 98.75 75 GLY B CA 1
ATOM 3167 C C . GLY B 1 75 ? 13.32 19.422 -3.771 1 98.75 75 GLY B C 1
ATOM 3168 O O . GLY B 1 75 ? 13.633 20.594 -3.594 1 98.75 75 GLY B O 1
ATOM 3169 N N . ALA B 1 76 ? 12.07 18.953 -3.619 1 98.88 76 ALA B N 1
ATOM 3170 C CA . ALA B 1 76 ? 10.977 19.828 -3.201 1 98.88 76 ALA B CA 1
ATOM 3171 C C . ALA B 1 76 ? 9.938 19.047 -2.395 1 98.88 76 ALA B C 1
ATOM 3173 O O . ALA B 1 76 ? 9.656 17.891 -2.684 1 98.88 76 ALA B O 1
ATOM 3174 N N . PHE B 1 77 ? 9.484 19.656 -1.369 1 98.88 77 PHE B N 1
ATOM 3175 C CA . PHE B 1 77 ? 8.242 19.266 -0.709 1 98.88 77 PHE B CA 1
ATOM 3176 C C . PHE B 1 77 ? 7.105 20.203 -1.073 1 98.88 77 PHE B C 1
ATOM 3178 O O . PHE B 1 77 ? 7.258 21.422 -1.005 1 98.88 77 PHE B O 1
ATOM 3185 N N . VAL B 1 78 ? 5.957 19.594 -1.496 1 98.31 78 VAL B N 1
ATOM 3186 C CA . VAL B 1 78 ? 4.824 20.422 -1.901 1 98.31 78 VAL B CA 1
ATOM 3187 C C . VAL B 1 78 ? 3.574 19.984 -1.134 1 98.31 78 VAL B C 1
ATOM 3189 O O . VAL B 1 78 ? 3.223 18.797 -1.114 1 98.31 78 VAL B O 1
ATOM 3192 N N . ASN B 1 79 ? 3.014 20.891 -0.485 1 96.31 79 ASN B N 1
ATOM 3193 C CA . ASN B 1 79 ? 1.698 20.75 0.128 1 96.31 79 ASN B CA 1
ATOM 3194 C C . ASN B 1 79 ? 0.803 21.938 -0.185 1 96.31 79 ASN B C 1
ATOM 3196 O O . ASN B 1 79 ? 1.239 23.094 -0.09 1 96.31 79 ASN B O 1
ATOM 3200 N N . THR B 1 80 ? -0.38 21.594 -0.662 1 90.25 80 THR B N 1
ATOM 3201 C CA . THR B 1 80 ? -1.371 22.625 -0.9 1 90.25 80 THR B CA 1
ATOM 3202 C C . THR B 1 80 ? -2.604 22.422 -0.027 1 90.25 80 THR B C 1
ATOM 3204 O O . THR B 1 80 ? -2.805 21.328 0.514 1 90.25 80 THR B O 1
ATOM 3207 N N . ASN B 1 81 ? -3.299 23.469 0.216 1 77.19 81 ASN B N 1
ATOM 3208 C CA . ASN B 1 81 ? -4.516 23.391 1.016 1 77.19 81 ASN B CA 1
ATOM 3209 C C . ASN B 1 81 ? -5.766 23.484 0.143 1 77.19 81 ASN B C 1
ATOM 3211 O O . ASN B 1 81 ? -5.941 24.453 -0.603 1 77.19 81 ASN B O 1
ATOM 3215 N N . SER B 1 82 ? -6.566 22.516 0.167 1 63.94 82 SER B N 1
ATOM 3216 C CA . SER B 1 82 ? -7.746 22.375 -0.68 1 63.94 82 SER B CA 1
ATOM 3217 C C . SER B 1 82 ? -8.781 23.453 -0.371 1 63.94 82 SER B C 1
ATOM 3219 O O . SER B 1 82 ? -9.617 23.781 -1.214 1 63.94 82 SER B O 1
ATOM 3221 N N . GLU B 1 83 ? -8.781 23.938 0.75 1 65.12 83 GLU B N 1
ATOM 3222 C CA . GLU B 1 83 ? -9.898 24.781 1.138 1 65.12 83 GLU B CA 1
ATOM 3223 C C . GLU B 1 83 ? -9.516 26.266 1.103 1 65.12 83 GLU B C 1
ATOM 3225 O O . GLU B 1 83 ? -10.117 27.078 1.798 1 65.12 83 GLU B O 1
ATOM 3230 N N . ASP B 1 84 ? -8.766 26.469 0.206 1 65.56 84 ASP B N 1
ATOM 3231 C CA . ASP B 1 84 ? -8.414 27.875 0.121 1 65.56 84 ASP B CA 1
ATOM 3232 C C . ASP B 1 84 ? -9.555 28.688 -0.494 1 65.56 84 ASP B C 1
ATOM 3234 O O . ASP B 1 84 ? -9.875 28.531 -1.672 1 65.56 84 ASP B O 1
ATOM 3238 N N . PRO B 1 85 ? -10.258 29.422 0.345 1 64.06 85 PRO B N 1
ATOM 3239 C CA . PRO B 1 85 ? -11.391 30.219 -0.146 1 64.06 85 PRO B CA 1
ATOM 3240 C C . PRO B 1 85 ? -11.016 31.125 -1.313 1 64.06 85 PRO B C 1
ATOM 3242 O O . PRO B 1 85 ? -11.836 31.375 -2.197 1 64.06 85 PRO B O 1
ATOM 3245 N N . GLU B 1 86 ? -9.844 31.578 -1.28 1 66.12 86 GLU B N 1
ATOM 3246 C CA . GLU B 1 86 ? -9.406 32.469 -2.359 1 66.12 86 GLU B CA 1
ATOM 3247 C C . GLU B 1 86 ? -9.391 31.719 -3.699 1 66.12 86 GLU B C 1
ATOM 3249 O O . GLU B 1 86 ? -9.742 32.312 -4.73 1 66.12 86 GLU B O 1
ATOM 3254 N N . LEU B 1 87 ? -9.023 30.5 -3.627 1 71.31 87 LEU B N 1
ATOM 3255 C CA . LEU B 1 87 ? -8.992 29.688 -4.84 1 71.31 87 LEU B CA 1
ATOM 3256 C C . LEU B 1 87 ? -10.406 29.438 -5.363 1 71.31 87 LEU B C 1
ATOM 3258 O O . LEU B 1 87 ? -10.664 29.578 -6.559 1 71.31 87 LEU B O 1
ATOM 3262 N N . LEU B 1 88 ? -11.219 29.234 -4.48 1 68.31 88 LEU B N 1
ATOM 3263 C CA . LEU B 1 88 ? -12.594 28.922 -4.852 1 68.31 88 LEU B CA 1
ATOM 3264 C C . LEU B 1 88 ? -13.266 30.109 -5.512 1 68.31 88 LEU B C 1
ATOM 3266 O O . LEU B 1 88 ? -14.062 29.953 -6.445 1 68.31 88 LEU B O 1
ATOM 3270 N N . SER B 1 89 ? -12.945 31.25 -4.977 1 71 89 SER B N 1
ATOM 3271 C CA . SER B 1 89 ? -13.547 32.469 -5.512 1 71 89 SER B CA 1
ATOM 3272 C C . SER B 1 89 ? -13.141 32.688 -6.965 1 71 89 SER B C 1
ATOM 3274 O O . SER B 1 89 ? -13.844 33.375 -7.711 1 71 89 SER B O 1
ATOM 3276 N N . LYS B 1 90 ? -12.094 32.062 -7.379 1 78.25 90 LYS B N 1
ATOM 3277 C CA . LYS B 1 90 ? -11.586 32.219 -8.734 1 78.25 90 LYS B CA 1
ATOM 3278 C C . LYS B 1 90 ? -11.977 31.016 -9.609 1 78.25 90 LYS B C 1
ATOM 3280 O O . LYS B 1 90 ? -11.492 30.891 -10.734 1 78.25 90 LYS B O 1
ATOM 3285 N N . GLY B 1 91 ? -12.758 30.172 -9.031 1 76.81 91 GLY B N 1
ATOM 3286 C CA . GLY B 1 91 ? -13.18 28.984 -9.758 1 76.81 91 GLY B CA 1
ATOM 3287 C C . GLY B 1 91 ? -12.078 27.953 -9.898 1 76.81 91 GLY B C 1
ATOM 3288 O O . GLY B 1 91 ? -12.117 27.109 -10.797 1 76.81 91 GLY B O 1
ATOM 3289 N N . LEU B 1 92 ? -11.102 28.094 -9.164 1 81.81 92 LEU B N 1
ATOM 3290 C CA . LEU B 1 92 ? -9.969 27.172 -9.156 1 81.81 92 LEU B CA 1
ATOM 3291 C C . LEU B 1 92 ? -10.047 26.234 -7.949 1 81.81 92 LEU B C 1
ATOM 3293 O O . LEU B 1 92 ? -10.742 26.531 -6.977 1 81.81 92 LEU B O 1
ATOM 3297 N N . ASN B 1 93 ? -9.43 25.062 -8.227 1 83.25 93 ASN B N 1
ATOM 3298 C CA . ASN B 1 93 ? -9.406 24.141 -7.102 1 83.25 93 ASN B CA 1
ATOM 3299 C C . ASN B 1 93 ? -7.984 23.703 -6.762 1 83.25 93 ASN B C 1
ATOM 3301 O O . ASN B 1 93 ? -7.02 24.203 -7.348 1 83.25 93 ASN B O 1
ATOM 3305 N N . ASP B 1 94 ? -7.871 22.922 -5.758 1 84.88 94 ASP B N 1
ATOM 3306 C CA . ASP B 1 94 ? -6.59 22.453 -5.234 1 84.88 94 ASP B CA 1
ATOM 3307 C C . ASP B 1 94 ? -5.789 21.719 -6.305 1 84.88 94 ASP B C 1
ATOM 3309 O O . ASP B 1 94 ? -4.559 21.812 -6.344 1 84.88 94 ASP B O 1
ATOM 3313 N N . ALA B 1 95 ? -6.441 21.047 -7.148 1 90.25 95 ALA B N 1
ATOM 3314 C CA . ALA B 1 95 ? -5.758 20.328 -8.219 1 90.25 95 ALA B CA 1
ATOM 3315 C C . ALA B 1 95 ? -5.133 21.297 -9.219 1 90.25 95 ALA B C 1
ATOM 3317 O O . ALA B 1 95 ? -4.039 21.047 -9.734 1 90.25 95 ALA B O 1
ATOM 3318 N N . ASP B 1 96 ? -5.789 22.328 -9.461 1 90.81 96 ASP B N 1
ATOM 3319 C CA . ASP B 1 96 ? -5.246 23.344 -10.352 1 90.81 96 ASP B CA 1
ATOM 3320 C C . ASP B 1 96 ? -3.961 23.938 -9.789 1 90.81 96 ASP B C 1
ATOM 3322 O O . ASP B 1 96 ? -2.957 24.047 -10.492 1 90.81 96 ASP B O 1
ATOM 3326 N N . LEU B 1 97 ? -4.066 24.312 -8.562 1 91.88 97 LEU B N 1
ATOM 3327 C CA . LEU B 1 97 ? -2.906 24.906 -7.906 1 91.88 97 LEU B CA 1
ATOM 3328 C C . LEU B 1 97 ? -1.754 23.906 -7.836 1 91.88 97 LEU B C 1
ATOM 3330 O O . LEU B 1 97 ? -0.636 24.219 -8.258 1 91.88 97 LEU B O 1
ATOM 3334 N N . GLY B 1 98 ? -2.039 22.719 -7.324 1 94.06 98 GLY B N 1
ATOM 3335 C CA . GLY B 1 98 ? -1.013 21.703 -7.215 1 94.06 98 GLY B CA 1
ATOM 3336 C C . GLY B 1 98 ? -0.376 21.344 -8.547 1 94.06 98 GLY B C 1
ATOM 3337 O O . GLY B 1 98 ? 0.846 21.203 -8.641 1 94.06 98 GLY B O 1
ATOM 3338 N N . SER B 1 99 ? -1.214 21.234 -9.562 1 93.94 99 SER B N 1
ATOM 3339 C CA . SER B 1 99 ? -0.726 20.891 -10.898 1 93.94 99 SER B CA 1
ATOM 3340 C C . SER B 1 99 ? 0.217 21.969 -11.43 1 93.94 99 SER B C 1
ATOM 3342 O O . SER B 1 99 ? 1.241 21.656 -12.039 1 93.94 99 SER B O 1
ATOM 3344 N N . ASN B 1 100 ? -0.202 23.141 -11.195 1 93.69 100 ASN B N 1
ATOM 3345 C CA . ASN B 1 100 ? 0.637 24.25 -11.617 1 93.69 100 ASN B CA 1
ATOM 3346 C C . ASN B 1 100 ? 1.988 24.234 -10.914 1 93.69 100 ASN B C 1
ATOM 3348 O O . ASN B 1 100 ? 3.031 24.391 -11.555 1 93.69 100 ASN B O 1
ATOM 3352 N N . ILE B 1 101 ? 1.987 24.062 -9.664 1 96.19 101 ILE B N 1
ATOM 3353 C CA . ILE B 1 101 ? 3.205 24.062 -8.859 1 96.19 101 ILE B CA 1
ATOM 3354 C C . ILE B 1 101 ? 4.113 22.922 -9.312 1 96.19 101 ILE B C 1
ATOM 3356 O O . ILE B 1 101 ? 5.316 23.109 -9.508 1 96.19 101 ILE B O 1
ATOM 3360 N N . ILE B 1 102 ? 3.514 21.75 -9.516 1 96.56 102 ILE B N 1
ATOM 3361 C CA . ILE B 1 102 ? 4.27 20.578 -9.938 1 96.56 102 ILE B CA 1
ATOM 3362 C C . ILE B 1 102 ? 4.891 20.828 -11.312 1 96.56 102 ILE B C 1
ATOM 3364 O O . ILE B 1 102 ? 6.047 20.469 -11.547 1 96.56 102 ILE B O 1
ATOM 3368 N N . GLU B 1 103 ? 4.16 21.391 -12.164 1 96.06 103 GLU B N 1
ATOM 3369 C CA . GLU B 1 103 ? 4.652 21.688 -13.508 1 96.06 103 GLU B CA 1
ATOM 3370 C C . GLU B 1 103 ? 5.887 22.578 -13.453 1 96.06 103 GLU B C 1
ATOM 3372 O O . GLU B 1 103 ? 6.902 22.281 -14.086 1 96.06 103 GLU B O 1
ATOM 3377 N N . TYR B 1 104 ? 5.836 23.594 -12.672 1 96.5 104 TYR B N 1
ATOM 3378 C CA . TYR B 1 104 ? 6.926 24.562 -12.68 1 96.5 104 TYR B CA 1
ATOM 3379 C C . TYR B 1 104 ? 8.086 24.094 -11.82 1 96.5 104 TYR B C 1
ATOM 3381 O O . TYR B 1 104 ? 9.242 24.453 -12.062 1 96.5 104 TYR B O 1
ATOM 3389 N N . ALA B 1 105 ? 7.797 23.25 -10.766 1 97.44 105 ALA B N 1
ATOM 3390 C CA . ALA B 1 105 ? 8.898 22.578 -10.086 1 97.44 105 ALA B CA 1
ATOM 3391 C C . ALA B 1 105 ? 9.703 21.719 -11.07 1 97.44 105 ALA B C 1
ATOM 3393 O O . ALA B 1 105 ? 10.93 21.781 -11.094 1 97.44 105 ALA B O 1
ATOM 3394 N N . ALA B 1 106 ? 9 21.031 -11.93 1 97.31 106 ALA B N 1
ATOM 3395 C CA . ALA B 1 106 ? 9.625 20.172 -12.922 1 97.31 106 ALA B CA 1
ATOM 3396 C C . ALA B 1 106 ? 10.406 20.984 -13.945 1 97.31 106 ALA B C 1
ATOM 3398 O O . ALA B 1 106 ? 11.562 20.672 -14.242 1 97.31 106 ALA B O 1
ATOM 3399 N N . LEU B 1 107 ? 9.828 22 -14.422 1 96.56 107 LEU B N 1
ATOM 3400 C CA . LEU B 1 107 ? 10.453 22.844 -15.43 1 96.56 107 LEU B CA 1
ATOM 3401 C C . LEU B 1 107 ? 11.703 23.531 -14.875 1 96.56 107 LEU B C 1
ATOM 3403 O O . LEU B 1 107 ? 12.625 23.844 -15.625 1 96.56 107 LEU B O 1
ATOM 3407 N N . SER B 1 108 ? 11.703 23.703 -13.586 1 97.25 108 SER B N 1
ATOM 3408 C CA . SER B 1 108 ? 12.828 24.375 -12.938 1 97.25 108 SER B CA 1
ATOM 3409 C C . SER B 1 108 ? 13.938 23.391 -12.609 1 97.25 108 SER B C 1
ATOM 3411 O O . SER B 1 108 ? 14.984 23.766 -12.078 1 97.25 108 SER B O 1
ATOM 3413 N N . GLY B 1 109 ? 13.68 22.062 -12.852 1 97 109 GLY B N 1
ATOM 3414 C CA . GLY B 1 109 ? 14.758 21.078 -12.758 1 97 109 GLY B CA 1
ATOM 3415 C C . GLY B 1 109 ? 14.727 20.297 -11.461 1 97 109 GLY B C 1
ATOM 3416 O O . GLY B 1 109 ? 15.68 19.578 -11.141 1 97 109 GLY B O 1
ATOM 3417 N N . VAL B 1 110 ? 13.711 20.422 -10.664 1 98.5 110 VAL B N 1
ATOM 3418 C CA . VAL B 1 110 ? 13.586 19.625 -9.453 1 98.5 110 VAL B CA 1
ATOM 3419 C C . VAL B 1 110 ? 13.68 18.141 -9.805 1 98.5 110 VAL B C 1
ATOM 3421 O O . VAL B 1 110 ? 13.016 17.672 -10.727 1 98.5 110 VAL B O 1
ATOM 3424 N N . GLN B 1 111 ? 14.469 17.391 -9.055 1 98.44 111 GLN B N 1
ATOM 3425 C CA . GLN B 1 111 ? 14.703 15.984 -9.367 1 98.44 111 GLN B CA 1
ATOM 3426 C C . GLN B 1 111 ? 13.867 15.07 -8.477 1 98.44 111 GLN B C 1
ATOM 3428 O O . GLN B 1 111 ? 13.367 14.039 -8.93 1 98.44 111 GLN B O 1
ATOM 3433 N N . HIS B 1 112 ? 13.75 15.406 -7.211 1 98.81 112 HIS B N 1
ATOM 3434 C CA . HIS B 1 112 ? 13.07 14.57 -6.23 1 98.81 112 HIS B CA 1
ATOM 3435 C C . HIS B 1 112 ? 11.914 15.312 -5.578 1 98.81 112 HIS B C 1
ATOM 3437 O O . HIS B 1 112 ? 12.117 16.328 -4.918 1 98.81 112 HIS B O 1
ATOM 3443 N N . LEU B 1 113 ? 10.703 14.797 -5.746 1 98.88 113 LEU B N 1
ATOM 3444 C CA . LEU B 1 113 ? 9.5 15.422 -5.219 1 98.88 113 LEU B CA 1
ATOM 3445 C C . LEU B 1 113 ? 8.883 14.578 -4.109 1 98.88 113 LEU B C 1
ATOM 3447 O O . LEU B 1 113 ? 8.648 13.375 -4.293 1 98.88 113 LEU B O 1
ATOM 3451 N N . VAL B 1 114 ? 8.789 15.109 -2.957 1 98.94 114 VAL B N 1
ATOM 3452 C CA . VAL B 1 114 ? 7.883 14.57 -1.948 1 98.94 114 VAL B CA 1
ATOM 3453 C C . VAL B 1 114 ? 6.582 15.375 -1.942 1 98.94 114 VAL B C 1
ATOM 3455 O O . VAL B 1 114 ? 6.598 16.594 -1.764 1 98.94 114 VAL B O 1
ATOM 3458 N N . TYR B 1 115 ? 5.473 14.75 -2.186 1 98.69 115 TYR B N 1
ATOM 3459 C CA . TYR B 1 115 ? 4.184 15.422 -2.314 1 98.69 115 TYR B CA 1
ATOM 3460 C C . TYR B 1 115 ? 3.23 14.984 -1.21 1 98.69 115 TYR B C 1
ATOM 3462 O O . TYR B 1 115 ? 3.02 13.789 -0.998 1 98.69 115 TYR B O 1
ATOM 3470 N N . SER B 1 116 ? 2.758 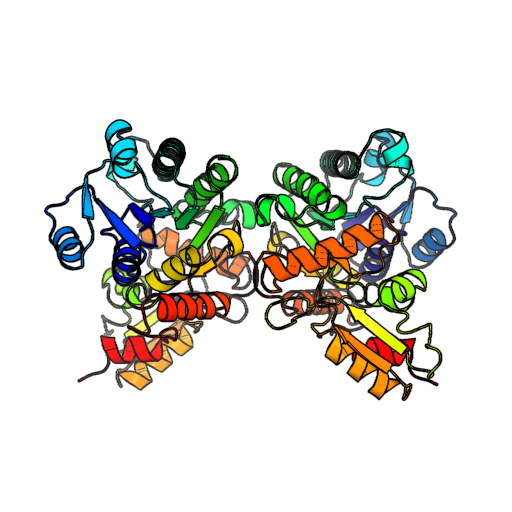15.969 -0.401 1 98.25 116 SER B N 1
ATOM 3471 C CA . SER B 1 116 ? 1.65 15.664 0.5 1 98.25 116 SER B CA 1
ATOM 3472 C C . SER B 1 116 ? 0.376 15.352 -0.275 1 98.25 116 SER B C 1
ATOM 3474 O O . SER B 1 116 ? -0.353 16.25 -0.678 1 98.25 116 SER B O 1
ATOM 3476 N N . SER B 1 117 ? 0.088 14.125 -0.382 1 97.38 117 SER B N 1
ATOM 3477 C CA . SER B 1 117 ? -0.912 13.641 -1.327 1 97.38 117 SER B CA 1
ATOM 3478 C C . SER B 1 117 ? -2.254 13.406 -0.642 1 97.38 117 SER B C 1
ATOM 3480 O O . SER B 1 117 ? -2.529 13.984 0.409 1 97.38 117 SER B O 1
ATOM 3482 N N . GLY B 1 118 ? -3.189 12.875 -1.364 1 95.75 118 GLY B N 1
ATOM 3483 C CA . GLY B 1 118 ? -4.504 12.477 -0.89 1 95.75 118 GLY B CA 1
ATOM 3484 C C . GLY B 1 118 ? -4.801 11 -1.109 1 95.75 118 GLY B C 1
ATOM 3485 O O . GLY B 1 118 ? -3.879 10.188 -1.172 1 95.75 118 GLY B O 1
ATOM 3486 N N . LEU B 1 119 ? -5.965 10.68 -1.021 1 96.31 119 LEU B N 1
ATOM 3487 C CA . LEU B 1 119 ? -6.477 9.336 -1.24 1 96.31 119 LEU B CA 1
ATOM 3488 C C . LEU B 1 119 ? -7.59 9.336 -2.285 1 96.31 119 LEU B C 1
ATOM 3490 O O . LEU B 1 119 ? -8.43 10.242 -2.305 1 96.31 119 LEU B O 1
ATOM 3494 N N . ALA B 1 120 ? -7.559 8.375 -3.17 1 96.06 120 ALA B N 1
ATOM 3495 C CA . ALA B 1 120 ? -8.586 8.273 -4.203 1 96.06 120 ALA B CA 1
ATOM 3496 C C . ALA B 1 120 ? -9.883 7.699 -3.635 1 96.06 120 ALA B C 1
ATOM 3498 O O . ALA B 1 120 ? -10.375 6.672 -4.105 1 96.06 120 ALA B O 1
ATOM 3499 N N . ILE B 1 121 ? -10.422 8.398 -2.711 1 97.31 121 ILE B N 1
ATOM 3500 C CA . ILE B 1 121 ? -11.547 7.906 -1.918 1 97.31 121 ILE B CA 1
ATOM 3501 C C . ILE B 1 121 ? -12.727 7.586 -2.832 1 97.31 121 ILE B C 1
ATOM 3503 O O . ILE B 1 121 ? -13.32 6.512 -2.736 1 97.31 121 ILE B O 1
ATOM 3507 N N . THR B 1 122 ? -13.047 8.5 -3.74 1 96.62 122 THR B N 1
ATOM 3508 C CA . THR B 1 122 ? -14.172 8.297 -4.656 1 96.62 122 THR B CA 1
ATOM 3509 C C . THR B 1 122 ? -13.945 7.047 -5.504 1 96.62 122 THR B C 1
ATOM 3511 O O . THR B 1 122 ? -14.844 6.211 -5.633 1 96.62 122 THR B O 1
ATOM 3514 N N . GLU B 1 123 ? -12.773 6.855 -6.02 1 95.94 123 GLU B N 1
ATOM 3515 C CA . GLU B 1 123 ? -12.453 5.707 -6.859 1 95.94 123 GLU B CA 1
ATOM 3516 C C . GLU B 1 123 ? -12.461 4.414 -6.047 1 95.94 123 GLU B C 1
ATOM 3518 O O . GLU B 1 123 ? -12.992 3.396 -6.496 1 95.94 123 GLU B O 1
ATOM 3523 N N . MET B 1 124 ? -11.875 4.48 -4.836 1 96.81 124 MET B N 1
ATOM 3524 C CA . MET B 1 124 ? -11.711 3.293 -4.004 1 96.81 124 MET B CA 1
ATOM 3525 C C . MET B 1 124 ? -13.07 2.768 -3.539 1 96.81 124 MET B C 1
ATOM 3527 O O . MET B 1 124 ? -13.219 1.573 -3.281 1 96.81 124 MET B O 1
ATOM 3531 N N . THR B 1 125 ? -14.086 3.629 -3.5 1 96.81 125 THR B N 1
ATOM 3532 C CA . THR B 1 125 ? -15.398 3.238 -2.988 1 96.81 125 THR B CA 1
ATOM 3533 C C . THR B 1 125 ? -16.422 3.15 -4.121 1 96.81 125 THR B C 1
ATOM 3535 O O . THR B 1 125 ? -17.609 3.041 -3.873 1 96.81 125 THR B O 1
ATOM 3538 N N . ASN B 1 126 ? -15.914 3.26 -5.34 1 95.44 126 ASN B N 1
ATOM 3539 C CA . ASN B 1 126 ? -16.781 3.262 -6.512 1 95.44 126 ASN B CA 1
ATOM 3540 C C . ASN B 1 126 ? -17.906 4.293 -6.379 1 95.44 126 ASN B C 1
ATOM 3542 O O . ASN B 1 126 ? -19.062 3.992 -6.652 1 95.44 126 ASN B O 1
ATOM 3546 N N . GLY B 1 127 ? -17.562 5.48 -5.754 1 95.56 127 GLY B N 1
ATOM 3547 C CA . GLY B 1 127 ? -18.453 6.625 -5.699 1 95.56 127 GLY B CA 1
ATOM 3548 C C . GLY B 1 127 ? -19.297 6.66 -4.441 1 95.56 127 GLY B C 1
ATOM 3549 O O . GLY B 1 127 ? -20.031 7.621 -4.211 1 95.56 127 GLY B O 1
ATOM 3550 N N . ALA B 1 128 ? -19.203 5.723 -3.531 1 96.06 128 ALA B N 1
ATOM 3551 C CA . ALA B 1 128 ? -20.031 5.668 -2.328 1 96.06 128 ALA B CA 1
ATOM 3552 C C . ALA B 1 128 ? -19.672 6.793 -1.364 1 96.06 128 ALA B C 1
ATOM 3554 O O . ALA B 1 128 ? -20.531 7.289 -0.63 1 96.06 128 ALA B O 1
ATOM 3555 N N . VAL B 1 129 ? -18.422 7.172 -1.313 1 96.69 129 VAL B N 1
ATOM 3556 C CA . VAL B 1 129 ? -17.922 8.266 -0.483 1 96.69 129 VAL B CA 1
ATOM 3557 C C . VAL B 1 129 ? -17.109 9.234 -1.335 1 96.69 129 VAL B C 1
ATOM 3559 O O . VAL B 1 129 ? -16.344 8.812 -2.207 1 96.69 129 VAL B O 1
ATOM 3562 N N . GLN B 1 130 ? -17.344 10.492 -1.139 1 94.75 130 GLN B N 1
ATOM 3563 C CA . GLN B 1 130 ? -16.547 11.539 -1.776 1 94.75 130 GLN B CA 1
ATOM 3564 C C . GLN B 1 130 ? -15.906 12.453 -0.737 1 94.75 130 GLN B C 1
ATOM 3566 O O . GLN B 1 130 ? -16.547 12.805 0.26 1 94.75 130 GLN B O 1
ATOM 3571 N N . CYS B 1 131 ? -14.711 12.695 -0.911 1 93.88 131 CYS B N 1
ATOM 3572 C CA . CYS B 1 131 ? -13.953 13.648 -0.1 1 93.88 131 CYS B CA 1
ATOM 3573 C C . CYS B 1 131 ? -13.055 14.508 -0.971 1 93.88 131 CYS B C 1
ATOM 3575 O O . CYS B 1 131 ? -11.867 14.219 -1.122 1 93.88 131 CYS B O 1
ATOM 3577 N N . PRO B 1 132 ? -13.539 15.562 -1.509 1 90.31 132 PRO B N 1
ATOM 3578 C CA . PRO B 1 132 ? -12.82 16.359 -2.502 1 90.31 132 PRO B CA 1
ATOM 3579 C C . PRO B 1 132 ? -11.445 16.797 -2.016 1 90.31 132 PRO B C 1
ATOM 3581 O O . PRO B 1 132 ? -10.484 16.844 -2.797 1 90.31 132 PRO B O 1
ATOM 3584 N N . GLY B 1 133 ? -11.32 17.203 -0.752 1 88.44 133 GLY B N 1
ATOM 3585 C CA . GLY B 1 133 ? -10.031 17.641 -0.219 1 88.44 133 GLY B CA 1
ATOM 3586 C C . GLY B 1 133 ? -8.93 16.625 -0.434 1 88.44 133 GLY B C 1
ATOM 3587 O O . GLY B 1 133 ? -7.777 16.984 -0.675 1 88.44 133 GLY B O 1
ATOM 3588 N N . LEU B 1 134 ? -9.266 15.312 -0.416 1 92.94 134 LEU B N 1
ATOM 3589 C CA . LEU B 1 134 ? -8.297 14.242 -0.615 1 92.94 134 LEU B CA 1
ATOM 3590 C C . LEU B 1 134 ? -8.305 13.766 -2.062 1 92.94 134 LEU B C 1
ATOM 3592 O O . LEU B 1 134 ? -7.246 13.5 -2.641 1 92.94 134 LEU B O 1
ATOM 3596 N N . ASP B 1 135 ? -9.438 13.805 -2.721 1 94.75 135 ASP B N 1
ATOM 3597 C CA . ASP B 1 135 ? -9.602 13.305 -4.082 1 94.75 135 ASP B CA 1
ATOM 3598 C C . ASP B 1 135 ? -8.828 14.156 -5.082 1 94.75 135 ASP B C 1
ATOM 3600 O O . ASP B 1 135 ? -8.281 13.641 -6.059 1 94.75 135 ASP B O 1
ATOM 3604 N N . LEU B 1 136 ? -8.789 15.438 -4.832 1 93.25 136 LEU B N 1
ATOM 3605 C CA . LEU B 1 136 ? -8.148 16.344 -5.781 1 93.25 136 LEU B CA 1
ATOM 3606 C C . LEU B 1 136 ? -6.633 16.188 -5.73 1 93.25 136 LEU B C 1
ATOM 3608 O O . LEU B 1 136 ? -5.953 16.375 -6.742 1 93.25 136 LEU B O 1
ATOM 3612 N N . LYS B 1 137 ? -6.09 15.828 -4.609 1 95.69 137 LYS B N 1
ATOM 3613 C CA . LYS B 1 137 ? -4.645 15.688 -4.461 1 95.69 137 LYS B CA 1
ATOM 3614 C C . LYS B 1 137 ? -4.125 14.492 -5.25 1 95.69 137 LYS B C 1
ATOM 3616 O O . LYS B 1 137 ? -2.982 14.5 -5.719 1 95.69 137 LYS B O 1
ATOM 3621 N N . ILE B 1 138 ? -4.992 13.5 -5.441 1 95.56 138 ILE B N 1
ATOM 3622 C CA . ILE B 1 138 ? -4.594 12.312 -6.188 1 95.56 138 ILE B CA 1
ATOM 3623 C C . ILE B 1 138 ? -4.34 12.672 -7.648 1 95.56 138 ILE B C 1
ATOM 3625 O O . ILE B 1 138 ? -3.449 12.109 -8.289 1 95.56 138 ILE B O 1
ATOM 3629 N N . GLN B 1 139 ? -5.047 13.602 -8.141 1 93.94 139 GLN B N 1
ATOM 3630 C CA . GLN B 1 139 ? -4.844 14.055 -9.508 1 93.94 139 GLN B CA 1
ATOM 3631 C C . GLN B 1 139 ? -3.461 14.672 -9.688 1 93.94 139 GLN B C 1
ATOM 3633 O O . GLN B 1 139 ? -2.785 14.414 -10.688 1 93.94 139 GLN B O 1
ATOM 3638 N N . VAL B 1 140 ? -3.096 15.438 -8.719 1 96.12 140 VAL B N 1
ATOM 3639 C CA . VAL B 1 140 ? -1.79 16.094 -8.742 1 96.12 140 VAL B CA 1
ATOM 3640 C C . VAL B 1 140 ? -0.686 15.039 -8.648 1 96.12 140 VAL B C 1
ATOM 3642 O O . VAL B 1 140 ? 0.305 15.102 -9.383 1 96.12 140 VAL B O 1
ATOM 3645 N N . GLU B 1 141 ? -0.863 14.102 -7.789 1 97.44 141 GLU B N 1
ATOM 3646 C CA . GLU B 1 141 ? 0.084 13 -7.656 1 97.44 141 GLU B CA 1
ATOM 3647 C C . GLU B 1 141 ? 0.275 12.273 -8.984 1 97.44 141 GLU B C 1
ATOM 3649 O O . GLU B 1 141 ? 1.406 12.016 -9.398 1 97.44 141 GLU B O 1
ATOM 3654 N N . ARG B 1 142 ? -0.817 11.969 -9.656 1 95.81 142 ARG B N 1
ATOM 3655 C CA . ARG B 1 142 ? -0.778 11.234 -10.914 1 95.81 142 ARG B CA 1
ATOM 3656 C C . ARG B 1 142 ? -0.088 12.055 -12 1 95.81 142 ARG B C 1
ATOM 3658 O O . ARG B 1 142 ? 0.655 11.508 -12.82 1 95.81 142 ARG B O 1
ATOM 3665 N N . GLN B 1 143 ? -0.324 13.305 -11.984 1 96.44 143 GLN B N 1
ATOM 3666 C CA . GLN B 1 143 ? 0.403 14.18 -12.898 1 96.44 143 GLN B CA 1
ATOM 3667 C C . GLN B 1 143 ? 1.904 14.125 -12.633 1 96.44 143 GLN B C 1
ATOM 3669 O O . GLN B 1 143 ? 2.703 14.031 -13.57 1 96.44 143 GLN B O 1
ATOM 3674 N N . ALA B 1 144 ? 2.27 14.18 -11.398 1 97.94 144 ALA B N 1
ATOM 3675 C CA . ALA B 1 144 ? 3.684 14.133 -11.031 1 97.94 144 ALA B CA 1
ATOM 3676 C C . ALA B 1 144 ? 4.344 12.859 -11.539 1 97.94 144 ALA B C 1
ATOM 3678 O O . ALA B 1 144 ? 5.492 12.883 -11.992 1 97.94 144 ALA B O 1
ATOM 3679 N N . TYR B 1 145 ? 3.639 11.766 -11.555 1 96.31 145 TYR B N 1
ATOM 3680 C CA . TYR B 1 145 ? 4.16 10.477 -11.992 1 96.31 145 TYR B CA 1
ATOM 3681 C C . TYR B 1 145 ? 4.48 10.492 -13.484 1 96.31 145 TYR B C 1
ATOM 3683 O O . TYR B 1 145 ? 5.363 9.766 -13.945 1 96.31 145 TYR B O 1
ATOM 3691 N N . THR B 1 146 ? 3.748 11.281 -14.18 1 94.31 146 THR B N 1
ATOM 3692 C CA . THR B 1 146 ? 3.914 11.266 -15.633 1 94.31 146 THR B CA 1
ATOM 3693 C C . THR B 1 146 ? 4.895 12.352 -16.078 1 94.31 146 THR B C 1
ATOM 3695 O O . THR B 1 146 ? 5.156 12.516 -17.266 1 94.31 146 THR B O 1
ATOM 3698 N N . THR B 1 147 ? 5.359 13.102 -15.102 1 93.88 147 THR B N 1
ATOM 3699 C CA . THR B 1 147 ? 6.355 14.125 -15.383 1 93.88 147 THR B CA 1
ATOM 3700 C C . THR B 1 147 ? 7.754 13.516 -15.453 1 93.88 147 THR B C 1
ATOM 3702 O O . THR B 1 147 ? 8.289 13.07 -14.438 1 93.88 147 THR B O 1
ATOM 3705 N N . LYS B 1 148 ? 8.422 13.523 -16.531 1 88.12 148 LYS B N 1
ATOM 3706 C CA . LYS B 1 148 ? 9.648 12.773 -16.797 1 88.12 148 LYS B CA 1
ATOM 3707 C C . LYS B 1 148 ? 10.844 13.422 -16.109 1 88.12 148 LYS B C 1
ATOM 3709 O O . LYS B 1 148 ? 11.875 12.773 -15.906 1 88.12 148 LYS B O 1
ATOM 3714 N N . SER B 1 149 ? 10.695 14.695 -15.766 1 93.62 149 SER B N 1
ATOM 3715 C CA . SER B 1 149 ? 11.836 15.406 -15.188 1 93.62 149 SER B CA 1
ATOM 3716 C C . SER B 1 149 ? 12.125 14.914 -13.773 1 93.62 149 SER B C 1
ATOM 3718 O O . SER B 1 149 ? 13.266 14.977 -13.305 1 93.62 149 SER B O 1
ATOM 3720 N N . PHE B 1 150 ? 11.188 14.438 -13.062 1 97.75 150 PHE B N 1
ATOM 3721 C CA . PHE B 1 150 ? 11.391 13.938 -11.711 1 97.75 150 PHE B CA 1
ATOM 3722 C C . PHE B 1 150 ? 12.062 12.57 -11.742 1 97.75 150 PHE B C 1
ATOM 3724 O O . PHE B 1 150 ? 11.609 11.664 -12.445 1 97.75 150 PHE B O 1
ATOM 3731 N N . LYS B 1 151 ? 13.117 12.469 -11.023 1 97.81 151 LYS B N 1
ATOM 3732 C CA . LYS B 1 151 ? 13.75 11.164 -10.828 1 97.81 1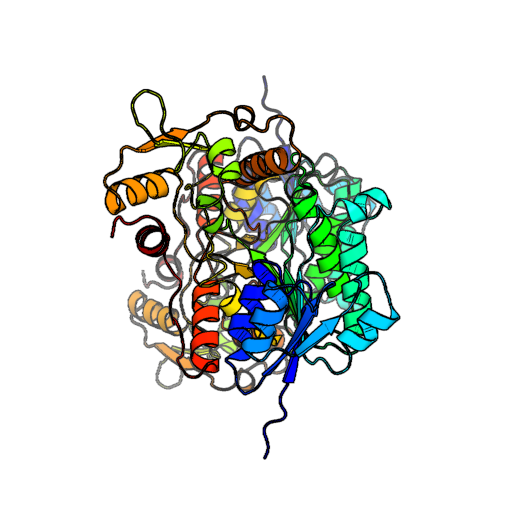51 LYS B CA 1
ATOM 3733 C C . LYS B 1 151 ? 12.977 10.32 -9.82 1 97.81 151 LYS B C 1
ATOM 3735 O O . LYS B 1 151 ? 12.961 9.094 -9.906 1 97.81 151 LYS B O 1
ATOM 3740 N N . SER B 1 152 ? 12.391 10.961 -8.836 1 98.44 152 SER B N 1
ATOM 3741 C CA . SER B 1 152 ? 11.531 10.273 -7.879 1 98.44 152 SER B CA 1
ATOM 3742 C C . SER B 1 152 ? 10.352 11.156 -7.465 1 98.44 152 SER B C 1
ATOM 3744 O O . SER B 1 152 ? 10.484 12.375 -7.395 1 98.44 152 SER B O 1
ATOM 3746 N N . VAL B 1 153 ? 9.234 10.586 -7.293 1 98.69 153 VAL B N 1
ATOM 3747 C CA . VAL B 1 153 ? 8.023 11.164 -6.723 1 98.69 153 VAL B CA 1
ATOM 3748 C C . VAL B 1 153 ? 7.527 10.297 -5.57 1 98.69 153 VAL B C 1
ATOM 3750 O O . VAL B 1 153 ? 7.16 9.133 -5.773 1 98.69 153 VAL B O 1
ATOM 3753 N N . THR B 1 154 ? 7.566 10.844 -4.387 1 98.81 154 THR B N 1
ATOM 3754 C CA . THR B 1 154 ? 7.125 10.094 -3.215 1 98.81 154 THR B CA 1
ATOM 3755 C C . THR B 1 154 ? 5.91 10.758 -2.576 1 98.81 154 THR B C 1
ATOM 3757 O O . THR B 1 154 ? 6.004 11.875 -2.062 1 98.81 154 THR B O 1
ATOM 3760 N N . PRO B 1 155 ? 4.785 10.078 -2.662 1 98.69 155 PRO B N 1
ATOM 3761 C CA . PRO B 1 155 ? 3.615 10.594 -1.949 1 98.69 155 PRO B CA 1
ATOM 3762 C C . PRO B 1 155 ? 3.648 10.281 -0.456 1 98.69 155 PRO B C 1
ATOM 3764 O O . PRO B 1 155 ? 4.09 9.203 -0.058 1 98.69 155 PRO B O 1
ATOM 3767 N N . ILE B 1 156 ? 3.258 11.219 0.33 1 98.88 156 ILE B N 1
ATOM 3768 C CA . ILE B 1 156 ? 3.053 11.008 1.76 1 98.88 156 ILE B CA 1
ATOM 3769 C C . ILE B 1 156 ? 1.66 11.5 2.158 1 98.88 156 ILE B C 1
ATOM 3771 O O . ILE B 1 156 ? 1.219 12.562 1.717 1 98.88 156 ILE B O 1
ATOM 3775 N N . VAL B 1 157 ? 0.914 10.688 2.859 1 98.56 157 VAL B N 1
ATOM 3776 C CA . VAL B 1 157 ? -0.387 11.062 3.404 1 98.56 157 VAL B CA 1
ATOM 3777 C C . VAL B 1 157 ? -0.305 11.141 4.926 1 98.56 157 VAL B C 1
ATOM 3779 O O . VAL B 1 157 ? 0.015 10.156 5.59 1 98.56 157 VAL B O 1
ATOM 3782 N N . ALA B 1 158 ? -0.549 12.297 5.441 1 98.31 158 ALA B N 1
ATOM 3783 C CA . ALA B 1 158 ? -0.528 12.484 6.891 1 98.31 158 ALA B CA 1
ATOM 3784 C C . ALA B 1 158 ? -1.727 11.812 7.551 1 98.31 158 ALA B C 1
ATOM 3786 O O . ALA B 1 158 ? -2.842 11.859 7.027 1 98.31 158 ALA B O 1
ATOM 3787 N N . ALA B 1 159 ? -1.454 11.141 8.664 1 98.56 159 ALA B N 1
ATOM 3788 C CA . ALA B 1 159 ? -2.537 10.648 9.508 1 98.56 159 ALA B CA 1
ATOM 3789 C C . ALA B 1 159 ? -3.229 11.789 10.242 1 98.56 159 ALA B C 1
ATOM 3791 O O . ALA B 1 159 ? -3.051 12.961 9.891 1 98.56 159 ALA B O 1
ATOM 3792 N N . TRP B 1 160 ? -4.148 11.461 11.148 1 98.12 160 TRP B N 1
ATOM 3793 C CA . TRP B 1 160 ? -4.871 12.469 11.914 1 98.12 160 TRP B CA 1
ATOM 3794 C C . TRP B 1 160 ? -3.926 13.227 12.844 1 98.12 160 TRP B C 1
ATOM 3796 O O . TRP B 1 160 ? -3.189 12.617 13.625 1 98.12 160 TRP B O 1
ATOM 3806 N N . PHE B 1 161 ? -3.969 14.547 12.758 1 98.56 161 PHE B N 1
ATOM 3807 C CA . PHE B 1 161 ? -3.047 15.367 13.539 1 98.56 161 PHE B CA 1
ATOM 3808 C C . PHE B 1 161 ? -3.377 15.281 15.023 1 98.56 161 PHE B C 1
ATOM 3810 O O . PHE B 1 161 ? -4.504 15.57 15.43 1 98.56 161 PHE B O 1
ATOM 3817 N N . MET B 1 162 ? -2.402 14.969 15.789 1 98.62 162 MET B N 1
ATOM 3818 C CA . MET B 1 162 ? -2.582 15.055 17.234 1 98.62 162 MET B CA 1
ATOM 3819 C C . MET B 1 162 ? -2.893 16.484 17.656 1 98.62 162 MET B C 1
ATOM 3821 O O . MET B 1 162 ? -3.67 16.703 18.594 1 98.62 162 MET B O 1
ATOM 3825 N N . GLU B 1 163 ? -2.369 17.422 16.938 1 98.25 163 GLU B N 1
ATOM 3826 C CA . GLU B 1 163 ? -2.529 18.844 17.234 1 98.25 163 GLU B CA 1
ATOM 3827 C C . GLU B 1 163 ? -3.99 19.266 17.141 1 98.25 163 GLU B C 1
ATOM 3829 O O . GLU B 1 163 ? -4.375 20.312 17.656 1 98.25 163 GLU B O 1
ATOM 3834 N N . ASN B 1 164 ? -4.809 18.469 16.438 1 97.19 164 ASN B N 1
ATOM 3835 C CA . ASN B 1 164 ? -6.234 18.781 16.359 1 97.19 164 ASN B CA 1
ATOM 3836 C C . ASN B 1 164 ? -6.879 18.781 17.734 1 97.19 164 ASN B C 1
ATOM 3838 O O . ASN B 1 164 ? -7.875 19.469 17.969 1 97.19 164 ASN B O 1
ATOM 3842 N N . TRP B 1 165 ? -6.312 18.078 18.719 1 97.38 165 TRP B N 1
ATOM 3843 C CA . TRP B 1 165 ? -6.855 18.016 20.062 1 97.38 165 TRP B CA 1
ATOM 3844 C C . TRP B 1 165 ? -6.711 19.359 20.766 1 97.38 165 TRP B C 1
ATOM 3846 O O . TRP B 1 165 ? -7.352 19.594 21.797 1 97.38 165 TRP B O 1
ATOM 3856 N N . LEU B 1 166 ? -5.844 20.219 20.234 1 97.31 166 LEU B N 1
ATOM 3857 C CA . LEU B 1 166 ? -5.59 21.531 20.844 1 97.31 166 LEU B CA 1
ATOM 3858 C C . LEU B 1 166 ? -6.5 22.594 20.25 1 97.31 166 LEU B C 1
ATOM 3860 O O . LEU B 1 166 ? -6.461 23.75 20.672 1 97.31 166 LEU B O 1
ATOM 3864 N N . GLU B 1 167 ? -7.32 22.234 19.281 1 96.75 167 GLU B N 1
ATOM 3865 C CA . GLU B 1 167 ? -8.156 23.172 18.547 1 96.75 167 GLU B CA 1
ATOM 3866 C C . GLU B 1 167 ? -9.602 23.125 19.031 1 96.75 167 GLU B C 1
ATOM 3868 O O . GLU B 1 167 ? -10.266 22.109 18.922 1 96.75 167 GLU B O 1
ATOM 3873 N N . PRO B 1 168 ? -10.156 24.266 19.484 1 96.31 168 PRO B N 1
ATOM 3874 C CA . PRO B 1 168 ? -11.523 24.281 20.016 1 96.31 168 PRO B CA 1
ATOM 3875 C C . PRO B 1 168 ? -12.562 23.828 19 1 96.31 168 PRO B C 1
ATOM 3877 O O . PRO B 1 168 ? -13.562 23.203 19.375 1 96.31 168 PRO B O 1
ATOM 3880 N N . ASP B 1 169 ? -12.375 24.125 17.75 1 95.75 169 ASP B N 1
ATOM 3881 C CA . ASP B 1 169 ? -13.344 23.719 16.734 1 95.75 169 ASP B CA 1
ATOM 3882 C C . ASP B 1 169 ? -13.422 22.203 16.609 1 95.75 169 ASP B C 1
ATOM 3884 O O . ASP B 1 169 ? -14.492 21.656 16.375 1 95.75 169 ASP B O 1
ATOM 3888 N N . TYR B 1 170 ? -12.258 21.625 16.688 1 96.75 170 TYR B N 1
ATOM 3889 C CA . TYR B 1 170 ? -12.25 20.172 16.641 1 96.75 170 TYR B CA 1
ATOM 3890 C C . TYR B 1 170 ? -12.891 19.578 17.891 1 96.75 170 TYR B C 1
ATOM 3892 O O . TYR B 1 170 ? -13.609 18.578 17.828 1 96.75 170 TYR B O 1
ATOM 3900 N N . ALA B 1 171 ? -12.594 20.172 19.031 1 96.81 171 ALA B N 1
ATOM 3901 C CA . ALA B 1 171 ? -13.258 19.75 20.25 1 96.81 171 ALA B CA 1
ATOM 3902 C C . ALA B 1 171 ? -14.773 19.828 20.109 1 96.81 171 ALA B C 1
ATOM 3904 O O . ALA B 1 171 ? -15.492 18.906 20.516 1 96.81 171 ALA B O 1
ATOM 3905 N N . ASP B 1 172 ? -15.227 20.875 19.547 1 96.56 172 ASP B N 1
ATOM 3906 C CA . ASP B 1 172 ? -16.656 21.047 19.328 1 96.56 172 ASP B CA 1
ATOM 3907 C C . ASP B 1 172 ? -17.219 19.969 18.406 1 96.56 172 ASP B C 1
ATOM 3909 O O . ASP B 1 172 ? -18.281 19.406 18.672 1 96.56 172 ASP B O 1
ATOM 3913 N N . LEU B 1 173 ? -16.516 19.641 17.344 1 97.12 173 LEU B N 1
ATOM 3914 C CA . LEU B 1 173 ? -16.953 18.641 16.375 1 97.12 173 LEU B CA 1
ATOM 3915 C C . LEU B 1 173 ? -17.062 17.266 17.047 1 97.12 173 LEU B C 1
ATOM 3917 O O . LEU B 1 173 ? -17.969 16.484 16.719 1 97.12 173 LEU B O 1
ATOM 3921 N N . PHE B 1 174 ? -16.141 17.016 17.953 1 97.12 174 PHE B N 1
ATOM 3922 C CA . PHE B 1 174 ? -16.031 15.656 18.484 1 97.12 174 PHE B CA 1
ATOM 3923 C C . PHE B 1 174 ? -16.578 15.586 19.906 1 97.12 174 PHE B C 1
ATOM 3925 O O . PHE B 1 174 ? -16.078 14.82 20.734 1 97.12 174 PHE B O 1
ATOM 3932 N N . GLY B 1 175 ? -17.562 16.391 20.219 1 95.12 175 GLY B N 1
ATOM 3933 C CA . GLY B 1 175 ? -18.359 16.219 21.422 1 95.12 175 GLY B CA 1
ATOM 3934 C C . GLY B 1 175 ? -17.859 17.047 22.594 1 95.12 175 GLY B C 1
ATOM 3935 O O . GLY B 1 175 ? -18.391 16.969 23.703 1 95.12 175 GLY B O 1
ATOM 3936 N N . GLY B 1 176 ? -16.812 17.797 22.406 1 95.5 176 GLY B N 1
ATOM 3937 C CA . GLY B 1 176 ? -16.344 18.75 23.406 1 95.5 176 GLY B CA 1
ATOM 3938 C C . GLY B 1 176 ? -15 18.375 24 1 95.5 176 GLY B C 1
ATOM 3939 O O . GLY B 1 176 ? -14.336 19.203 24.625 1 95.5 176 GLY B O 1
ATOM 3940 N N . TRP B 1 177 ? -14.609 17.078 23.781 1 95.38 177 TRP B N 1
ATOM 3941 C CA . TRP B 1 177 ? -13.312 16.625 24.281 1 95.38 177 TRP B CA 1
ATOM 3942 C C . TRP B 1 177 ? -12.172 17.25 23.484 1 95.38 177 TRP B C 1
ATOM 3944 O O . TRP B 1 177 ? -12.273 17.422 22.266 1 95.38 177 TRP B O 1
ATOM 3954 N N . PRO B 1 178 ? -11.086 17.641 24.125 1 96.06 178 PRO B N 1
ATOM 3955 C CA . PRO B 1 178 ? -10.828 17.594 25.578 1 96.06 178 PRO B CA 1
ATOM 3956 C C . PRO B 1 178 ? -11.008 18.953 26.25 1 96.06 178 PRO B C 1
ATOM 3958 O O . PRO B 1 178 ? -10.359 19.234 27.25 1 96.06 178 PRO B O 1
ATOM 3961 N N . THR B 1 179 ? -11.859 19.859 25.734 1 94.31 179 THR B N 1
ATOM 3962 C CA . THR B 1 179 ? -11.867 21.266 26.125 1 94.31 179 THR B CA 1
ATOM 3963 C C . THR B 1 179 ? -13.133 21.594 26.906 1 94.31 179 THR B C 1
ATOM 3965 O O . THR B 1 179 ? -13.086 22.344 27.891 1 94.31 179 THR B O 1
ATOM 3968 N N . PHE B 1 180 ? -14.227 21.047 26.484 1 95.44 180 PHE B N 1
ATOM 3969 C CA . PHE B 1 180 ? -15.516 21.516 27 1 95.44 180 PHE B CA 1
ATOM 3970 C C . PHE B 1 180 ? -16.188 20.438 27.828 1 95.44 180 PHE B C 1
ATOM 3972 O O . PHE B 1 180 ? -16.844 19.531 27.297 1 95.44 180 PHE B O 1
ATOM 3979 N N . PRO B 1 181 ? -16.125 20.562 29.078 1 94.25 181 PRO B N 1
ATOM 3980 C CA . PRO B 1 181 ? -16.859 19.594 29.906 1 94.25 181 PRO B CA 1
ATOM 3981 C C . PRO B 1 181 ? -18.375 19.812 29.859 1 94.25 181 PRO B C 1
ATOM 3983 O O . PRO B 1 181 ? -18.828 20.938 29.625 1 94.25 181 PRO B O 1
ATOM 3986 N N . ASP B 1 182 ? -19.094 18.781 29.984 1 91.56 182 ASP B N 1
ATOM 3987 C CA . ASP B 1 182 ? -20.547 18.922 30.094 1 91.56 182 ASP B CA 1
ATOM 3988 C C . ASP B 1 182 ? -20.953 19.359 31.5 1 91.56 182 ASP B C 1
ATOM 3990 O O . ASP B 1 182 ? -20.109 19.75 32.312 1 91.56 182 ASP B O 1
ATOM 3994 N N . SER B 1 183 ? -22.344 19.281 31.672 1 92.06 183 SER B N 1
ATOM 3995 C CA . SER B 1 183 ? -22.875 19.766 32.938 1 92.06 183 SER B CA 1
ATOM 3996 C C . SER B 1 183 ? -22.438 18.891 34.094 1 92.06 183 SER B C 1
ATOM 3998 O O . SER B 1 183 ? -22.406 19.344 35.25 1 92.06 183 SER B O 1
ATOM 4000 N N . GLU B 1 184 ? -22.062 17.672 33.812 1 93.31 184 GLU B N 1
ATOM 4001 C CA . GLU B 1 184 ? -21.609 16.75 34.844 1 93.31 184 GLU B CA 1
ATOM 4002 C C . GLU B 1 184 ? -20.094 16.766 34.969 1 93.31 184 GLU B C 1
ATOM 4004 O O . GLU B 1 184 ? -19.516 16 35.75 1 93.31 184 GLU B O 1
ATOM 4009 N N . GLY B 1 185 ? -19.438 17.594 34.219 1 94 185 GLY B N 1
ATOM 4010 C CA . GLY B 1 185 ? -18 17.766 34.281 1 94 185 GLY B CA 1
ATOM 4011 C C . GLY B 1 185 ? -17.234 16.797 33.406 1 94 185 GLY B C 1
ATOM 4012 O O . GLY B 1 185 ? -16 16.781 33.406 1 94 185 GLY B O 1
ATOM 4013 N N . TYR B 1 186 ? -17.953 16 32.562 1 96.25 186 TYR B N 1
ATOM 4014 C CA . TYR B 1 186 ? -17.281 15.031 31.719 1 96.25 186 TYR B CA 1
ATOM 4015 C C . TYR B 1 186 ? -16.828 15.68 30.422 1 96.25 186 TYR B C 1
ATOM 4017 O O . TYR B 1 186 ? -17.547 16.469 29.812 1 96.25 186 TYR B O 1
ATOM 4025 N N . LEU B 1 187 ? -15.617 15.383 30.109 1 97.56 187 LEU B N 1
ATOM 4026 C CA . LEU B 1 187 ? -15.125 15.633 28.766 1 97.56 187 LEU B CA 1
ATOM 4027 C C . LEU B 1 187 ? -15.406 14.438 27.859 1 97.56 187 LEU B C 1
ATOM 4029 O O . LEU B 1 187 ? -14.75 13.398 27.969 1 97.56 187 LEU B O 1
ATOM 4033 N N . THR B 1 188 ? -16.391 14.648 26.984 1 97.62 188 THR B N 1
ATOM 4034 C CA . THR B 1 188 ? -16.859 13.516 26.188 1 97.62 188 THR B CA 1
ATOM 4035 C C . THR B 1 188 ? -16.281 13.57 24.781 1 97.62 188 THR B C 1
ATOM 4037 O O . THR B 1 188 ? -16.344 14.602 24.109 1 97.62 188 THR B O 1
ATOM 4040 N N . TYR B 1 189 ? -15.594 12.5 24.391 1 97.94 189 TYR B N 1
ATOM 4041 C CA . TYR B 1 189 ? -15.117 12.32 23.031 1 97.94 189 TYR B CA 1
ATOM 4042 C C . TYR B 1 189 ? -16.109 11.492 22.219 1 97.94 189 TYR B C 1
ATOM 4044 O O . TYR B 1 189 ? -16.328 10.32 22.5 1 97.94 189 TYR B O 1
ATOM 4052 N N . LYS B 1 190 ? -16.734 12.102 21.203 1 97.75 190 LYS B N 1
ATOM 4053 C CA . LYS B 1 190 ? -17.719 11.43 20.359 1 97.75 190 LYS B CA 1
ATOM 4054 C C . LYS B 1 190 ? -17.188 11.211 18.953 1 97.75 190 LYS B C 1
ATOM 4056 O O . LYS B 1 190 ? -16.875 12.172 18.25 1 97.75 190 LYS B O 1
ATOM 4061 N N . THR B 1 191 ? -17.031 10.031 18.484 1 97.62 191 THR B N 1
ATOM 4062 C CA . THR B 1 191 ? -16.641 9.719 17.125 1 97.62 191 THR B CA 1
ATOM 4063 C C . THR B 1 191 ? -17.375 8.484 16.609 1 97.62 191 THR B C 1
ATOM 4065 O O . THR B 1 191 ? -17.75 7.609 17.406 1 97.62 191 THR B O 1
ATOM 4068 N N . PRO B 1 192 ? -17.672 8.391 15.305 1 98.25 192 PRO B N 1
ATOM 4069 C CA . PRO B 1 192 ? -18.016 7.082 14.758 1 98.25 192 PRO B CA 1
ATOM 4070 C C . PRO B 1 192 ? -16.906 6.055 14.922 1 98.25 192 PRO B C 1
ATOM 4072 O O . PRO B 1 192 ? -15.766 6.422 15.219 1 98.25 192 PRO B O 1
ATOM 4075 N N . PHE B 1 193 ? -17.297 4.801 14.789 1 97.88 193 PHE B N 1
ATOM 4076 C CA . PHE B 1 193 ? -16.25 3.789 14.703 1 97.88 193 PHE B CA 1
ATOM 4077 C C . PHE B 1 193 ? -15.32 4.066 13.531 1 97.88 193 PHE B C 1
ATOM 4079 O O . PHE B 1 193 ? -15.75 4.598 12.508 1 97.88 193 PHE B O 1
ATOM 4086 N N . TRP B 1 194 ? -14.078 3.762 13.75 1 97.94 194 TRP B N 1
ATOM 4087 C CA . TRP B 1 194 ? -13.094 3.893 12.672 1 97.94 194 TRP B CA 1
ATOM 4088 C C . TRP B 1 194 ? -13.234 2.752 11.672 1 97.94 194 TRP B C 1
ATOM 4090 O O . TRP B 1 194 ? -13.141 2.967 10.461 1 97.94 194 TRP B O 1
ATOM 4100 N N . GLY B 1 195 ? -13.508 1.529 12.133 1 97.19 195 GLY B N 1
ATOM 4101 C CA . GLY B 1 195 ? -13.641 0.329 11.32 1 97.19 195 GLY B CA 1
ATOM 4102 C C . GLY B 1 195 ? -12.617 -0.738 11.656 1 97.19 195 GLY B C 1
ATOM 4103 O O . GLY B 1 195 ? -11.578 -0.443 12.25 1 97.19 195 GLY B O 1
ATOM 4104 N N . GLY B 1 196 ? -13.008 -1.972 11.289 1 96.12 196 GLY B N 1
ATOM 4105 C CA . GLY B 1 196 ? -12.094 -3.084 11.484 1 96.12 196 GLY B CA 1
ATOM 4106 C C . GLY B 1 196 ? -11.633 -3.225 12.922 1 96.12 196 GLY B C 1
ATOM 4107 O O . GLY B 1 196 ? -12.445 -3.291 13.844 1 96.12 196 GLY B O 1
ATOM 4108 N N . LYS B 1 197 ? -10.312 -3.207 13.133 1 96 197 LYS B N 1
ATOM 4109 C CA . LYS B 1 197 ? -9.703 -3.393 14.445 1 96 197 LYS B CA 1
ATOM 4110 C C . LYS B 1 197 ? -9.625 -2.07 15.203 1 96 197 LYS B C 1
ATOM 4112 O O . LYS B 1 197 ? -9.086 -2.02 16.312 1 96 197 LYS B O 1
ATOM 4117 N N . GLU B 1 198 ? -10.102 -1.019 14.648 1 98.19 198 GLU B N 1
ATOM 4118 C CA . GLU B 1 198 ? -10.023 0.321 15.227 1 98.19 198 GLU B CA 1
ATOM 4119 C C . GLU B 1 198 ? -8.578 0.795 15.32 1 98.19 198 GLU B C 1
ATOM 4121 O O . GLU B 1 198 ? -8.18 1.408 16.312 1 98.19 198 GLU B O 1
ATOM 4126 N N . ASP B 1 199 ? -7.797 0.367 14.336 1 98.19 199 ASP B N 1
ATOM 4127 C CA . ASP B 1 199 ? -6.43 0.86 14.211 1 98.19 199 ASP B CA 1
ATOM 4128 C C . ASP B 1 199 ? -6.406 2.293 13.68 1 98.19 199 ASP B C 1
ATOM 4130 O O . ASP B 1 199 ? -6.078 2.523 12.516 1 98.19 199 ASP B O 1
ATOM 4134 N N . PHE B 1 200 ? -6.742 3.215 14.508 1 98.62 200 PHE B N 1
ATOM 4135 C CA . PHE B 1 200 ? -6.84 4.625 14.156 1 98.62 200 PHE B CA 1
ATOM 4136 C C . PHE B 1 200 ? -5.461 5.277 14.156 1 98.62 200 PHE B C 1
ATOM 4138 O O . PHE B 1 200 ? -4.793 5.332 15.195 1 98.62 200 PHE B O 1
ATOM 4145 N N . PRO B 1 201 ? -4.98 5.793 12.961 1 98.81 201 PRO B N 1
ATOM 4146 C CA . PRO B 1 201 ? -3.625 6.34 12.859 1 98.81 201 PRO B CA 1
ATOM 4147 C C . PRO B 1 201 ? -3.547 7.805 13.281 1 98.81 201 PRO B C 1
ATOM 4149 O O . PRO B 1 201 ? -4.426 8.602 12.938 1 98.81 201 PRO B O 1
ATOM 4152 N N . TRP B 1 202 ? -2.477 8.18 14.016 1 98.88 202 TRP B N 1
ATOM 4153 C CA . TRP B 1 202 ? -2.219 9.539 14.5 1 98.88 202 TRP B CA 1
ATOM 4154 C C . TRP B 1 202 ? -0.835 10.016 14.062 1 98.88 202 TRP B C 1
ATOM 4156 O O . TRP B 1 202 ? 0.086 9.211 13.914 1 98.88 202 TRP B O 1
ATOM 4166 N N . ILE B 1 203 ? -0.685 11.312 13.891 1 98.88 203 ILE B N 1
ATOM 4167 C CA . ILE B 1 203 ? 0.609 11.883 13.539 1 98.88 203 ILE B CA 1
ATOM 4168 C C . ILE B 1 203 ? 0.824 13.188 14.305 1 98.88 203 ILE B C 1
ATOM 4170 O O . ILE B 1 203 ? -0.106 13.984 14.469 1 98.88 203 ILE B O 1
ATOM 4174 N N . SER B 1 204 ? 1.976 13.352 14.852 1 98.81 204 SER B N 1
ATOM 4175 C CA . SER B 1 204 ? 2.396 14.656 15.367 1 98.81 204 SER B CA 1
ATOM 4176 C C . SER B 1 204 ? 3.145 15.453 14.305 1 98.81 204 SER B C 1
ATOM 4178 O O . SER B 1 204 ? 4.199 15.023 13.828 1 98.81 204 SER B O 1
ATOM 4180 N N . MET B 1 205 ? 2.607 16.547 13.961 1 98.19 205 MET B N 1
ATOM 4181 C CA . MET B 1 205 ? 3.264 17.406 12.984 1 98.19 205 MET B CA 1
ATOM 4182 C C . MET B 1 205 ? 4.555 18 13.547 1 98.19 205 MET B C 1
ATOM 4184 O O . MET B 1 205 ? 5.598 17.953 12.891 1 98.19 205 MET B O 1
ATOM 4188 N N . LYS B 1 206 ? 4.504 18.375 14.711 1 96.56 206 LYS B N 1
ATOM 4189 C CA . LYS B 1 206 ? 5.633 19.031 15.359 1 96.56 206 LYS B CA 1
ATOM 4190 C C . LYS B 1 206 ? 6.797 18.062 15.547 1 96.56 206 LYS B C 1
ATOM 4192 O O . LYS B 1 206 ? 7.953 18.422 15.328 1 96.56 206 LYS B O 1
ATOM 4197 N N . ASP B 1 207 ? 6.492 16.844 15.867 1 98.12 207 ASP B N 1
ATOM 4198 C CA . ASP B 1 207 ? 7.539 15.953 16.359 1 98.12 207 ASP B CA 1
ATOM 4199 C C . ASP B 1 207 ? 8.008 14.984 15.281 1 98.12 207 ASP B C 1
ATOM 4201 O O . ASP B 1 207 ? 9.125 14.469 15.336 1 98.12 207 ASP B O 1
ATOM 4205 N N . ASP B 1 208 ? 7.078 14.719 14.367 1 98.88 208 ASP B N 1
ATOM 4206 C CA . ASP B 1 208 ? 7.41 13.531 13.586 1 98.88 208 ASP B CA 1
ATOM 4207 C C . ASP B 1 208 ? 7.328 13.812 12.086 1 98.88 208 ASP B C 1
ATOM 4209 O O . ASP B 1 208 ? 8.18 13.359 11.32 1 98.88 208 ASP B O 1
ATOM 4213 N N . PHE B 1 209 ? 6.336 14.555 11.586 1 98.88 209 PHE B N 1
ATOM 4214 C CA . PHE B 1 209 ? 6.016 14.594 10.164 1 98.88 209 PHE B CA 1
ATOM 4215 C C . PHE B 1 209 ? 7.207 15.094 9.359 1 98.88 209 PHE B C 1
ATOM 4217 O O . PHE B 1 209 ? 7.574 14.492 8.344 1 98.88 209 PHE B O 1
ATOM 4224 N N . GLY B 1 210 ? 7.836 16.203 9.789 1 98.88 210 GLY B N 1
ATOM 4225 C CA . GLY B 1 210 ? 8.984 16.75 9.078 1 98.88 210 GLY B CA 1
ATOM 4226 C C . GLY B 1 210 ? 10.125 15.766 8.938 1 98.88 210 GLY B C 1
ATOM 4227 O O . GLY B 1 210 ? 10.789 15.711 7.902 1 98.88 210 GLY B O 1
ATOM 4228 N N . ASP B 1 211 ? 10.312 14.961 9.969 1 98.94 211 ASP B N 1
ATOM 4229 C CA . ASP B 1 211 ? 11.375 13.961 9.953 1 98.94 211 ASP B CA 1
ATOM 4230 C C . ASP B 1 211 ? 11.07 12.859 8.938 1 98.94 211 ASP B C 1
ATOM 4232 O O . ASP B 1 211 ? 11.984 12.297 8.336 1 98.94 211 ASP B O 1
ATOM 4236 N N . LEU B 1 212 ? 9.812 12.531 8.781 1 98.94 212 LEU B N 1
ATOM 4237 C CA . LEU B 1 212 ? 9.469 11.531 7.773 1 98.94 212 LEU B CA 1
ATOM 4238 C C . LEU B 1 212 ? 9.844 12.016 6.375 1 98.94 212 LEU B C 1
ATOM 4240 O O . LEU B 1 212 ? 10.492 11.289 5.617 1 98.94 212 LEU B O 1
ATOM 4244 N N . VAL B 1 213 ? 9.469 13.281 6.059 1 98.94 213 VAL B N 1
ATOM 4245 C CA . VAL B 1 213 ? 9.805 13.867 4.766 1 98.94 213 VAL B CA 1
ATOM 4246 C C . VAL B 1 213 ? 11.32 13.945 4.613 1 98.94 213 VAL B C 1
ATOM 4248 O O . VAL B 1 213 ? 11.859 13.602 3.557 1 98.94 213 VAL B O 1
ATOM 4251 N N . HIS B 1 214 ? 12.016 14.375 5.676 1 98.94 214 HIS B N 1
ATOM 4252 C CA . HIS B 1 214 ? 13.477 14.414 5.715 1 98.94 214 HIS B CA 1
ATOM 4253 C C . HIS B 1 214 ? 14.07 13.047 5.406 1 98.94 214 HIS B C 1
ATOM 4255 O O . HIS B 1 214 ? 14.992 12.938 4.594 1 98.94 214 HIS B O 1
ATOM 4261 N N . GLY B 1 215 ? 13.523 12.016 6.051 1 98.94 215 GLY B N 1
ATOM 4262 C CA . GLY B 1 215 ? 13.992 10.656 5.82 1 98.94 215 GLY B CA 1
ATOM 4263 C C . GLY B 1 215 ? 13.875 10.227 4.375 1 98.94 215 GLY B C 1
ATOM 4264 O O . GLY B 1 215 ? 14.734 9.508 3.861 1 98.94 215 GLY B O 1
ATOM 4265 N N . VAL B 1 216 ? 12.82 10.641 3.701 1 98.94 216 VAL B N 1
ATOM 4266 C CA . VAL B 1 216 ? 12.641 10.328 2.287 1 98.94 216 VAL B CA 1
ATOM 4267 C C . VAL B 1 216 ? 13.766 10.961 1.471 1 98.94 216 VAL B C 1
ATOM 4269 O O . VAL B 1 216 ? 14.352 10.32 0.599 1 98.94 216 VAL B O 1
ATOM 4272 N N . PHE B 1 217 ? 14.148 12.211 1.757 1 98.88 217 PHE B N 1
ATOM 4273 C CA . PHE B 1 217 ? 15.148 12.938 0.986 1 98.88 217 PHE B CA 1
ATOM 4274 C C . PHE B 1 217 ? 16.531 12.352 1.223 1 98.88 217 PHE B C 1
ATOM 4276 O O . PHE B 1 217 ? 17.453 12.594 0.436 1 98.88 217 PHE B O 1
ATOM 4283 N N . VAL B 1 218 ? 16.734 11.594 2.35 1 98.56 218 VAL B N 1
ATOM 4284 C CA . VAL B 1 218 ? 18.016 10.945 2.6 1 98.56 218 VAL B CA 1
ATOM 4285 C C . VAL B 1 218 ? 18.297 9.906 1.51 1 98.56 218 VAL B C 1
ATOM 4287 O O . VAL B 1 218 ? 19.438 9.742 1.074 1 98.56 218 VAL B O 1
ATOM 4290 N N . ASN B 1 219 ? 17.312 9.234 1.035 1 97.94 219 ASN B N 1
ATOM 4291 C CA . ASN B 1 219 ? 17.406 8.234 -0.024 1 97.94 219 ASN B CA 1
ATOM 4292 C C . ASN B 1 219 ? 16.156 8.219 -0.896 1 97.94 219 ASN B C 1
ATOM 4294 O O . ASN B 1 219 ? 15.422 7.23 -0.933 1 97.94 219 ASN B O 1
ATOM 4298 N N . PRO B 1 220 ? 16 9.273 -1.693 1 98.44 220 PRO B N 1
ATOM 4299 C CA . PRO B 1 220 ? 14.711 9.484 -2.359 1 98.44 220 PRO B CA 1
ATOM 4300 C C . PRO B 1 220 ? 14.383 8.375 -3.355 1 98.44 220 PRO B C 1
ATOM 4302 O O . PRO B 1 220 ? 13.211 8 -3.504 1 98.44 220 PRO B O 1
ATOM 4305 N N . LEU B 1 221 ? 15.336 7.758 -4.07 1 97.75 221 LEU B N 1
ATOM 4306 C CA . LEU B 1 221 ? 15.055 6.73 -5.066 1 97.75 221 LEU B CA 1
ATOM 4307 C C . LEU B 1 221 ? 14.469 5.484 -4.414 1 97.75 221 LEU B C 1
ATOM 4309 O O . LEU B 1 221 ? 13.609 4.82 -5 1 97.75 221 LEU B O 1
ATOM 4313 N N . ARG B 1 222 ? 14.828 5.203 -3.174 1 97.38 222 ARG B N 1
ATOM 4314 C CA . ARG B 1 222 ? 14.305 4.055 -2.438 1 97.38 222 ARG B CA 1
ATOM 4315 C C . ARG B 1 222 ? 12.797 4.164 -2.258 1 97.38 222 ARG B C 1
ATOM 4317 O O . ARG B 1 222 ? 12.094 3.152 -2.244 1 97.38 222 ARG B O 1
ATOM 4324 N N . TRP B 1 223 ? 12.367 5.355 -2.207 1 98.31 223 TRP B N 1
ATOM 4325 C CA . TRP B 1 223 ? 10.977 5.574 -1.807 1 98.31 223 TRP B CA 1
ATOM 4326 C C . TRP B 1 223 ? 10.133 6.008 -2.998 1 98.31 223 TRP B C 1
ATOM 4328 O O . TRP B 1 223 ? 8.953 6.34 -2.84 1 98.31 223 TRP B O 1
ATOM 4338 N N . ASN B 1 224 ? 10.734 5.977 -4.199 1 98.31 224 ASN B N 1
ATOM 4339 C CA . ASN B 1 224 ? 10.031 6.395 -5.406 1 98.31 224 ASN B CA 1
ATOM 4340 C C . ASN B 1 224 ? 8.719 5.629 -5.586 1 98.31 224 ASN B C 1
ATOM 4342 O O . ASN B 1 224 ? 8.703 4.402 -5.492 1 98.31 224 ASN B O 1
ATOM 4346 N N . ARG B 1 225 ? 7.598 6.41 -5.723 1 97.44 225 ARG B N 1
ATOM 4347 C CA . ARG B 1 225 ? 6.254 5.934 -6.027 1 97.44 225 ARG B CA 1
ATOM 4348 C C . ARG B 1 225 ? 5.711 5.062 -4.902 1 97.44 225 ARG B C 1
ATOM 4350 O O . ARG B 1 225 ? 4.754 4.309 -5.098 1 97.44 225 ARG B O 1
ATOM 4357 N N . ARG B 1 226 ? 6.328 5.098 -3.76 1 97.62 226 ARG B N 1
ATOM 4358 C CA . ARG B 1 226 ? 5.906 4.375 -2.562 1 97.62 226 ARG B CA 1
ATOM 4359 C C . ARG B 1 226 ? 5.141 5.289 -1.613 1 97.62 226 ARG B C 1
ATOM 4361 O O . ARG B 1 226 ? 5.715 6.207 -1.025 1 97.62 226 ARG B O 1
ATOM 4368 N N . LEU B 1 227 ? 3.822 4.992 -1.468 1 98.06 227 LEU B N 1
ATOM 4369 C CA . LEU B 1 227 ? 3.016 5.805 -0.564 1 98.06 227 LEU B CA 1
ATOM 4370 C C . LEU B 1 227 ? 3.488 5.648 0.877 1 98.06 227 LEU B C 1
ATOM 4372 O O . LEU B 1 227 ? 3.582 4.531 1.387 1 98.06 227 LEU B O 1
ATOM 4376 N N . ILE B 1 228 ? 3.811 6.754 1.498 1 98.81 228 ILE B N 1
ATOM 4377 C CA . ILE B 1 228 ? 4.215 6.781 2.9 1 98.81 228 ILE B CA 1
ATOM 4378 C C . ILE B 1 228 ? 3.002 7.082 3.779 1 98.81 228 ILE B C 1
ATOM 4380 O O . ILE B 1 228 ? 2.326 8.094 3.59 1 98.81 228 ILE B O 1
ATOM 4384 N N . GLN B 1 229 ? 2.637 6.094 4.668 1 98.81 229 GLN B N 1
ATOM 4385 C CA . GLN B 1 229 ? 1.678 6.391 5.727 1 98.81 229 GLN B CA 1
ATOM 4386 C C . GLN B 1 229 ? 2.307 7.254 6.812 1 98.81 229 GLN B C 1
ATOM 4388 O O . GLN B 1 229 ? 3.139 6.781 7.59 1 98.81 229 GLN B O 1
ATOM 4393 N N . GLY B 1 230 ? 2.016 8.555 6.781 1 98.81 230 GLY B N 1
ATOM 4394 C CA . GLY B 1 230 ? 2.559 9.469 7.781 1 98.81 230 GLY B CA 1
ATOM 4395 C C . GLY B 1 230 ? 1.904 9.32 9.141 1 98.81 230 GLY B C 1
ATOM 4396 O O . GLY B 1 230 ? 1.143 10.188 9.562 1 98.81 230 GLY B O 1
ATOM 4397 N N . SER B 1 231 ? 2.219 8.25 9.844 1 98.75 231 SER B N 1
ATOM 4398 C CA . SER B 1 231 ? 1.611 7.898 11.125 1 98.75 231 SER B CA 1
ATOM 4399 C C . SER B 1 231 ? 2.664 7.77 12.219 1 98.75 231 SER B C 1
ATOM 4401 O O . SER B 1 231 ? 3.688 7.109 12.031 1 98.75 231 SER B O 1
ATOM 4403 N N . SER B 1 232 ? 2.41 8.406 13.391 1 98.75 232 SER B N 1
ATOM 4404 C CA . SER B 1 232 ? 3.312 8.336 14.531 1 98.75 232 SER B CA 1
ATOM 4405 C C . SER B 1 232 ? 2.896 7.223 15.492 1 98.75 232 SER B C 1
ATOM 4407 O O . SER B 1 232 ? 3.736 6.656 16.203 1 98.75 232 SER B O 1
ATOM 4409 N N . ASP B 1 233 ? 1.625 7.008 15.578 1 98.81 233 ASP B N 1
ATOM 4410 C CA . ASP B 1 233 ? 1.057 6.043 16.516 1 98.81 233 ASP B CA 1
ATOM 4411 C C . ASP B 1 233 ? -0.281 5.508 16 1 98.81 233 ASP B C 1
ATOM 4413 O O . ASP B 1 233 ? -0.904 6.109 15.125 1 98.81 233 ASP B O 1
ATOM 4417 N N . ILE B 1 234 ? -0.651 4.34 16.391 1 98.88 234 ILE B N 1
ATOM 4418 C CA . ILE B 1 234 ? -1.936 3.715 16.094 1 98.88 234 ILE B CA 1
ATOM 4419 C C . ILE B 1 234 ? -2.676 3.41 17.391 1 98.88 234 ILE B C 1
ATOM 4421 O O . ILE B 1 234 ? -2.273 2.525 18.141 1 98.88 234 ILE B O 1
ATOM 4425 N N . VAL B 1 235 ? -3.697 4.176 17.656 1 98.69 235 VAL B N 1
ATOM 4426 C CA . VAL B 1 235 ? -4.438 4.098 18.906 1 98.69 235 VAL B CA 1
ATOM 4427 C C . VAL B 1 235 ? -5.922 4.348 18.656 1 98.69 235 VAL B C 1
ATOM 4429 O O . VAL B 1 235 ? -6.289 5.328 18 1 98.69 235 VAL B O 1
ATOM 4432 N N . SER B 1 236 ? -6.781 3.533 19.172 1 98.62 236 SER B N 1
ATOM 4433 C CA . SER B 1 236 ? -8.219 3.709 18.984 1 98.62 236 SER B CA 1
ATOM 4434 C C . SER B 1 236 ? -8.727 4.938 19.719 1 98.62 236 SER B C 1
ATOM 4436 O O . SER B 1 236 ? -8.07 5.434 20.641 1 98.62 236 SER B O 1
ATOM 4438 N N . SER B 1 237 ? -9.914 5.363 19.359 1 98.25 237 SER B N 1
ATOM 4439 C CA . SER B 1 237 ? -10.547 6.484 20.047 1 98.25 237 SER B CA 1
ATOM 4440 C C . SER B 1 237 ? -10.766 6.176 21.516 1 98.25 237 SER B C 1
ATOM 4442 O O . SER B 1 237 ? -10.547 7.035 22.375 1 98.25 237 SER B O 1
ATOM 4444 N N . ALA B 1 238 ? -11.164 4.984 21.812 1 98.38 238 ALA B N 1
ATOM 4445 C CA . ALA B 1 238 ? -11.359 4.57 23.203 1 98.38 238 ALA B CA 1
ATOM 4446 C C . ALA B 1 238 ? -10.055 4.652 24 1 98.38 238 ALA B C 1
ATOM 4448 O O . ALA B 1 238 ? -10.031 5.156 25.125 1 98.38 238 ALA B O 1
ATOM 4449 N N . GLU B 1 239 ? -9.016 4.129 23.422 1 98.56 239 GLU B N 1
ATOM 4450 C CA . GLU B 1 239 ? -7.719 4.145 24.094 1 98.56 239 GLU B CA 1
ATOM 4451 C C . GLU B 1 239 ? -7.195 5.57 24.25 1 98.56 239 GLU B C 1
ATOM 4453 O O . GLU B 1 239 ? -6.527 5.887 25.234 1 98.56 239 GLU B O 1
ATOM 4458 N N . VAL B 1 240 ? -7.492 6.461 23.281 1 98.5 240 VAL B N 1
ATOM 4459 C CA . VAL B 1 240 ? -7.125 7.871 23.375 1 98.5 240 VAL B CA 1
ATOM 4460 C C . VAL B 1 240 ? -7.742 8.484 24.625 1 98.5 240 VAL B C 1
ATOM 4462 O O . VAL B 1 240 ? -7.055 9.156 25.406 1 98.5 240 VAL B O 1
ATOM 4465 N N . VAL B 1 241 ? -9 8.242 24.844 1 98.38 241 VAL B N 1
ATOM 4466 C CA . VAL B 1 241 ? -9.695 8.789 26 1 98.38 241 VAL B CA 1
ATOM 4467 C C . VAL B 1 241 ? -9.133 8.172 27.281 1 98.38 241 VAL B C 1
ATOM 4469 O O . VAL B 1 241 ? -8.898 8.883 28.266 1 98.38 241 VAL B O 1
ATOM 4472 N N . ASN B 1 242 ? -8.922 6.859 27.234 1 98.5 242 ASN B N 1
ATOM 4473 C CA . ASN B 1 242 ? -8.328 6.195 28.391 1 98.5 242 ASN B CA 1
ATOM 4474 C C . ASN B 1 242 ? -6.965 6.785 28.734 1 98.5 242 ASN B C 1
ATOM 4476 O O . ASN B 1 242 ? -6.652 6.988 29.906 1 98.5 242 ASN B O 1
ATOM 4480 N N . THR B 1 243 ? -6.184 7.016 27.734 1 98.5 243 THR B N 1
ATOM 4481 C CA . THR B 1 243 ? -4.875 7.629 27.938 1 98.5 243 THR B CA 1
ATOM 4482 C C . THR B 1 243 ? -5.016 9.031 28.531 1 98.5 243 THR B C 1
ATOM 4484 O O . THR B 1 243 ? -4.289 9.391 29.453 1 98.5 243 THR B O 1
ATOM 4487 N N . PHE B 1 244 ? -5.922 9.789 28.047 1 98.25 244 PHE B N 1
ATOM 4488 C CA . PHE B 1 244 ? -6.164 11.141 28.531 1 98.25 244 PHE B CA 1
ATOM 4489 C C . PHE B 1 244 ? -6.52 11.125 30.016 1 98.25 244 PHE B C 1
ATOM 4491 O O . PHE B 1 244 ? -5.977 11.914 30.797 1 98.25 244 PHE B O 1
ATOM 4498 N N . VAL B 1 245 ? -7.398 10.211 30.359 1 97.88 245 VAL B N 1
ATOM 4499 C CA . VAL B 1 245 ? -7.812 10.086 31.766 1 97.88 245 VAL B CA 1
ATOM 4500 C C . VAL B 1 245 ? -6.613 9.711 32.625 1 97.88 245 VAL B C 1
ATOM 4502 O O . VAL B 1 245 ? -6.391 10.305 33.688 1 97.88 245 VAL B O 1
ATOM 4505 N N . SER B 1 246 ? -5.906 8.797 32.156 1 97.94 246 SER B N 1
ATOM 4506 C CA . SER B 1 246 ? -4.75 8.312 32.875 1 97.94 246 SER B CA 1
ATOM 4507 C C . SER B 1 246 ? -3.717 9.414 33.094 1 97.94 246 SER B C 1
ATOM 4509 O O . SER B 1 246 ? -3.102 9.516 34.156 1 97.94 246 SER B O 1
ATOM 4511 N N . VAL B 1 247 ? -3.539 10.281 32.125 1 98 247 VAL B N 1
ATOM 4512 C CA . VAL B 1 247 ? -2.498 11.305 32.094 1 98 247 VAL B CA 1
ATOM 4513 C C . VAL B 1 247 ? -2.959 12.523 32.906 1 98 247 VAL B C 1
ATOM 4515 O O . VAL B 1 247 ? -2.158 13.156 33.594 1 98 247 VAL B O 1
ATOM 4518 N N . THR B 1 248 ? -4.242 12.836 32.938 1 97.31 248 THR B N 1
ATOM 4519 C CA . THR B 1 248 ? -4.695 14.125 33.469 1 97.31 248 THR B CA 1
ATOM 4520 C C . THR B 1 248 ? -5.461 13.938 34.781 1 97.31 248 THR B C 1
ATOM 4522 O O . THR B 1 248 ? -5.598 14.883 35.562 1 97.31 248 THR B O 1
ATOM 4525 N N . GLY B 1 249 ? -6.086 12.797 34.906 1 96 249 GLY B N 1
ATOM 4526 C CA . GLY B 1 249 ? -6.984 12.57 36.031 1 96 249 GLY B CA 1
ATOM 4527 C C . GLY B 1 249 ? -8.344 13.203 35.844 1 96 249 GLY B C 1
ATOM 4528 O O . GLY B 1 249 ? -9.203 13.109 36.719 1 96 249 GLY B O 1
ATOM 4529 N N . LYS B 1 250 ? -8.57 13.805 34.75 1 96.38 250 LYS B N 1
ATOM 4530 C CA . LYS B 1 250 ? -9.844 14.461 34.5 1 96.38 250 LYS B CA 1
ATOM 4531 C C . LYS B 1 250 ? -10.922 13.445 34.125 1 96.38 250 LYS B C 1
ATOM 4533 O O . LYS B 1 250 ? -10.617 12.367 33.625 1 96.38 250 LYS B O 1
ATOM 4538 N N . LYS B 1 251 ? -12.117 13.867 34.375 1 96.5 251 LYS B N 1
ATOM 4539 C CA . LYS B 1 251 ? -13.242 13.023 34 1 96.5 251 LYS B CA 1
ATOM 4540 C C . LYS B 1 251 ? -13.516 13.086 32.5 1 96.5 251 LYS B C 1
ATOM 4542 O O . LYS B 1 251 ? -13.914 14.125 31.984 1 96.5 251 LYS B O 1
ATOM 4547 N N . ALA B 1 252 ? -13.266 12 31.828 1 98 252 ALA B N 1
ATOM 4548 C CA . ALA B 1 252 ? -13.531 11.93 30.391 1 98 252 ALA B CA 1
ATOM 4549 C C . ALA B 1 252 ? -14.164 10.594 30.016 1 98 252 ALA B C 1
ATOM 4551 O O . ALA B 1 252 ? -14.023 9.609 30.734 1 98 252 ALA B O 1
ATOM 4552 N N . ARG B 1 253 ? -14.914 10.586 28.969 1 97.81 253 ARG B N 1
ATOM 4553 C CA . ARG B 1 253 ? -15.531 9.352 28.484 1 97.81 253 ARG B CA 1
ATOM 4554 C C . ARG B 1 253 ? -15.594 9.336 26.953 1 97.81 253 ARG B C 1
ATOM 4556 O O . ARG B 1 253 ? -15.523 10.383 26.312 1 97.81 253 ARG B O 1
ATOM 4563 N N . TYR B 1 254 ? -15.609 8.164 26.453 1 98 254 TYR B N 1
ATOM 4564 C CA . TYR B 1 254 ? -15.75 7.93 25.016 1 98 254 TYR B CA 1
ATOM 4565 C C . TYR B 1 254 ? -17.172 7.492 24.672 1 98 254 TYR B C 1
ATOM 4567 O O . TYR B 1 254 ? -17.719 6.586 25.312 1 98 254 TYR B O 1
ATOM 4575 N N . GLU B 1 255 ? -17.797 8.156 23.766 1 97.44 255 GLU B N 1
ATOM 4576 C CA . GLU B 1 255 ? -19.109 7.789 23.234 1 97.44 255 GLU B CA 1
ATOM 4577 C C . GLU B 1 255 ? -19.031 7.512 21.734 1 97.44 255 GLU B C 1
ATOM 4579 O O . GLU B 1 255 ? -18.703 8.398 20.953 1 97.44 255 GLU B O 1
ATOM 4584 N N . VAL B 1 256 ? -19.391 6.344 21.375 1 97.44 256 VAL B N 1
ATOM 4585 C CA . VAL B 1 256 ? -19.359 5.973 19.969 1 97.44 256 VAL B CA 1
ATOM 4586 C C . VAL B 1 256 ? -20.656 6.414 19.281 1 97.44 256 VAL B C 1
ATOM 4588 O O . VAL B 1 256 ? -21.75 6.262 19.844 1 97.44 256 VAL B O 1
ATOM 4591 N N . LEU B 1 257 ? -20.5 7.012 18.188 1 97.75 257 LEU B N 1
ATOM 4592 C CA . LEU B 1 257 ? -21.625 7.312 17.328 1 97.75 257 LEU B CA 1
ATOM 4593 C C . LEU B 1 257 ? -21.906 6.16 16.359 1 97.75 257 LEU B C 1
ATOM 4595 O O . LEU B 1 257 ? -21.125 5.91 15.445 1 97.75 257 LEU B O 1
ATOM 4599 N N . ALA B 1 258 ? -23 5.512 16.531 1 95.94 258 ALA B N 1
ATOM 4600 C CA . ALA B 1 258 ? -23.328 4.371 15.688 1 95.94 258 ALA B CA 1
ATOM 4601 C C . ALA B 1 258 ? -23.484 4.793 14.234 1 95.94 258 ALA B C 1
ATOM 4603 O O . ALA B 1 258 ? -23.109 4.055 13.32 1 95.94 258 ALA B O 1
ATOM 4604 N N . ASP B 1 259 ? -24 5.953 14.047 1 96.69 259 ASP B N 1
ATOM 4605 C CA . ASP B 1 259 ? -24.172 6.543 12.719 1 96.69 259 ASP B CA 1
ATOM 4606 C C . ASP B 1 259 ? -23.266 7.754 12.531 1 96.69 259 ASP B C 1
ATOM 4608 O O . ASP B 1 259 ? -23.406 8.758 13.227 1 96.69 259 ASP B O 1
ATOM 4612 N N . PRO B 1 260 ? -22.375 7.621 11.547 1 97 260 PRO B N 1
ATOM 4613 C CA . PRO B 1 260 ? -21.5 8.773 11.312 1 97 260 PRO B CA 1
ATOM 4614 C C . PRO B 1 260 ? -22.281 10.062 11.062 1 97 260 PRO B C 1
ATOM 4616 O O . PRO B 1 260 ? -21.781 11.156 11.344 1 97 260 PRO B O 1
ATOM 4619 N N . ASN B 1 261 ? -23.5 9.984 10.625 1 95.69 261 ASN B N 1
ATOM 4620 C CA . ASN B 1 261 ? -24.297 11.164 10.32 1 95.69 261 ASN B CA 1
ATOM 4621 C C . ASN B 1 261 ? -24.75 11.875 11.594 1 95.69 261 ASN B C 1
ATOM 4623 O O . ASN B 1 261 ? -25.266 13 11.539 1 95.69 261 ASN B O 1
ATOM 4627 N N . ASP B 1 262 ? -24.469 11.305 12.742 1 97.06 262 ASP B N 1
ATOM 4628 C CA . ASP B 1 262 ? -24.781 11.93 14.023 1 97.06 262 ASP B CA 1
ATOM 4629 C C . ASP B 1 262 ? -23.688 12.906 14.445 1 97.06 262 ASP B C 1
ATOM 4631 O O . ASP B 1 262 ? -23.828 13.617 15.438 1 97.06 262 ASP B O 1
ATOM 4635 N N . MET B 1 263 ? -22.594 12.969 13.727 1 96.94 263 MET B N 1
ATOM 4636 C CA . MET B 1 263 ? -21.562 13.969 14.016 1 96.94 263 MET B CA 1
ATOM 4637 C C . MET B 1 263 ? -22.109 15.383 13.859 1 96.94 263 MET B C 1
ATOM 4639 O O . MET B 1 263 ? -22.906 15.641 12.953 1 96.94 263 MET B O 1
ATOM 4643 N N . ASN B 1 264 ? -21.625 16.25 14.688 1 95.25 264 ASN B N 1
ATOM 4644 C CA . ASN B 1 264 ? -22.094 17.641 14.672 1 95.25 264 ASN B CA 1
ATOM 4645 C C . ASN B 1 264 ? -21.375 18.453 13.602 1 95.25 264 ASN B C 1
ATOM 4647 O O . ASN B 1 264 ? -20.547 19.312 13.922 1 95.25 264 ASN B O 1
ATOM 4651 N N . THR B 1 265 ? -21.75 18.359 12.352 1 96.62 265 THR B N 1
ATOM 4652 C CA . THR B 1 265 ? -21.031 19 11.258 1 96.62 265 THR B CA 1
ATOM 4653 C C . THR B 1 265 ? -21.453 20.453 11.102 1 96.62 265 THR B C 1
ATOM 4655 O O . THR B 1 265 ? -20.766 21.25 10.477 1 96.62 265 THR B O 1
ATOM 4658 N N . LYS B 1 266 ? -22.641 20.859 11.656 1 96.12 266 LYS B N 1
ATOM 4659 C CA . LYS B 1 266 ? -23.188 22.203 11.555 1 96.12 266 LYS B CA 1
ATOM 4660 C C . LYS B 1 266 ? -23.281 22.656 10.094 1 96.12 266 LYS B C 1
ATOM 4662 O O . LYS B 1 266 ? -23.219 23.844 9.805 1 96.12 266 LYS B O 1
ATOM 4667 N N . GLY B 1 267 ? -23.219 21.688 9.18 1 94.31 267 GLY B N 1
ATOM 4668 C CA . GLY B 1 267 ? -23.297 22 7.762 1 94.31 267 GLY B CA 1
ATOM 4669 C C . GLY B 1 267 ? -22.031 22.625 7.211 1 94.31 267 GLY B C 1
ATOM 4670 O O . GLY B 1 267 ? -22.016 23.125 6.082 1 94.31 267 GLY B O 1
ATOM 4671 N N . GLU B 1 268 ? -21.016 22.625 8.016 1 94.19 268 GLU B N 1
ATOM 4672 C CA . GLU B 1 268 ? -19.75 23.188 7.562 1 94.19 268 GLU B CA 1
ATOM 4673 C C . GLU B 1 268 ? -18.969 22.172 6.727 1 94.19 268 GLU B C 1
ATOM 4675 O O . GLU B 1 268 ? -18.859 21 7.102 1 94.19 268 GLU B O 1
ATOM 4680 N N . TYR B 1 269 ? -18.359 22.688 5.719 1 90.25 269 TYR B N 1
ATOM 4681 C CA . TYR B 1 269 ? -17.734 21.859 4.699 1 90.25 269 TYR B CA 1
ATOM 4682 C C . TYR B 1 269 ? -16.625 21.016 5.293 1 90.25 269 TYR B C 1
ATOM 4684 O O . TYR B 1 269 ? -16.578 19.797 5.078 1 90.25 269 TYR B O 1
ATOM 4692 N N . TRP B 1 270 ? -15.727 21.641 6.008 1 91.38 270 TRP B N 1
ATOM 4693 C CA . TRP B 1 270 ? -14.586 20.906 6.543 1 91.38 270 TRP B CA 1
ATOM 4694 C C . TRP B 1 270 ? -15.047 19.844 7.531 1 91.38 270 TRP B C 1
ATOM 4696 O O . TRP B 1 270 ? -14.477 18.75 7.59 1 91.38 270 TRP B O 1
ATOM 4706 N N . ARG B 1 271 ? -16.094 20.031 8.32 1 95.56 271 ARG B N 1
ATOM 4707 C CA . ARG B 1 271 ? -16.641 19.078 9.266 1 95.56 271 ARG B CA 1
ATOM 4708 C C . ARG B 1 271 ? -17.266 17.891 8.539 1 95.56 271 ARG B C 1
ATOM 4710 O O . ARG B 1 271 ? -17.125 16.734 8.969 1 95.56 271 ARG B O 1
ATOM 4717 N N . GLU B 1 272 ? -17.953 18.234 7.461 1 95.38 272 GLU B N 1
ATOM 4718 C CA . GLU B 1 272 ? -18.547 17.188 6.652 1 95.38 272 GLU B CA 1
ATOM 4719 C C . GLU B 1 272 ? -17.484 16.266 6.062 1 95.38 272 GLU B C 1
ATOM 4721 O O . GLU B 1 272 ? -17.672 15.055 5.98 1 95.38 272 GLU B O 1
ATOM 4726 N N . GLN B 1 273 ? -16.391 16.844 5.688 1 94 273 GLN B N 1
ATOM 4727 C CA . GLN B 1 273 ? -15.289 16.031 5.172 1 94 273 GLN B CA 1
ATOM 4728 C C . GLN B 1 273 ? -14.727 15.117 6.258 1 94 273 GLN B C 1
ATOM 4730 O O . GLN B 1 273 ? -14.367 13.961 5.988 1 94 273 GLN B O 1
ATOM 4735 N N . GLU B 1 274 ? -14.648 15.617 7.469 1 96.06 274 GLU B N 1
ATOM 4736 C CA . GLU B 1 274 ? -14.203 14.773 8.57 1 96.06 274 GLU B CA 1
ATOM 4737 C C . GLU B 1 274 ? -15.141 13.578 8.766 1 96.06 274 GLU B C 1
ATOM 4739 O O . GLU B 1 274 ? -14.68 12.453 8.969 1 96.06 274 GLU B O 1
ATOM 4744 N N . ARG B 1 275 ? -16.453 13.859 8.711 1 97.44 275 ARG B N 1
ATOM 4745 C CA . ARG B 1 275 ? -17.438 12.797 8.773 1 97.44 275 ARG B CA 1
ATOM 4746 C C . ARG B 1 275 ? -17.219 11.773 7.664 1 97.44 275 ARG B C 1
ATOM 4748 O O . ARG B 1 275 ? -17.219 10.562 7.914 1 97.44 275 ARG B O 1
ATOM 4755 N N . ASP B 1 276 ? -16.984 12.234 6.469 1 97.19 276 ASP B N 1
ATOM 4756 C CA . ASP B 1 276 ? -16.875 11.375 5.297 1 97.19 276 ASP B CA 1
ATOM 4757 C C . ASP B 1 276 ? -15.633 10.492 5.375 1 97.19 276 ASP B C 1
ATOM 4759 O O . ASP B 1 276 ? -15.633 9.367 4.875 1 97.19 276 ASP B O 1
ATOM 4763 N N . VAL B 1 277 ? -14.602 10.992 6.031 1 97.31 277 VAL B N 1
ATOM 4764 C CA . VAL B 1 277 ? -13.406 10.188 6.246 1 97.31 277 VAL B CA 1
ATOM 4765 C C . VAL B 1 277 ? -13.742 8.984 7.133 1 97.31 277 VAL B C 1
ATOM 4767 O O . VAL B 1 277 ? -13.234 7.883 6.91 1 97.31 277 VAL B O 1
ATOM 4770 N N . PHE B 1 278 ? -14.594 9.133 8.141 1 97.94 278 PHE B N 1
ATOM 4771 C CA . PHE B 1 278 ? -15.008 8.016 8.977 1 97.94 278 PHE B CA 1
ATOM 4772 C C . PHE B 1 278 ? -15.812 7.008 8.156 1 97.94 278 PHE B C 1
ATOM 4774 O O . PHE B 1 278 ? -15.633 5.797 8.305 1 97.94 278 PHE B O 1
ATOM 4781 N N . VAL B 1 279 ? -16.703 7.512 7.289 1 98.19 279 VAL B N 1
ATOM 4782 C CA . VAL B 1 279 ? -17.5 6.633 6.441 1 98.19 279 VAL B CA 1
ATOM 4783 C C . VAL B 1 279 ? -16.578 5.832 5.52 1 98.19 279 VAL B C 1
ATOM 4785 O O . VAL B 1 279 ? -16.719 4.613 5.395 1 98.19 279 VAL B O 1
ATOM 4788 N N . TYR B 1 280 ? -15.648 6.52 4.93 1 98.31 280 TYR B N 1
ATOM 4789 C CA . TYR B 1 280 ? -14.664 5.883 4.066 1 98.31 280 TYR B CA 1
ATOM 4790 C C . TYR B 1 280 ? -13.883 4.812 4.824 1 98.31 280 TYR B C 1
ATOM 4792 O O . TYR B 1 280 ? -13.695 3.699 4.328 1 98.31 280 TYR B O 1
ATOM 4800 N N . SER B 1 281 ? -13.391 5.191 5.98 1 97.69 281 SER B N 1
ATOM 4801 C CA . SER B 1 281 ? -12.602 4.25 6.77 1 97.69 281 SER B CA 1
ATOM 4802 C C . SER B 1 281 ? -13.406 2.986 7.078 1 97.69 281 SER B C 1
ATOM 4804 O O . SER B 1 281 ? -12.867 1.879 7.043 1 97.69 281 SER B O 1
ATOM 4806 N N . GLN B 1 282 ? -14.703 3.102 7.418 1 97.5 282 GLN B N 1
ATOM 4807 C CA . GLN B 1 282 ? -15.555 1.947 7.672 1 97.5 282 GLN B CA 1
ATOM 4808 C C . GLN B 1 282 ? -15.727 1.104 6.41 1 97.5 282 GLN B C 1
ATOM 4810 O O . GLN B 1 282 ? -15.695 -0.126 6.473 1 97.5 282 GLN B O 1
ATOM 4815 N N . PHE B 1 283 ? -15.859 1.836 5.305 1 96.94 283 PHE B N 1
ATOM 4816 C CA . PHE B 1 283 ? -15.984 1.163 4.02 1 96.94 283 PHE B CA 1
ATOM 4817 C C . PHE B 1 283 ? -14.766 0.279 3.752 1 96.94 283 PHE B C 1
ATOM 4819 O O . PHE B 1 283 ? -14.891 -0.792 3.154 1 96.94 283 PHE B O 1
ATOM 4826 N N . ARG B 1 284 ? -13.656 0.671 4.258 1 97.31 284 ARG B N 1
ATOM 4827 C CA . ARG B 1 284 ? -12.391 -0.012 4.004 1 97.31 284 ARG B CA 1
ATOM 4828 C C . ARG B 1 284 ? -11.992 -0.871 5.199 1 97.31 284 ARG B C 1
ATOM 4830 O O . ARG B 1 284 ? -10.836 -1.301 5.297 1 97.31 284 ARG B O 1
ATOM 4837 N N . ASP B 1 285 ? -12.852 -1.075 6.188 1 96.88 285 ASP B N 1
ATOM 4838 C CA . ASP B 1 285 ? -12.602 -1.855 7.395 1 96.88 285 ASP B CA 1
ATOM 4839 C C . ASP B 1 285 ? -11.414 -1.296 8.18 1 96.88 285 ASP B C 1
ATOM 4841 O O . ASP B 1 285 ? -10.562 -2.051 8.648 1 96.88 285 ASP B O 1
ATOM 4845 N N . GLY B 1 286 ? -11.273 -0.008 8.141 1 97.62 286 GLY B N 1
ATOM 4846 C CA . GLY B 1 286 ? -10.297 0.673 8.977 1 97.62 286 GLY B CA 1
ATOM 4847 C C . GLY B 1 286 ? -8.977 0.927 8.266 1 97.62 286 GLY B C 1
ATOM 4848 O O . GLY B 1 286 ? -8.094 1.591 8.805 1 97.62 286 GLY B O 1
ATOM 4849 N N . GLU B 1 287 ? -8.758 0.409 7.07 1 97.44 287 GLU B N 1
ATOM 4850 C CA . GLU B 1 287 ? -7.555 0.677 6.293 1 97.44 287 GLU B CA 1
ATOM 4851 C C . GLU B 1 287 ? -7.637 2.037 5.602 1 97.44 287 GLU B C 1
ATOM 4853 O O . GLU B 1 287 ? -8.016 2.123 4.434 1 97.44 287 GLU B O 1
ATOM 4858 N N . TYR B 1 288 ? -7.211 2.986 6.254 1 97.25 288 TYR B N 1
ATOM 4859 C CA . TYR B 1 288 ? -7.391 4.379 5.859 1 97.25 288 TYR B CA 1
ATOM 4860 C C . TYR B 1 288 ? -6.566 4.703 4.617 1 97.25 288 TYR B C 1
ATOM 4862 O O . TYR B 1 288 ? -7.07 5.312 3.672 1 97.25 288 TYR B O 1
ATOM 4870 N N . PHE B 1 289 ? -5.363 4.281 4.445 1 98 289 PHE B N 1
ATOM 4871 C CA . PHE B 1 289 ? -4.418 4.773 3.449 1 98 289 PHE B CA 1
ATOM 4872 C C . PHE B 1 289 ? -4.609 4.059 2.117 1 98 289 PHE B C 1
ATOM 4874 O O . PHE B 1 289 ? -4.102 4.504 1.087 1 98 289 PHE B O 1
ATOM 4881 N N . GLY B 1 290 ? -5.273 2.895 2.186 1 94.88 290 GLY B N 1
ATOM 4882 C CA . GLY B 1 290 ? -5.668 2.229 0.956 1 94.88 290 GLY B CA 1
ATOM 4883 C C . GLY B 1 290 ? -4.57 1.366 0.362 1 94.88 290 GLY B C 1
ATOM 4884 O O . GLY B 1 290 ? -4.758 0.752 -0.691 1 94.88 290 GLY B O 1
ATOM 4885 N N . ASN B 1 291 ? -3.416 1.216 0.971 1 96.25 291 ASN B N 1
ATOM 4886 C CA . ASN B 1 291 ? -2.324 0.438 0.396 1 96.25 291 ASN B CA 1
ATOM 4887 C C . ASN B 1 291 ? -1.939 -0.736 1.293 1 96.25 291 ASN B C 1
ATOM 4889 O O . ASN B 1 291 ? -0.885 -1.346 1.105 1 96.25 291 ASN B O 1
ATOM 4893 N N . GLY B 1 292 ? -2.766 -1.024 2.25 1 96.94 292 GLY B N 1
ATOM 4894 C CA . GLY B 1 292 ? -2.523 -2.119 3.178 1 96.94 292 GLY B CA 1
ATOM 4895 C C . GLY B 1 292 ? -2.932 -1.795 4.602 1 96.94 292 GLY B C 1
ATOM 4896 O O . GLY B 1 292 ? -3.539 -0.753 4.855 1 96.94 292 GLY B O 1
ATOM 4897 N N . PRO B 1 293 ? -2.609 -2.693 5.508 1 97.75 293 PRO B N 1
ATOM 4898 C CA . PRO B 1 293 ? -2.891 -2.404 6.918 1 97.75 293 PRO B CA 1
ATOM 4899 C C . PRO B 1 293 ? -2.203 -1.132 7.406 1 97.75 293 PRO B C 1
ATOM 4901 O O . PRO B 1 293 ? -1.138 -0.769 6.902 1 97.75 293 PRO B O 1
ATOM 4904 N N . THR B 1 294 ? -2.883 -0.437 8.305 1 98.44 294 THR B N 1
ATOM 4905 C CA . THR B 1 294 ? -2.244 0.71 8.945 1 98.44 294 THR B CA 1
ATOM 4906 C C . THR B 1 294 ? -0.969 0.285 9.664 1 98.44 294 THR B C 1
ATOM 4908 O O . THR B 1 294 ? -0.955 -0.73 10.367 1 98.44 294 THR B O 1
ATOM 4911 N N . GLU B 1 295 ? 0.119 1.03 9.414 1 98.31 295 GLU B N 1
ATOM 4912 C CA . GLU B 1 295 ? 1.399 0.651 10.008 1 98.31 295 GLU B CA 1
ATOM 4913 C C . GLU B 1 295 ? 2.242 1.881 10.336 1 98.31 295 GLU B C 1
ATOM 4915 O O . GLU B 1 295 ? 2.023 2.957 9.773 1 98.31 295 GLU B O 1
ATOM 4920 N N . ILE B 1 296 ? 3.184 1.732 11.273 1 98.56 296 ILE B N 1
ATOM 4921 C CA . ILE B 1 296 ? 4.066 2.844 11.609 1 98.56 296 ILE B CA 1
ATOM 4922 C C . ILE B 1 296 ? 5.52 2.438 11.375 1 98.56 296 ILE B C 1
ATOM 4924 O O . ILE B 1 296 ? 6.438 3.221 11.633 1 98.56 296 ILE B O 1
ATOM 4928 N N . GLN B 1 297 ? 5.77 1.231 10.898 1 97.81 297 GLN B N 1
ATOM 4929 C CA . GLN B 1 297 ? 7.129 0.754 10.672 1 97.81 297 GLN B CA 1
ATOM 4930 C C . GLN B 1 297 ? 7.871 1.656 9.688 1 97.81 297 GLN B C 1
ATOM 4932 O O . GLN B 1 297 ? 9.047 1.97 9.891 1 97.81 297 GLN B O 1
ATOM 4937 N N . THR B 1 298 ? 7.195 2.039 8.625 1 98.56 298 THR B N 1
ATOM 4938 C CA . THR B 1 298 ? 7.797 2.904 7.613 1 98.56 298 THR B CA 1
ATOM 4939 C C . THR B 1 298 ? 8.164 4.258 8.211 1 98.56 298 THR B C 1
ATOM 4941 O O . THR B 1 298 ? 9.289 4.73 8.055 1 98.56 298 THR B O 1
ATOM 4944 N N . ALA B 1 299 ? 7.215 4.812 8.914 1 98.88 299 ALA B N 1
ATOM 4945 C CA . ALA B 1 299 ? 7.457 6.102 9.562 1 98.88 299 ALA B CA 1
ATOM 4946 C C . ALA B 1 299 ? 8.617 6.012 10.547 1 98.88 299 ALA B C 1
ATOM 4948 O O . ALA B 1 299 ? 9.453 6.91 10.617 1 98.88 299 ALA B O 1
ATOM 4949 N N . ALA B 1 300 ? 8.664 4.961 11.281 1 98.81 300 ALA B N 1
ATOM 4950 C CA . ALA B 1 300 ? 9.734 4.762 12.25 1 98.81 300 ALA B CA 1
ATOM 4951 C C . ALA B 1 300 ? 11.094 4.715 11.555 1 98.81 300 ALA B C 1
ATOM 4953 O O . ALA B 1 300 ? 12.062 5.312 12.031 1 98.81 300 ALA B O 1
ATOM 4954 N N . ALA B 1 301 ? 11.18 4.012 10.453 1 98.38 301 ALA B N 1
ATOM 4955 C CA . ALA B 1 301 ? 12.43 3.912 9.703 1 98.38 301 ALA B CA 1
ATOM 4956 C C . ALA B 1 301 ? 12.852 5.273 9.156 1 98.38 301 ALA B C 1
ATOM 4958 O O . ALA B 1 301 ? 14.031 5.629 9.203 1 98.38 301 ALA B O 1
ATOM 4959 N N . LEU B 1 302 ? 11.922 6 8.641 1 98.88 302 LEU B N 1
ATOM 4960 C CA . LEU B 1 302 ? 12.211 7.316 8.086 1 98.88 302 LEU B CA 1
ATOM 4961 C C . LEU B 1 302 ? 12.664 8.281 9.18 1 98.88 302 LEU B C 1
ATOM 4963 O O . LEU B 1 302 ? 13.586 9.078 8.969 1 98.88 302 LEU B O 1
ATOM 4967 N N . LYS B 1 303 ? 11.977 8.219 10.32 1 98.88 303 LYS B N 1
ATOM 4968 C CA . LYS B 1 303 ? 12.375 9.055 11.445 1 98.88 303 LYS B CA 1
ATOM 4969 C C . LYS B 1 303 ? 13.805 8.758 11.883 1 98.88 303 LYS B C 1
ATOM 4971 O O . LYS B 1 303 ? 14.578 9.672 12.164 1 98.88 303 LYS B O 1
ATOM 4976 N N . LYS B 1 304 ? 14.109 7.531 11.961 1 98.69 304 LYS B N 1
ATOM 4977 C CA . LYS B 1 304 ? 15.461 7.125 12.336 1 98.69 304 LYS B CA 1
ATOM 4978 C C . LYS B 1 304 ? 16.484 7.641 11.328 1 98.69 304 LYS B C 1
ATOM 4980 O O . LYS B 1 304 ? 17.562 8.094 11.703 1 98.69 304 LYS B O 1
ATOM 4985 N N . ALA B 1 305 ? 16.203 7.559 10.055 1 98.62 305 ALA B N 1
ATOM 4986 C CA . ALA B 1 305 ? 17.094 8.062 9.008 1 98.62 305 ALA B CA 1
ATOM 4987 C C . ALA B 1 305 ? 17.328 9.562 9.156 1 98.62 305 ALA B C 1
ATOM 4989 O O . ALA B 1 305 ? 18.453 10.039 9.016 1 98.62 305 ALA B O 1
ATOM 4990 N N . ALA B 1 306 ? 16.281 10.273 9.422 1 98.81 306 ALA B N 1
ATOM 4991 C CA . ALA B 1 306 ? 16.391 11.711 9.625 1 98.81 306 ALA B CA 1
ATOM 4992 C C . ALA B 1 306 ? 17.25 12.023 10.844 1 98.81 306 ALA B C 1
ATOM 4994 O O . ALA B 1 306 ? 18.078 12.938 10.812 1 98.81 306 ALA B O 1
ATOM 4995 N N . PHE B 1 307 ? 17.016 11.273 11.945 1 98.75 307 PHE B N 1
ATOM 4996 C CA . PHE B 1 307 ? 17.797 11.445 13.164 1 98.75 307 PHE B CA 1
ATOM 4997 C C . PHE B 1 307 ? 19.281 11.312 12.891 1 98.75 307 PHE B C 1
ATOM 4999 O O . PHE B 1 307 ? 20.078 12.156 13.32 1 98.75 307 PHE B O 1
ATOM 5006 N N . LYS B 1 308 ? 19.641 10.312 12.141 1 98.5 308 LYS B N 1
ATOM 5007 C CA . LYS B 1 308 ? 21.047 10.094 11.781 1 98.5 308 LYS B CA 1
ATOM 5008 C C . LYS B 1 308 ? 21.562 11.227 10.906 1 98.5 308 LYS B C 1
ATOM 5010 O O . LYS B 1 308 ? 22.688 11.711 11.102 1 98.5 308 LYS B O 1
ATOM 5015 N N . ALA B 1 309 ? 20.781 11.695 9.961 1 98.25 309 ALA B N 1
ATOM 5016 C CA . ALA B 1 309 ? 21.188 12.727 9.008 1 98.25 309 ALA B CA 1
ATOM 5017 C C . ALA B 1 309 ? 21.375 14.07 9.695 1 98.25 309 ALA B C 1
ATOM 5019 O O . ALA B 1 309 ? 22.141 14.914 9.234 1 98.25 309 ALA B O 1
ATOM 5020 N N . LYS B 1 310 ? 20.688 14.227 10.828 1 97.88 310 LYS B N 1
ATOM 5021 C CA . LYS B 1 310 ? 20.781 15.469 11.594 1 97.88 310 LYS B CA 1
ATOM 5022 C C . LYS B 1 310 ? 21.938 15.406 12.586 1 97.88 310 LYS B C 1
ATOM 5024 O O . LYS B 1 310 ? 22.141 16.328 13.375 1 97.88 310 LYS B O 1
ATOM 5029 N N . GLY B 1 311 ? 22.688 14.344 12.656 1 97.44 311 GLY B N 1
ATOM 5030 C CA . GLY B 1 311 ? 23.797 14.195 13.578 1 97.44 311 GLY B CA 1
ATOM 5031 C C . GLY B 1 311 ? 23.359 13.781 14.977 1 97.44 311 GLY B C 1
ATOM 5032 O O . GLY B 1 311 ? 24 14.164 15.961 1 97.44 311 GLY B O 1
ATOM 5033 N N . GLY B 1 312 ? 22.234 13.141 14.992 1 97.06 312 GLY B N 1
ATOM 5034 C CA . GLY B 1 312 ? 21.75 12.633 16.266 1 97.06 312 GLY B CA 1
ATOM 5035 C C . GLY B 1 312 ? 20.969 13.664 17.062 1 97.06 312 GLY B C 1
ATOM 5036 O O . GLY B 1 312 ? 20.797 13.523 18.266 1 97.06 312 GLY B O 1
ATOM 5037 N N . LYS B 1 313 ? 20.531 14.68 16.406 1 95.5 313 LYS B N 1
ATOM 5038 C CA . LYS B 1 313 ? 19.734 15.711 17.078 1 95.5 313 LYS B CA 1
ATOM 5039 C C . LYS B 1 313 ? 18.25 15.375 17.016 1 95.5 313 LYS B C 1
ATOM 5041 O O . LYS B 1 313 ? 17.766 14.852 16 1 95.5 313 LYS B O 1
ATOM 5046 N N . GLY B 1 314 ? 17.562 15.75 18.094 1 95.44 314 GLY B N 1
ATOM 5047 C CA . GLY B 1 314 ? 16.125 15.492 18.172 1 95.44 314 GLY B CA 1
ATOM 5048 C C . GLY B 1 314 ? 15.797 14.078 18.625 1 95.44 314 GLY B C 1
ATOM 5049 O O . GLY B 1 314 ? 16.562 13.484 19.391 1 95.44 314 GLY B O 1
ATOM 5050 N N . ARG B 1 315 ? 14.711 13.648 18.188 1 96.5 315 ARG B N 1
ATOM 5051 C CA . ARG B 1 315 ? 14.211 12.344 18.609 1 96.5 315 ARG B CA 1
ATOM 5052 C C . ARG B 1 315 ? 14.438 11.289 17.547 1 96.5 315 ARG B C 1
ATOM 5054 O O . ARG B 1 315 ? 14.188 11.531 16.359 1 96.5 315 ARG B O 1
ATOM 5061 N N . GLU B 1 316 ? 14.867 10.102 17.984 1 98.31 316 GLU B N 1
ATOM 5062 C CA . GLU B 1 316 ? 15.086 8.984 17.062 1 98.31 316 GLU B CA 1
ATOM 5063 C C . GLU B 1 316 ? 13.797 8.219 16.797 1 98.31 316 GLU B C 1
ATOM 5065 O O . GLU B 1 316 ? 13.594 7.676 15.711 1 98.31 316 GLU B O 1
ATOM 5070 N N . THR B 1 317 ? 12.898 8.211 17.812 1 98.75 317 THR B N 1
ATOM 5071 C CA . THR B 1 317 ? 11.688 7.395 17.734 1 98.75 317 THR B CA 1
ATOM 5072 C C . THR B 1 317 ? 10.453 8.273 17.547 1 98.75 317 THR B C 1
ATOM 5074 O O . THR B 1 317 ? 10.492 9.477 17.828 1 98.75 317 THR B O 1
ATOM 5077 N N . LEU B 1 318 ? 9.391 7.719 17.062 1 98.88 318 LEU B N 1
ATOM 5078 C CA . LEU B 1 318 ? 8.117 8.406 16.906 1 98.88 318 LEU B CA 1
ATOM 5079 C C . LEU B 1 318 ? 7.52 8.758 18.266 1 98.88 318 LEU B C 1
ATOM 5081 O O . LEU B 1 318 ? 7.68 8.008 19.234 1 98.88 318 LEU B O 1
ATOM 5085 N N . ILE B 1 319 ? 6.914 9.891 18.344 1 98.75 319 ILE B N 1
ATOM 5086 C CA . ILE B 1 319 ? 6.211 10.211 19.578 1 98.75 319 ILE B CA 1
ATOM 5087 C C . ILE B 1 319 ? 4.945 9.367 19.688 1 98.75 319 ILE B C 1
ATOM 5089 O O . ILE B 1 319 ? 4.293 9.078 18.688 1 98.75 319 ILE B O 1
ATOM 5093 N N . THR B 1 320 ? 4.574 8.977 20.844 1 98.81 320 THR B N 1
ATOM 5094 C CA . THR B 1 320 ? 3.326 8.258 21.094 1 98.81 320 THR B CA 1
ATOM 5095 C C . THR B 1 320 ? 2.205 9.227 21.453 1 98.81 320 THR B C 1
ATOM 5097 O O . THR B 1 320 ? 2.467 10.367 21.844 1 98.81 320 THR B O 1
ATOM 5100 N N . VAL B 1 321 ? 0.981 8.773 21.328 1 98.75 321 VAL B N 1
ATOM 5101 C CA . VAL B 1 321 ? -0.173 9.539 21.781 1 98.75 321 VAL B CA 1
ATOM 5102 C C . VAL B 1 321 ? -0.018 9.883 23.266 1 98.75 321 VAL B C 1
ATOM 5104 O O . VAL B 1 321 ? -0.272 11.016 23.672 1 98.75 321 VAL B O 1
ATOM 5107 N N . ARG B 1 322 ? 0.434 8.93 24.094 1 98.69 322 ARG B N 1
ATOM 5108 C CA . ARG B 1 322 ? 0.622 9.172 25.516 1 98.69 322 ARG B CA 1
ATOM 5109 C C . ARG B 1 322 ? 1.631 10.289 25.75 1 98.69 322 ARG B C 1
ATOM 5111 O O . ARG B 1 322 ? 1.369 11.211 26.531 1 98.69 322 ARG B O 1
ATOM 5118 N N . GLU B 1 323 ? 2.785 10.195 25.094 1 98.69 323 GLU B N 1
ATOM 5119 C CA . GLU B 1 323 ? 3.814 11.219 25.266 1 98.69 323 GLU B CA 1
ATOM 5120 C C . GLU B 1 323 ? 3.299 12.594 24.859 1 98.69 323 GLU B C 1
ATOM 5122 O O . GLU B 1 323 ? 3.582 13.594 25.516 1 98.69 323 GLU B O 1
ATOM 5127 N N . PHE B 1 324 ? 2.613 12.656 23.75 1 98.62 324 PHE B N 1
ATOM 5128 C CA . PHE B 1 324 ? 2.033 13.914 23.281 1 98.62 324 PHE B CA 1
ATOM 5129 C C . PHE B 1 324 ? 1.091 14.492 24.344 1 98.62 324 PHE B C 1
ATOM 5131 O O . PHE B 1 324 ? 1.151 15.688 24.641 1 98.62 324 PHE B O 1
ATOM 5138 N N . MET B 1 325 ? 0.227 13.656 24.891 1 98 325 MET B N 1
ATOM 5139 C CA . MET B 1 325 ? -0.763 14.117 25.875 1 98 325 MET B CA 1
ATOM 5140 C C . MET B 1 325 ? -0.092 14.547 27.172 1 98 325 MET B C 1
ATOM 5142 O O . MET B 1 325 ? -0.528 15.508 27.812 1 98 325 MET B O 1
ATOM 5146 N N . GLU B 1 326 ? 0.924 13.797 27.578 1 98.31 326 GLU B N 1
ATOM 5147 C CA . GLU B 1 326 ? 1.677 14.203 28.766 1 98.31 326 GLU B CA 1
ATOM 5148 C C . GLU B 1 326 ? 2.25 15.609 28.594 1 98.31 326 GLU B C 1
ATOM 5150 O O . GLU B 1 326 ? 2.219 16.406 29.531 1 98.31 326 GLU B O 1
ATOM 5155 N N . ARG B 1 327 ? 2.699 15.867 27.438 1 97.56 327 ARG B N 1
ATOM 5156 C CA . ARG B 1 327 ? 3.303 17.172 27.172 1 97.56 327 ARG B CA 1
ATOM 5157 C C . ARG B 1 327 ? 2.242 18.266 27.109 1 97.56 327 ARG B C 1
ATOM 5159 O O . ARG B 1 327 ? 2.43 19.344 27.672 1 97.56 327 ARG B O 1
ATOM 5166 N N . GLU B 1 328 ? 1.126 17.969 26.469 1 97.38 328 GLU B N 1
ATOM 5167 C CA . GLU B 1 328 ? 0.182 19.031 26.125 1 97.38 328 GLU B CA 1
ATOM 5168 C C . GLU B 1 328 ? -0.868 19.203 27.219 1 97.38 328 GLU B C 1
ATOM 5170 O O . GLU B 1 328 ? -1.437 20.281 27.391 1 97.38 328 GLU B O 1
ATOM 5175 N N . PHE B 1 329 ? -1.143 18.109 28 1 95.94 329 PHE B N 1
ATOM 5176 C CA . PHE B 1 329 ? -2.322 18.172 28.859 1 95.94 329 PHE B CA 1
ATOM 5177 C C . PHE B 1 329 ? -1.962 17.859 30.297 1 95.94 329 PHE B C 1
ATOM 5179 O O . PHE B 1 329 ? -2.766 18.078 31.203 1 95.94 329 PHE B O 1
ATOM 5186 N N . ALA B 1 330 ? -0.794 17.125 30.391 1 89.06 330 ALA B N 1
ATOM 5187 C CA . ALA B 1 330 ? -0.483 16.75 31.766 1 89.06 330 ALA B CA 1
ATOM 5188 C C . ALA B 1 330 ? -0.318 18 32.656 1 89.06 330 ALA B C 1
ATOM 5190 O O . ALA B 1 330 ? 0.19 19.016 32.188 1 89.06 330 ALA B O 1
ATOM 5191 N N . LYS B 1 331 ? -1.229 18.031 33.719 1 68.62 331 LYS B N 1
ATOM 5192 C CA . LYS B 1 331 ? -1.104 19.062 34.75 1 68.62 331 LYS B CA 1
ATOM 5193 C C . LYS B 1 331 ? 0.302 19.078 35.344 1 68.62 331 LYS B C 1
ATOM 5195 O O . LYS B 1 331 ? 0.849 18.031 35.688 1 68.62 331 LYS B O 1
ATOM 5200 N N . VAL B 1 332 ? 1.19 20.203 34.875 1 48.5 332 VAL B N 1
ATOM 5201 C CA . VAL B 1 332 ? 2.336 20.438 35.75 1 48.5 332 VAL B CA 1
ATOM 5202 C C . VAL B 1 332 ? 1.857 20.625 37.188 1 48.5 332 VAL B C 1
ATOM 5204 O O . VAL B 1 332 ? 0.811 21.234 37.438 1 48.5 332 VAL B O 1
#

Organism: Aspergillus niger (strain ATCC MYA-4892 / CBS 513.88 / FGSC A1513) (NCBI:txid425011)

InterPro domains:
  IPR008030 NmrA-like domain [PF05368] (5-265)
  IPR036291 NAD(P)-binding domain superfamily [SSF51735] (5-293)
  IPR051164 NmrA-like oxidoreductase [PTHR42748] (6-279)

pLDDT: mean 94.96, std 8.08, range [33.12, 98.94]

Secondary structure (DSSP, 8-state):
----PEEEEEETTTSHHHHHHHHHHTT-TTEEEEEEES-TTSHHHHHHHHTTPEEEE--TT-HHHHHHHHTT-SEEEE---TT-HHHHHTT--HHHHHHHHHHHHHHTT--EEEEE----HHHHTTTS---HHHHHHHHHHHHHHT-TT-SEEEEEEE-EEGGGGG-HHHHHHTTTTTT---TTS-EEEEEE---TT---EEE-IIIIIHHHHHHHHHSGGGGTT--EEE-SEE--HHHHHHHHHHHH---EEEEEESSGGGS--TT-HHHHHHHHHHHHHHHTTT-TTSSSS--SHHHHHHHHHHHHHTTS-S-SSPPPHHHHHHHHHS--/----PEEEEEETTTSHHHHHHHHHHTT-TTEEEEEEES-TTSHHHHHHHHTTPEEEE--TT-HHHHHHHHTT-SEEEE---TT-HHHHHTT--HHHHHHHHHHHHHHTT--EEEEE----HHHHTTTS---HHHHHHHHHHHHHHT-TT-SEEEEEEE-EEGGGGG-HHHHHHTTTTTT---TTS-EEEEEE---TT---EEE-IIIIIHHHHHHHHHSGGGGTT--EEE-SEE--HHHHHHHHHHHH---EEEEEESSGGGS--TT-HHHHHHHHHHHHHHHTTT--SSSSS--SHHHHHHHHHHHHHTTS-S-SSPPPHHHHHHHHHS--

Nearest PDB structures (foldseek):
  7uf8-assembly1_C  TM=9.425E-01  e=2.024E-40  Penicillium citrinum
  7uf8-assembly1_D  TM=9.471E-01  e=5.350E-40  Penicillium citrinum
  2wmd-assembly1_A-2  TM=8.928E-01  e=4.450E-20  Homo sapiens
  3e5m-assembly1_A  TM=9.108E-01  e=2.733E-18  Homo sapiens
  2exx-assembly1_B  TM=8.340E-01  e=1.261E-16  Homo sapiens

Foldseek 3Di:
DPLAAAEEEEEPLLDLQNVLQLLLQLLFPSYAYEYEDQDCPDPSNVVSVVSRHHYAYDDLPDLVSLLVSLARHQEYEDDDFFPDVVQVVVVHGPLRSLQSSLVSNLVNQHAFYEYAAAACLCVVLVNPFDQCRRNSRVNSQVSNVPRPSYNAYAYEYEFAELCLQVPQVSCVQQQNPPHRADPVQESEGEAAQLFAPQQGFYAYSNAASSLLVLLCVLPVNVRGPPYHYRGLGGDHPQVLQVLLCVQAVGHYGYDHDNDLVPGDQVPPSVSVSVSSLSVSSNSVRNCNRPPDRDDCVSSLNSLQSSCVSSVNPHDNGGDYSNNVSNVPPRDD/DPLAAAEEEEAPLLDLQNVLQLLLQLLFPSYAYEYEDQDCPDPSNVVSVVSRHHYAYDDLQDLVSLLVSLARHQEYEDDDFQPDVVQVVVVHGRLRSLQSSLVSNLVNQHAFYEYAAAACLCVVLVNPFDQCRRNSRVNSQVSNVPRPSYNAYAYEYEFAELCLQVPQVSCLQQQNPPHDADPVQESEGEAAQLFAPQQGFYAYSNAASSLLVLLCVLPVNVRGPPYHYRGLGGDHPQVLQVLLCVQAVGHYGYDHDNDLVPGPQVPPSVSVSVSSQSVSSNSVRNCNRPPDRDDCVSSLNSLQSSCVSSVNPHDNGGDYSNNVSNVPPRDD

Solvent-accessible surface area (backbone atoms only — not comparable to full-atom values): 33243 Å² total; per-residue (Å²): 128,82,77,78,62,40,29,35,30,28,38,40,19,72,42,68,64,26,35,21,31,51,64,42,41,48,51,20,84,58,40,42,39,34,31,30,31,84,51,65,81,38,73,63,39,44,52,46,36,74,61,60,32,41,77,38,64,37,49,68,84,37,64,70,35,36,32,60,61,27,51,75,17,44,26,34,39,44,46,80,67,54,77,43,62,72,40,49,76,70,75,40,51,45,35,57,44,45,40,44,43,52,52,33,34,35,75,28,54,22,28,35,38,38,33,56,42,42,41,53,45,30,70,40,46,64,63,76,36,72,42,65,72,28,36,33,32,35,55,31,52,54,51,55,73,71,39,79,60,39,66,20,46,25,38,33,34,73,38,47,52,56,65,46,67,77,34,68,67,49,12,57,42,24,56,14,25,81,76,41,52,47,97,85,52,37,20,31,36,39,44,46,62,45,22,69,87,30,56,36,50,26,17,39,41,85,80,35,49,9,26,32,57,38,19,40,67,75,46,42,58,59,38,20,68,28,65,38,55,39,22,39,35,71,53,28,72,61,54,50,43,50,46,48,28,71,55,52,68,50,56,58,45,67,44,75,32,92,47,55,83,72,54,61,34,87,85,35,66,73,44,46,43,55,41,40,50,37,54,44,15,41,61,39,45,24,27,69,82,51,48,50,78,76,59,41,65,66,31,40,52,21,22,36,47,25,14,58,60,35,72,63,50,83,62,52,65,59,60,42,68,61,59,51,41,44,70,76,56,30,74,125,127,82,77,78,61,39,28,34,29,29,37,42,19,72,41,68,66,25,36,21,30,49,64,43,41,48,52,19,86,58,41,42,37,36,32,30,32,83,51,64,82,39,71,62,39,46,52,47,38,74,62,62,33,42,76,39,64,36,49,68,82,36,64,67,37,36,33,61,62,26,50,75,17,43,26,35,39,44,46,79,67,54,78,42,62,72,40,48,76,70,75,41,52,44,34,55,44,43,39,44,42,52,51,33,34,36,74,28,54,22,29,35,38,39,33,56,41,42,43,54,46,30,69,40,46,64,62,77,36,70,41,65,72,28,37,35,31,36,56,27,52,55,51,54,72,71,38,80,60,40,65,21,48,25,38,30,34,73,37,47,53,55,65,47,67,76,33,69,70,49,11,56,42,24,55,15,24,80,75,40,53,48,98,86,52,37,20,31,37,39,44,46,63,44,21,69,87,32,55,36,50,26,15,40,41,85,80,34,48,9,27,33,58,38,18,41,67,73,48,42,59,59,37,19,70,28,67,38,57,39,22,40,34,70,52,28,70,60,55,50,42,50,45,48,29,72,55,53,69,50,56,56,44,66,43,75,32,92,47,54,84,71,52,62,33,88,83,35,67,72,43,46,44,55,42,38,49,38,54,44,15,41,60,40,45,23,27,69,81,50,48,49,78,76,60,40,67,66,28,39,52,21,22,36,48,24,13,58,60,35,73,64,49,82,63,53,64,59,58,43,68,62,57,52,43,45,70,75,56,30,75,127

Radius of gyration: 26.65 Å; Cα contacts (8 Å, |Δi|>4): 1462; chains: 2; bounding box: 72×80×69 Å